Protein AF-0000000080706720 (afdb_homodimer)

Nearest PDB structures (foldseek):
  4c0h-assembly1_B  TM=3.073E-01  e=1.045E+00  Saccharomyces cerevisiae
  5tao-assembly1_A  TM=2.120E-01  e=9.271E-01  Haloferax volcanii DS2
  4c0b-assembly1_B  TM=3.051E-01  e=2.714E+00  Saccharomyces cerevisiae
  5c1a-assembly2_G  TM=1.837E-01  e=8.228E-01  Homo sapiens
  5c1a-assembly2_K  TM=2.222E-01  e=2.014E+00  Homo sapiens

Radius of gyration: 41.2 Å; Cα contacts (8 Å, |Δi|>4): 1000; chains: 2; bounding box: 143×108×112 Å

Solvent-accessible surface area (backbone atoms only — not comparable to full-atom values): 45492 Å² total; per-residue (Å²): 129,88,76,81,76,81,79,80,82,80,81,84,86,81,84,90,87,76,95,78,86,71,89,76,74,86,76,77,84,76,90,84,89,91,91,84,87,90,82,82,89,77,90,74,89,81,78,89,79,88,78,88,85,80,88,84,88,82,78,74,77,75,73,80,79,82,75,80,83,58,73,69,58,55,53,53,49,49,50,47,47,50,50,46,48,47,48,46,50,50,49,52,55,53,54,61,61,62,61,60,59,75,72,64,65,75,67,70,58,88,56,62,40,49,49,50,70,73,64,30,48,68,43,40,30,37,33,36,27,66,48,88,46,32,56,62,46,56,62,63,86,45,42,56,61,35,58,80,30,37,65,65,55,77,91,48,56,88,20,44,48,29,38,41,55,46,47,36,54,51,49,42,50,52,56,41,71,74,33,93,38,35,37,33,30,28,19,14,10,35,44,43,46,67,61,39,95,44,22,14,5,48,32,54,52,50,51,38,54,70,55,44,43,79,81,43,52,73,56,44,27,42,48,51,65,32,61,62,27,49,48,75,61,38,25,54,55,50,41,46,31,48,44,22,48,51,28,74,44,71,58,71,30,42,35,38,28,38,54,40,76,50,43,62,45,47,65,68,41,42,34,56,54,65,63,52,61,68,89,38,50,44,74,47,56,43,79,67,58,84,61,39,58,58,67,62,48,40,52,46,37,45,67,71,40,43,52,52,36,71,67,23,56,56,41,44,34,85,94,37,70,51,31,52,52,34,59,64,22,37,51,74,48,76,71,72,37,47,56,74,64,26,58,70,44,32,67,63,78,68,49,41,49,69,63,74,76,80,70,79,45,92,82,50,75,77,74,81,61,75,73,65,68,67,64,65,64,62,58,60,73,73,100,135,86,85,80,81,90,83,86,92,84,92,87,68,93,77,89,89,92,85,93,82,90,85,91,84,94,87,90,95,90,80,92,93,85,93,83,91,88,90,90,92,86,95,84,89,90,78,88,76,86,83,84,82,74,83,73,84,76,80,77,82,78,78,82,79,81,79,80,84,64,74,74,61,56,58,58,52,54,57,52,49,52,53,48,50,50,53,50,50,52,51,53,58,53,55,62,63,65,61,60,66,73,72,65,65,74,68,70,59,88,55,61,42,49,49,51,70,73,64,30,49,67,43,39,30,38,35,37,27,66,49,86,46,32,55,62,47,57,62,63,87,45,41,56,62,37,58,79,29,37,65,66,56,78,90,46,55,90,21,44,48,29,36,38,54,44,46,35,55,51,49,42,49,53,56,39,71,74,33,94,38,36,37,34,30,29,20,13,9,35,44,42,45,67,62,39,93,46,23,14,6,48,32,54,54,50,51,38,56,71,54,44,44,78,82,43,52,72,55,43,28,41,48,50,65,30,60,63,27,48,48,76,60,39,27,54,56,50,42,46,31,50,43,21,49,49,30,73,44,72,60,71,28,40,35,40,28,39,53,41,75,50,43,63,44,48,66,69,41,43,34,57,52,65,64,50,60,68,89,39,48,46,74,49,59,45,78,66,58,82,62,38,58,58,67,61,50,42,51,47,36,44,67,70,40,44,53,53,37,73,67,24,58,55,41,44,32,83,93,38,70,52,30,54,52,34,60,64,23,37,52,72,49,75,71,74,36,46,56,74,65,26,60,70,42,31,67,62,76,67,49,41,51,69,63,76,74,80,72,77,43,93,79,50,77,76,74,84,59,76,74,68,69,66,67,67,65,64,59,63,72,74,106

InterPro domains:
  IPR055323 Uncharacterized protein C57A10.07/YOR238W [PTHR28110] (77-364)

Foldseek 3Di:
DPPDDPCPDDDDDDDDDDDDDDPDDPDPDDDDYDDDDDDDDDDDDDDDDDDDDDDDDDPPPPPPDPPDPDPVVVVVVVVVVVVVVVVVVVVVVVVVPPPVPPPPPCPVPPQQAAADQVVLQQAFEEEEEEFDWAFQDPDCPCQLFDPNRTPDDPVCPPQRVSNQRLVLLLVSLVVLVVDVRYAYEYEFAQQDVVSPRTTRRNRSLVNCVNCCVVPCSNSNRRYYYHHQDLDDLCRVVSSQLVSCLRNVDGHLAYEYEHAQLCVCCVQPQNCVLVPRDSVRYYYHHDHDDDNHDPVVVSVCCVPVPRVQCLQWSNQCAPPGPSNVSSVSRCPPDDDRPRCVSCVQCVCVVVDGDSDRDDDDDPPDDDPPPDDPPPPPPVVPVVD/DDPDDDDDDDDDDPDYYDDDDDDDDDDDYDDDDDDDDDYDYDDDDDDDDDDPDDPPPPPDPPDPDDPDPDPVVVVVVVVVVVVVVVVVVVVVVVVVPPPPVPPPPCPVPPQQAAADQVVLQQAFEEEEEEFDWAFQDPDCPCQLADPNRTPDDPVCPPQRVSVQRLVLLLVSLVVLVVDVRYAYEYEFAQQDVVSPRTTRRNRSLVNCVNCCVVPCSNSNRRYYYHHQDLDDLCRVVSSQLVSCLRNVDGHQAYEYEHAQLCVCCVLPQNCVLVPRDSVRYYYHHDHDDDRHDPVVVSVCCVPVPRVQCLQWSNQCAPPGPSNVSSVSRCPPDDDRPRCVSCVQCVCVVVDGDSDRDDDDDPPDDDPPPDDPPPPPPVVVVVD

Secondary structure (DSSP, 8-state):
----------------------------------------------------------------------THHHHHHHHHHHHHHHHHHHHHHHHHHHT-----------PPPPP-HHHHTT--EEEEEE----B--S--TTTTT-GGGB---GGGTTTTHHHHHHHHHHHHHHHHHT-TTEEEEEE-----GGG-S--HHHHHHHHHHHTGGGG-GGGGGGEEEE----SHHHHHHHHHHHHHHHHSS--SEEEEEEEGGGHHHIIIIIHHHHT--GGGEEEEEE---TT--HHHHHHHHIIIIIHHHHH-TTS--TT-HHHHHHHHT-TT-PPP-HHHH-GGGHHHHT---SSPP-S--TTS-----TTTHHHHSTTTS--/----------------------------------------------------------------------THHHHHHHHHHHHHHHHHHHHHHHHHHHT-----------PPPPP-HHHHTT--EEEEEE----B--S--TTTTT-GGGB---GGGTTTTHHHHHHHHHHHHHHHHHT-TTEEEEEE-----GGG-S--HHHHHHHHHHHTGGGG-GGGGGGEEEE----SHHHHHHHHHHHHHHHHSS--SEEEEEEEGGGHHHIIIIIHHHHT--GGGEEEEEE---TT--HHHHHHHHIIIIIHHHHH-TTS--TT-HHHHHHHHT-TT-PPP-HHHH-GGGHHHHT---SSPP-S--TTS-----TTTHHHHSTTSS--

Structure (mmCIF, N/CA/C/O backbone):
data_AF-0000000080706720-model_v1
#
loop_
_entity.id
_entity.type
_entity.pdbx_description
1 polymer 'DUF218 domain-containing protein'
#
loop_
_atom_site.group_PDB
_atom_site.id
_atom_site.type_symbol
_atom_site.label_atom_id
_atom_site.label_alt_id
_atom_site.label_comp_id
_atom_site.label_asym_id
_atom_site.label_entity_id
_atom_site.label_seq_id
_atom_site.pdbx_PDB_ins_code
_atom_site.Cartn_x
_atom_site.Cartn_y
_atom_site.Cartn_z
_atom_site.occupancy
_atom_site.B_iso_or_equiv
_atom_site.auth_seq_id
_atom_site.auth_comp_id
_atom_site.auth_asym_id
_atom_site.auth_atom_id
_atom_site.pdbx_PDB_model_num
ATOM 1 N N . MET A 1 1 ? -61.375 17.203 36.812 1 20.41 1 MET A N 1
ATOM 2 C CA . MET A 1 1 ? -61.656 16.188 35.812 1 20.41 1 MET A CA 1
ATOM 3 C C . MET A 1 1 ? -61.312 16.703 34.406 1 20.41 1 MET A C 1
ATOM 5 O O . MET A 1 1 ? -61.625 16.062 33.406 1 20.41 1 MET A O 1
ATOM 9 N N . GLN A 1 2 ? -60.75 17.859 34.344 1 21.03 2 GLN A N 1
ATOM 10 C CA . GLN A 1 2 ? -60.906 18.719 33.188 1 21.03 2 GLN A CA 1
ATOM 11 C C . GLN A 1 2 ? -59.938 18.312 32.094 1 21.03 2 GLN A C 1
ATOM 13 O O . GLN A 1 2 ? -58.719 18.562 32.188 1 21.03 2 GLN A O 1
ATOM 18 N N . ARG A 1 3 ? -60.094 17.062 31.578 1 22.34 3 ARG A N 1
ATOM 19 C CA . ARG A 1 3 ? -59.375 16.156 30.688 1 22.34 3 ARG A CA 1
ATOM 20 C C . ARG A 1 3 ? -59.156 16.781 29.312 1 22.34 3 ARG A C 1
ATOM 22 O O . ARG A 1 3 ? -60.125 17.156 28.641 1 22.34 3 ARG A O 1
ATOM 29 N N . GLN A 1 4 ? -58 17.531 29.172 1 20.55 4 GLN A N 1
ATOM 30 C CA . GLN A 1 4 ? -57.438 18.344 28.094 1 20.55 4 GLN A CA 1
ATOM 31 C C . GLN A 1 4 ? -57.344 17.562 26.797 1 20.55 4 GLN A C 1
ATOM 33 O O . GLN A 1 4 ? -56.906 16.406 26.781 1 20.55 4 GLN A O 1
ATOM 38 N N . HIS A 1 5 ? -57.938 17.969 25.672 1 18.98 5 HIS A N 1
ATOM 39 C CA . HIS A 1 5 ? -58.531 17.609 24.391 1 18.98 5 HIS A CA 1
ATOM 40 C C . HIS A 1 5 ? -57.469 17.453 23.312 1 18.98 5 HIS A C 1
ATOM 42 O O . HIS A 1 5 ? -57.781 17.375 22.125 1 18.98 5 HIS A O 1
ATOM 48 N N . GLN A 1 6 ? -56.094 17.219 23.656 1 21.86 6 GLN A N 1
ATOM 49 C CA . GLN A 1 6 ? -55.219 17.609 22.562 1 21.86 6 GLN A CA 1
ATOM 50 C C . GLN A 1 6 ? -55.5 16.797 21.312 1 21.86 6 GLN A C 1
ATOM 52 O O . GLN A 1 6 ? -55.656 15.57 21.391 1 21.86 6 GLN A O 1
ATOM 57 N N . ARG A 1 7 ? -55.562 17.406 20.031 1 19.11 7 ARG A N 1
ATOM 58 C CA . ARG A 1 7 ? -56.156 17.188 18.719 1 19.11 7 ARG A CA 1
ATOM 59 C C . ARG A 1 7 ? -55.312 16.25 17.875 1 19.11 7 ARG A C 1
ATOM 61 O O . ARG A 1 7 ? -54.188 16.594 17.516 1 19.11 7 ARG A O 1
ATOM 68 N N . VAL A 1 8 ? -55.062 14.977 18.094 1 20.55 8 VAL A N 1
ATOM 69 C CA . VAL A 1 8 ? -54.281 14 17.359 1 20.55 8 VAL A CA 1
ATOM 70 C C . VAL A 1 8 ? -54.812 13.898 15.922 1 20.55 8 VAL A C 1
ATOM 72 O O . VAL A 1 8 ? -55.938 13.523 15.688 1 20.55 8 VAL A O 1
ATOM 75 N N . ALA A 1 9 ? -54.188 14.867 15.008 1 19.81 9 ALA A N 1
ATOM 76 C CA . ALA A 1 9 ? -54.719 15.078 13.656 1 19.81 9 ALA A CA 1
ATOM 77 C C . ALA A 1 9 ? -54.719 13.773 12.867 1 19.81 9 ALA A C 1
ATOM 79 O O . ALA A 1 9 ? -53.938 12.859 13.156 1 19.81 9 ALA A O 1
ATOM 80 N N . ALA A 1 10 ? -55.625 13.703 11.805 1 19.02 10 ALA A N 1
ATOM 81 C CA . ALA A 1 10 ? -56.375 12.68 11.086 1 19.02 10 ALA A CA 1
ATOM 82 C C . ALA A 1 10 ? -55.531 11.992 10.039 1 19.02 10 ALA A C 1
ATOM 84 O O . ALA A 1 10 ? -54.5 12.539 9.594 1 19.02 10 ALA A O 1
ATOM 85 N N . PRO A 1 11 ? -55.906 10.883 9.492 1 17.72 11 PRO A N 1
ATOM 86 C CA . PRO A 1 11 ? -55.562 9.656 8.773 1 17.72 11 PRO A CA 1
ATOM 87 C C . PRO A 1 11 ? -55.344 9.891 7.277 1 17.72 11 PRO A C 1
ATOM 89 O O . PRO A 1 11 ? -55.062 8.945 6.539 1 17.72 11 PRO A O 1
ATOM 92 N N . GLU A 1 12 ? -55.312 11.219 6.734 1 17.88 12 GLU A N 1
ATOM 93 C CA . GLU A 1 12 ? -55.969 11.102 5.426 1 17.88 12 GLU A CA 1
ATOM 94 C C . GLU A 1 12 ? -55.156 10.219 4.488 1 17.88 12 GLU A C 1
ATOM 96 O O . GLU A 1 12 ? -53.938 10.07 4.66 1 17.88 12 GLU A O 1
ATOM 101 N N . GLY A 1 13 ? -55.844 9.648 3.348 1 16.73 13 GLY A N 1
ATOM 102 C CA . GLY A 1 13 ? -56.062 8.594 2.369 1 16.73 13 GLY A CA 1
ATOM 103 C C . GLY A 1 13 ? -55.062 8.617 1.229 1 16.73 13 GLY A C 1
ATOM 104 O O . GLY A 1 13 ? -54.312 9.578 1.08 1 16.73 13 GLY A O 1
ATOM 105 N N . LEU A 1 14 ? -55.344 7.961 0.036 1 16.48 14 LEU A N 1
ATOM 106 C CA . LEU A 1 14 ? -55.094 6.957 -0.989 1 16.48 14 LEU A CA 1
ATOM 107 C C . LEU A 1 14 ? -54.594 7.609 -2.281 1 16.48 14 LEU A C 1
ATOM 109 O O . LEU A 1 14 ? -54.188 6.918 -3.207 1 16.48 14 LEU A O 1
ATOM 113 N N . ARG A 1 15 ? -54.594 9.008 -2.486 1 15.38 15 ARG A N 1
ATOM 114 C CA . ARG A 1 15 ? -55.094 9.172 -3.855 1 15.38 15 ARG A CA 1
ATOM 115 C C . ARG A 1 15 ? -54.094 8.617 -4.859 1 15.38 15 ARG A C 1
ATOM 117 O O . ARG A 1 15 ? -52.906 8.406 -4.523 1 15.38 15 ARG A O 1
ATOM 124 N N . ARG A 1 16 ? -54.094 9.359 -6.18 1 15.98 16 ARG A N 1
ATOM 125 C CA . ARG A 1 16 ? -54.344 9.125 -7.594 1 15.98 16 ARG A CA 1
ATOM 126 C C . ARG A 1 16 ? -53.062 8.812 -8.359 1 15.98 16 ARG A C 1
ATOM 128 O O . ARG A 1 16 ? -52.031 9.375 -8.062 1 15.98 16 ARG A O 1
ATOM 135 N N . LEU A 1 17 ? -53.156 7.824 -9.289 1 16.28 17 LEU A N 1
ATOM 136 C CA . LEU A 1 17 ? -52.562 6.852 -10.195 1 16.28 17 LEU A CA 1
ATOM 137 C C . LEU A 1 17 ? -51.781 7.551 -11.289 1 16.28 17 LEU A C 1
ATOM 139 O O . LEU A 1 17 ? -50.594 7.227 -11.508 1 16.28 17 LEU A O 1
ATOM 143 N N . LEU A 1 18 ? -52.406 7.969 -12.484 1 15.5 18 LEU A N 1
ATOM 144 C CA . LEU A 1 18 ? -52.219 7.309 -13.766 1 15.5 18 LEU A CA 1
ATOM 145 C C . LEU A 1 18 ? -51.281 8.109 -14.656 1 15.5 18 LEU A C 1
ATOM 147 O O . LEU A 1 18 ? -50.625 7.551 -15.539 1 15.5 18 LEU A O 1
ATOM 151 N N . ARG A 1 19 ? -51.219 9.508 -14.719 1 15.99 19 ARG A N 1
ATOM 152 C CA . ARG A 1 19 ? -51.438 9.977 -16.078 1 15.99 19 ARG A CA 1
ATOM 153 C C . ARG A 1 19 ? -50.188 9.742 -16.938 1 15.99 19 ARG A C 1
ATOM 155 O O . ARG A 1 19 ? -49.062 10.047 -16.516 1 15.99 19 ARG A O 1
ATOM 162 N N . ASN A 1 20 ? -50.406 9.18 -18.188 1 15.62 20 ASN A N 1
ATOM 163 C CA . ASN A 1 20 ? -49.812 8.492 -19.328 1 15.62 20 ASN A CA 1
ATOM 164 C C . ASN A 1 20 ? -48.844 9.406 -20.078 1 15.62 20 ASN A C 1
ATOM 166 O O . ASN A 1 20 ? -47.688 9.039 -20.312 1 15.62 20 ASN A O 1
ATOM 170 N N . GLU A 1 21 ? -49.438 10.336 -20.984 1 16.38 21 GLU A N 1
ATOM 171 C CA . GLU A 1 21 ? -49.344 10.148 -22.438 1 16.38 21 GLU A CA 1
ATOM 172 C C . GLU A 1 21 ? -48.062 10.789 -22.984 1 16.38 21 GLU A C 1
ATOM 174 O O . GLU A 1 21 ? -47.375 11.539 -22.281 1 16.38 21 GLU A O 1
ATOM 179 N N . GLY A 1 22 ? -48.188 11.375 -24.328 1 16.17 22 GLY A N 1
ATOM 180 C CA . GLY A 1 22 ? -47.75 11.242 -25.703 1 16.17 22 GLY A CA 1
ATOM 181 C C . GLY A 1 22 ? -46.75 12.312 -26.109 1 16.17 22 GLY A C 1
ATOM 182 O O . GLY A 1 22 ? -46.438 12.445 -27.297 1 16.17 22 GLY A O 1
ATOM 183 N N . LYS A 1 23 ? -46.094 13.031 -25.281 1 16.44 23 LYS A N 1
ATOM 184 C CA . LYS A 1 23 ? -45.75 14.312 -25.891 1 16.44 23 LYS A CA 1
ATOM 185 C C . LYS A 1 23 ? -44.875 14.117 -27.125 1 16.44 23 LYS A C 1
ATOM 187 O O . LYS A 1 23 ? -43.812 13.484 -27.062 1 16.44 23 LYS A O 1
ATOM 192 N N . THR A 1 24 ? -45.594 14.383 -28.281 1 15.66 24 THR A N 1
ATOM 193 C CA . THR A 1 24 ? -45.344 14.344 -29.734 1 15.66 24 THR A CA 1
ATOM 194 C C . THR A 1 24 ? -44.031 15.023 -30.078 1 15.66 24 THR A C 1
ATOM 196 O O . THR A 1 24 ? -43.406 15.648 -29.234 1 15.66 24 THR A O 1
ATOM 199 N N . ASN A 1 25 ? -44.094 16.031 -31.062 1 14.91 25 ASN A N 1
ATOM 200 C CA . ASN A 1 25 ? -43.719 16.141 -32.469 1 14.91 25 ASN A CA 1
ATOM 201 C C . ASN A 1 25 ? -42.5 17.062 -32.656 1 14.91 25 ASN A C 1
ATOM 203 O O . ASN A 1 25 ? -42.125 17.359 -33.781 1 14.91 25 ASN A O 1
ATOM 207 N N . MET A 1 26 ? -41.969 17.75 -31.594 1 15.66 26 MET A N 1
ATOM 208 C CA . MET A 1 26 ? -41.562 19.047 -32.094 1 15.66 26 MET A CA 1
ATOM 209 C C . MET A 1 26 ? -40.5 18.891 -33.219 1 15.66 26 MET A C 1
ATOM 211 O O . MET A 1 26 ? -39.625 18.047 -33.094 1 15.66 26 MET A O 1
ATOM 215 N N . THR A 1 27 ? -40.781 19.703 -34.312 1 15.13 27 THR A N 1
ATOM 216 C CA . THR A 1 27 ? -40.469 20.031 -35.688 1 15.13 27 THR A CA 1
ATOM 217 C C . THR A 1 27 ? -39.031 20.5 -35.812 1 15.13 27 THR A C 1
ATOM 219 O O . THR A 1 27 ? -38.594 21.406 -35.094 1 15.13 27 THR A O 1
ATOM 222 N N . TYR A 1 28 ? -38.094 19.688 -36.25 1 16.75 28 TYR A N 1
ATOM 223 C CA . TYR A 1 28 ? -36.688 19.812 -36.562 1 16.75 28 TYR A CA 1
ATOM 224 C C . TYR A 1 28 ? -36.5 20.812 -37.719 1 16.75 28 TYR A C 1
ATOM 226 O O . TYR A 1 28 ? -36.5 20.438 -38.875 1 16.75 28 TYR A O 1
ATOM 234 N N . SER A 1 29 ? -37.219 22.047 -37.594 1 14.63 29 SER A N 1
ATOM 235 C CA . SER A 1 29 ? -37.125 22.781 -38.844 1 14.63 29 SER A CA 1
ATOM 236 C C . SER A 1 29 ? -35.688 22.828 -39.344 1 14.63 29 SER A C 1
ATOM 238 O O . SER A 1 29 ? -34.75 22.922 -38.562 1 14.63 29 SER A O 1
ATOM 240 N N . ARG A 1 30 ? -35.594 22.734 -40.781 1 15.11 30 ARG A N 1
ATOM 241 C CA . ARG A 1 30 ? -34.719 22.453 -41.906 1 15.11 30 ARG A CA 1
ATOM 242 C C . ARG A 1 30 ? -33.75 23.609 -42.156 1 15.11 30 ARG A C 1
ATOM 244 O O . ARG A 1 30 ? -32.656 23.406 -42.688 1 15.11 30 ARG A O 1
ATOM 251 N N . ARG A 1 31 ? -34.188 25.016 -42.062 1 14.82 31 ARG A N 1
ATOM 252 C CA . ARG A 1 31 ? -34 25.734 -43.312 1 14.82 31 ARG A CA 1
ATOM 253 C C . ARG A 1 31 ? -32.531 25.812 -43.688 1 14.82 31 ARG A C 1
ATOM 255 O O . ARG A 1 31 ? -31.656 25.766 -42.812 1 14.82 31 ARG A O 1
ATOM 262 N N . VAL A 1 32 ? -32.312 26.375 -45.094 1 15.02 32 VAL A N 1
ATOM 263 C CA . VAL A 1 32 ? -31.672 26.312 -46.406 1 15.02 32 VAL A CA 1
ATOM 264 C C . VAL A 1 32 ? -30.406 27.172 -46.406 1 15.02 32 VAL A C 1
ATOM 266 O O . VAL A 1 32 ? -29.312 26.688 -46.75 1 15.02 32 VAL A O 1
ATOM 269 N N . GLU A 1 33 ? -30.438 28.516 -47 1 14.72 33 GLU A N 1
ATOM 270 C CA . GLU A 1 33 ? -29.891 28.797 -48.312 1 14.72 33 GLU A CA 1
ATOM 271 C C . GLU A 1 33 ? -28.453 29.328 -48.188 1 14.72 33 GLU A C 1
ATOM 273 O O . GLU A 1 33 ? -27.906 29.422 -47.094 1 14.72 33 GLU A O 1
ATOM 278 N N . PRO A 1 34 ? -28.219 30.703 -48.844 1 14.91 34 PRO A N 1
ATOM 279 C CA . PRO A 1 34 ? -27.578 30.938 -50.156 1 14.91 34 PRO A CA 1
ATOM 280 C C . PRO A 1 34 ? -26.078 31.25 -50.031 1 14.91 34 PRO A C 1
ATOM 282 O O . PRO A 1 34 ? -25.266 30.578 -50.656 1 14.91 34 PRO A O 1
ATOM 285 N N . MET A 1 35 ? -25.641 32.719 -50.344 1 14.38 35 MET A N 1
ATOM 286 C CA . MET A 1 35 ? -25.062 33.312 -51.531 1 14.38 35 MET A CA 1
ATOM 287 C C . MET A 1 35 ? -23.562 33.5 -51.406 1 14.38 35 MET A C 1
ATOM 289 O O . MET A 1 35 ? -23.047 33.5 -50.281 1 14.38 35 MET A O 1
ATOM 293 N N . TYR A 1 36 ? -22.906 34.5 -52.406 1 14.09 36 TYR A N 1
ATOM 294 C CA . TYR A 1 36 ? -21.891 34.656 -53.438 1 14.09 36 TYR A CA 1
ATOM 295 C C . TYR A 1 36 ? -20.641 35.312 -52.875 1 14.09 36 TYR A C 1
ATOM 297 O O . TYR A 1 36 ? -19.516 34.906 -53.188 1 14.09 36 TYR A O 1
ATOM 305 N N . ALA A 1 37 ? -20.672 36.531 -52.125 1 14.41 37 ALA A N 1
ATOM 306 C CA . ALA A 1 37 ? -20.062 37.625 -52.844 1 14.41 37 ALA A CA 1
ATOM 307 C C . ALA A 1 37 ? -18.547 37.469 -52.875 1 14.41 37 ALA A C 1
ATOM 309 O O . ALA A 1 37 ? -17.953 36.844 -52 1 14.41 37 ALA A O 1
ATOM 310 N N . SER A 1 38 ? -17.922 38.344 -53.844 1 14.56 38 SER A N 1
ATOM 311 C CA . SER A 1 38 ? -16.922 38.625 -54.875 1 14.56 38 SER A CA 1
ATOM 312 C C . SER A 1 38 ? -15.547 38.875 -54.281 1 14.56 38 SER A C 1
ATOM 314 O O . SER A 1 38 ? -15.438 39.188 -53.094 1 14.56 38 SER A O 1
ATOM 316 N N . LYS A 1 39 ? -14.578 38.875 -55.219 1 15.29 39 LYS A N 1
ATOM 317 C CA . LYS A 1 39 ? -13.203 38.625 -55.625 1 15.29 39 LYS A CA 1
ATOM 318 C C . LYS A 1 39 ? -12.25 39.656 -55.062 1 15.29 39 LYS A C 1
ATOM 320 O O . LYS A 1 39 ? -11.172 39.312 -54.562 1 15.29 39 LYS A O 1
ATOM 325 N N . PRO A 1 40 ? -12.352 41 -55.688 1 14.21 40 PRO A N 1
ATOM 326 C CA . PRO A 1 40 ? -11.242 41.312 -56.594 1 14.21 40 PRO A CA 1
ATOM 327 C C . PRO A 1 40 ? -9.984 41.781 -55.875 1 14.21 40 PRO A C 1
ATOM 329 O O . PRO A 1 40 ? -8.891 41.25 -56.125 1 14.21 40 PRO A O 1
ATOM 332 N N . SER A 1 41 ? -9.898 43.156 -55.562 1 14.02 41 SER A N 1
ATOM 333 C CA . SER A 1 41 ? -9.195 44.125 -56.406 1 14.02 41 SER A CA 1
ATOM 334 C C . SER A 1 41 ? -7.742 44.281 -55.969 1 14.02 41 SER A C 1
ATOM 336 O O . SER A 1 41 ? -7.363 43.844 -54.875 1 14.02 41 SER A O 1
ATOM 338 N N . LEU A 1 42 ? -7.203 45.656 -56.094 1 14.17 42 LEU A N 1
ATOM 339 C CA . LEU A 1 42 ? -6.281 46.406 -56.969 1 14.17 42 LEU A CA 1
ATOM 340 C C . LEU A 1 42 ? -4.934 46.594 -56.281 1 14.17 42 LEU A C 1
ATOM 342 O O . LEU A 1 42 ? -3.885 46.469 -56.906 1 14.17 42 LEU A O 1
ATOM 346 N N . VAL A 1 43 ? -4.781 47.125 -54.969 1 14.71 43 VAL A N 1
ATOM 347 C CA . VAL A 1 43 ? -4.141 48.438 -55.125 1 14.71 43 VAL A CA 1
ATOM 348 C C . VAL A 1 43 ? -2.646 48.219 -55.406 1 14.71 43 VAL A C 1
ATOM 350 O O . VAL A 1 43 ? -2.031 47.312 -54.844 1 14.71 43 VAL A O 1
ATOM 353 N N . ASP A 1 44 ? -1.977 49.125 -56.281 1 14.22 44 ASP A N 1
ATOM 354 C CA . ASP A 1 44 ? -0.929 49.5 -57.25 1 14.22 44 ASP A CA 1
ATOM 355 C C . ASP A 1 44 ? 0.389 49.781 -56.5 1 14.22 44 ASP A C 1
ATOM 357 O O . ASP A 1 44 ? 1.462 49.688 -57.125 1 14.22 44 ASP A O 1
ATOM 361 N N . LEU A 1 45 ? 0.395 50.375 -55.25 1 14.46 45 LEU A N 1
ATOM 362 C CA . LEU A 1 45 ? 1.181 51.594 -55.375 1 14.46 45 LEU A CA 1
ATOM 363 C C . LEU A 1 45 ? 2.643 51.281 -55.656 1 14.46 45 LEU A C 1
ATOM 365 O O . LEU A 1 45 ? 3.158 50.25 -55.25 1 14.46 45 LEU A O 1
ATOM 369 N N . GLU A 1 46 ? 3.354 52.25 -56.281 1 14.6 46 GLU A N 1
ATOM 370 C CA . GLU A 1 46 ? 4.367 52.781 -57.188 1 14.6 46 GLU A CA 1
ATOM 371 C C . GLU A 1 46 ? 5.773 52.531 -56.656 1 14.6 46 GLU A C 1
ATOM 373 O O . GLU A 1 46 ? 6.617 51.938 -57.344 1 14.6 46 GLU A O 1
ATOM 378 N N . ALA A 1 47 ? 6.484 53.75 -56.594 1 14.12 47 ALA A N 1
ATOM 379 C CA . ALA A 1 47 ? 7.59 54.219 -57.438 1 14.12 47 ALA A CA 1
ATOM 380 C C . ALA A 1 47 ? 8.938 53.938 -56.75 1 14.12 47 ALA A C 1
ATOM 382 O O . ALA A 1 47 ? 9.859 53.438 -57.406 1 14.12 47 ALA A O 1
ATOM 383 N N . GLY A 1 48 ? 9.25 54.656 -55.594 1 14.24 48 GLY A N 1
ATOM 384 C CA . GLY A 1 48 ? 10.32 55.625 -55.812 1 14.24 48 GLY A CA 1
ATOM 385 C C . GLY A 1 48 ? 11.703 54.969 -55.781 1 14.24 48 GLY A C 1
ATOM 386 O O . GLY A 1 48 ? 11.867 53.844 -55.375 1 14.24 48 GLY A O 1
ATOM 387 N N . GLY A 1 49 ? 12.758 55.875 -55.844 1 14.64 49 GLY A N 1
ATOM 388 C CA . GLY A 1 49 ? 13.953 56.312 -56.531 1 14.64 49 GLY A CA 1
ATOM 389 C C . GLY A 1 49 ? 15.234 55.75 -55.969 1 14.64 49 GLY A C 1
ATOM 390 O O . GLY A 1 49 ? 16.062 55.188 -56.688 1 14.64 49 GLY A O 1
ATOM 391 N N . THR A 1 50 ? 15.641 56.156 -54.656 1 15.59 50 THR A N 1
ATOM 392 C CA . THR A 1 50 ? 16.859 56.969 -54.688 1 15.59 50 THR A CA 1
ATOM 393 C C . THR A 1 50 ? 18.094 56.094 -54.781 1 15.59 50 THR A C 1
ATOM 395 O O . THR A 1 50 ? 18.047 54.906 -54.438 1 15.59 50 THR A O 1
ATOM 398 N N . ASP A 1 51 ? 19.328 56.719 -54.969 1 15.23 51 ASP A N 1
ATOM 399 C CA . ASP A 1 51 ? 20.562 56.875 -55.75 1 15.23 51 ASP A CA 1
ATOM 400 C C . ASP A 1 51 ? 21.734 56.156 -55.062 1 15.23 51 ASP A C 1
ATOM 402 O O . ASP A 1 51 ? 22.75 55.875 -55.688 1 15.23 51 ASP A O 1
ATOM 406 N N . LEU A 1 52 ? 21.812 56 -53.688 1 15.41 52 LEU A N 1
ATOM 407 C CA . LEU A 1 52 ? 23.094 56.469 -53.188 1 15.41 52 LEU A CA 1
ATOM 408 C C . LEU A 1 52 ? 24.25 55.594 -53.656 1 15.41 52 LEU A C 1
ATOM 410 O O . LEU A 1 52 ? 24.078 54.375 -53.812 1 15.41 52 LEU A O 1
ATOM 414 N N . ALA A 1 53 ? 25.531 56.094 -53.625 1 15.2 53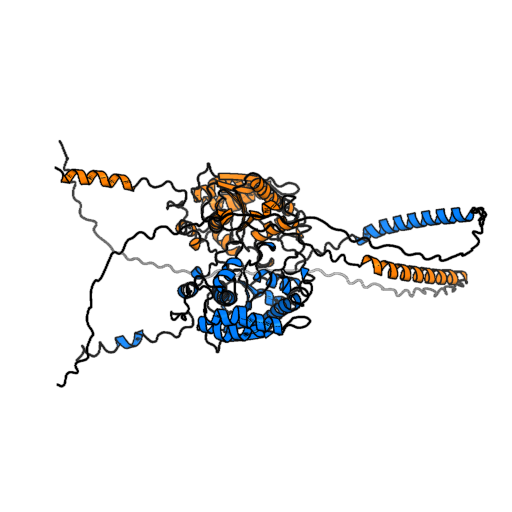 ALA A N 1
ATOM 415 C CA . ALA A 1 53 ? 26.828 56.344 -54.25 1 15.2 53 ALA A CA 1
ATOM 416 C C . ALA A 1 53 ? 27.766 55.156 -54.062 1 15.2 53 ALA A C 1
ATOM 418 O O . ALA A 1 53 ? 27.469 54.25 -53.281 1 15.2 53 ALA A O 1
ATOM 419 N N . ASN A 1 54 ? 29.047 55.469 -53.719 1 15.44 54 ASN A N 1
ATOM 420 C CA . ASN A 1 54 ? 30.344 55.438 -54.406 1 15.44 54 ASN A CA 1
ATOM 421 C C . ASN A 1 54 ? 31.25 54.312 -53.875 1 15.44 54 ASN A C 1
ATOM 423 O O . ASN A 1 54 ? 32.031 53.781 -54.656 1 15.44 54 ASN A O 1
ATOM 427 N N . SER A 1 55 ? 31.312 54 -52.469 1 15.91 55 SER A N 1
ATOM 428 C CA . SER A 1 55 ? 32.719 54.094 -52.062 1 15.91 55 SER A CA 1
ATOM 429 C C . SER A 1 55 ? 33.531 52.906 -52.5 1 15.91 55 SER A C 1
ATOM 431 O O . SER A 1 55 ? 32.969 51.844 -52.781 1 15.91 55 SER A O 1
ATOM 433 N N . LYS A 1 56 ? 34.906 52.969 -52.125 1 16.3 56 LYS A N 1
ATOM 434 C CA . LYS A 1 56 ? 36.281 52.875 -52.625 1 16.3 56 LYS A CA 1
ATOM 435 C C . LYS A 1 56 ? 36.812 51.469 -52.531 1 16.3 56 LYS A C 1
ATOM 437 O O . LYS A 1 56 ? 37.344 50.906 -53.469 1 16.3 56 LYS A O 1
ATOM 442 N N . THR A 1 57 ? 37.094 50.844 -51.25 1 17.31 57 THR A N 1
ATOM 443 C CA . THR A 1 57 ? 38.531 50.688 -50.938 1 17.31 57 THR A CA 1
ATOM 444 C C . THR A 1 57 ? 39.031 49.375 -51.5 1 17.31 57 THR A C 1
ATOM 446 O O . THR A 1 57 ? 38.281 48.438 -51.719 1 17.31 57 THR A O 1
ATOM 449 N N . THR A 1 58 ? 40.438 49.188 -51.312 1 17.81 58 THR A N 1
ATOM 450 C CA . THR A 1 58 ? 41.719 48.781 -51.844 1 17.81 58 THR A CA 1
ATOM 451 C C . THR A 1 58 ? 42 47.312 -51.5 1 17.81 58 THR A C 1
ATOM 453 O O . THR A 1 58 ? 41.969 46.906 -50.312 1 17.81 58 THR A O 1
ATOM 456 N N . ALA A 1 59 ? 41.688 46.344 -52.281 1 18.42 59 ALA A N 1
ATOM 457 C CA . ALA A 1 59 ? 41.781 44.875 -52.125 1 18.42 59 ALA A CA 1
ATOM 458 C C . ALA A 1 59 ? 43.219 44.406 -52.031 1 18.42 59 ALA A C 1
ATOM 460 O O . ALA A 1 59 ? 43.875 44.188 -53.062 1 18.42 59 ALA A O 1
ATOM 461 N N . ALA A 1 60 ? 44 45.156 -51.25 1 18.73 60 ALA A N 1
ATOM 462 C CA . ALA A 1 60 ? 45.375 44.781 -51.438 1 18.73 60 ALA A CA 1
ATOM 463 C C . ALA A 1 60 ? 45.594 43.281 -51.219 1 18.73 60 ALA A C 1
ATOM 465 O O . ALA A 1 60 ? 45.125 42.719 -50.25 1 18.73 60 ALA A O 1
ATOM 466 N N . LEU A 1 61 ? 45.906 42.562 -52.25 1 20.12 61 LEU A N 1
ATOM 467 C CA . LEU A 1 61 ? 46.094 41.156 -52.562 1 20.12 61 LEU A CA 1
ATOM 468 C C . LEU A 1 61 ? 47.281 40.562 -51.812 1 20.12 61 LEU A C 1
ATOM 470 O O . LEU A 1 61 ? 48.438 40.812 -52.156 1 20.12 61 LEU A O 1
ATOM 474 N N . CYS A 1 62 ? 47.344 40.906 -50.375 1 19.16 62 CYS A N 1
ATOM 475 C CA . CYS A 1 62 ? 48.625 40.562 -49.781 1 19.16 62 CYS A CA 1
ATOM 476 C C . CYS A 1 62 ? 48.938 39.094 -49.938 1 19.16 62 CYS A C 1
ATOM 478 O O . CYS A 1 62 ? 48.094 38.25 -49.688 1 19.16 62 CYS A O 1
ATOM 480 N N . ARG A 1 63 ? 49.875 38.812 -50.812 1 22.41 63 ARG A N 1
ATOM 481 C CA . ARG A 1 63 ? 50.5 37.562 -51.281 1 22.41 63 ARG A CA 1
ATOM 482 C C . ARG A 1 63 ? 51.125 36.781 -50.156 1 22.41 63 ARG A C 1
ATOM 484 O O . ARG A 1 63 ? 52.156 37.156 -49.625 1 22.41 63 ARG A O 1
ATOM 491 N N . PRO A 1 64 ? 50.406 36.5 -48.969 1 23.16 64 PRO A N 1
ATOM 492 C CA . PRO A 1 64 ? 51.25 36.094 -47.812 1 23.16 64 PRO A CA 1
ATOM 493 C C . PRO A 1 64 ? 52.125 34.875 -48.156 1 23.16 64 PRO A C 1
ATOM 495 O O . PRO A 1 64 ? 51.781 34.062 -49 1 23.16 64 PRO A O 1
ATOM 498 N N . THR A 1 65 ? 53.5 35.062 -48.156 1 23.3 65 THR A N 1
ATOM 499 C CA . THR A 1 65 ? 54.719 34.281 -48.312 1 23.3 65 THR A CA 1
ATOM 500 C C . THR A 1 65 ? 54.719 33.094 -47.375 1 23.3 65 THR A C 1
ATOM 502 O O . THR A 1 65 ? 54.25 33.188 -46.219 1 23.3 65 THR A O 1
ATOM 505 N N . MET A 1 66 ? 54.719 31.828 -47.875 1 25.42 66 MET A N 1
ATOM 506 C CA . MET A 1 66 ? 54.562 30.453 -47.406 1 25.42 66 MET A CA 1
ATOM 507 C C . MET A 1 66 ? 55.688 30.062 -46.469 1 25.42 66 MET A C 1
ATOM 509 O O . MET A 1 66 ? 56.875 30 -46.875 1 25.42 66 MET A O 1
ATOM 513 N N . PRO A 1 67 ? 55.844 30.812 -45.188 1 27.38 67 PRO A N 1
ATOM 514 C CA . PRO A 1 67 ? 57.094 30.547 -44.469 1 27.38 67 PRO A CA 1
ATOM 515 C C . PRO A 1 67 ? 57.344 29.062 -44.219 1 27.38 67 PRO A C 1
ATOM 517 O O . PRO A 1 67 ? 56.375 28.281 -44.188 1 27.38 67 PRO A O 1
ATOM 520 N N . ARG A 1 68 ? 58.625 28.625 -44.438 1 28.69 68 ARG A N 1
ATOM 521 C CA . ARG A 1 68 ? 59.375 27.375 -44.312 1 28.69 68 ARG A CA 1
ATOM 522 C C . ARG A 1 68 ? 59.25 26.781 -42.906 1 28.69 68 ARG A C 1
ATOM 524 O O . ARG A 1 68 ? 59.656 27.406 -41.938 1 28.69 68 ARG A O 1
ATOM 531 N N . LEU A 1 69 ? 58.156 26.156 -42.531 1 32.19 69 LEU A N 1
ATOM 532 C CA . LEU A 1 69 ? 57.844 25.578 -41.219 1 32.19 69 LEU A CA 1
ATOM 533 C C . LEU A 1 69 ? 58.938 24.625 -40.781 1 32.19 69 LEU A C 1
ATOM 535 O O . LEU A 1 69 ? 59.219 23.641 -41.469 1 32.19 69 LEU A O 1
ATOM 539 N N . THR A 1 70 ? 60.156 25.266 -40.219 1 30.45 70 THR A N 1
ATOM 540 C CA . THR A 1 70 ? 61.375 24.594 -39.812 1 30.45 70 THR A CA 1
ATOM 541 C C . THR A 1 70 ? 61.062 23.422 -38.875 1 30.45 70 THR A C 1
ATOM 543 O O . THR A 1 70 ? 60 23.375 -38.25 1 30.45 70 THR A O 1
ATOM 546 N N . LEU A 1 71 ? 62.062 22.5 -38.75 1 37.72 71 LEU A N 1
ATOM 547 C CA . LEU A 1 71 ? 62.219 21.156 -38.219 1 37.72 71 LEU A CA 1
ATOM 548 C C . LEU A 1 71 ? 61.844 21.125 -36.719 1 37.72 71 LEU A C 1
ATOM 550 O O . LEU A 1 71 ? 61.375 20.109 -36.219 1 37.72 71 LEU A O 1
ATOM 554 N N . ALA A 1 72 ? 61.938 22.375 -36.125 1 37.59 72 ALA A N 1
ATOM 555 C CA . ALA A 1 72 ? 61.719 22.375 -34.656 1 37.59 72 ALA A CA 1
ATOM 556 C C . ALA A 1 72 ? 60.25 22.141 -34.344 1 37.59 72 ALA A C 1
ATOM 558 O O . ALA A 1 72 ? 59.906 21.719 -33.219 1 37.59 72 ALA A O 1
ATOM 559 N N . ALA A 1 73 ? 59.344 22.469 -35.375 1 41.09 73 ALA A N 1
ATOM 560 C CA . ALA A 1 73 ? 57.906 22.328 -35.094 1 41.09 73 ALA A CA 1
ATOM 561 C C . ALA A 1 73 ? 57.5 20.859 -35.031 1 41.09 73 ALA A C 1
ATOM 563 O O . ALA A 1 73 ? 56.531 20.5 -34.375 1 41.09 73 ALA A O 1
ATOM 564 N N . ILE A 1 74 ? 58.344 20.141 -35.812 1 42.09 74 ILE A N 1
ATOM 565 C CA . ILE A 1 74 ? 57.938 18.734 -35.875 1 42.09 74 ILE A CA 1
ATOM 566 C C . ILE A 1 74 ? 58.281 18.062 -34.531 1 42.09 74 ILE A C 1
ATOM 568 O O . ILE A 1 74 ? 57.5 17.25 -34.031 1 42.09 74 ILE A O 1
ATOM 572 N N . VAL A 1 75 ? 59.406 18.578 -33.969 1 43.84 75 VAL A N 1
ATOM 573 C CA . VAL A 1 75 ? 59.844 17.875 -32.75 1 43.84 75 VAL A CA 1
ATOM 574 C C . VAL A 1 75 ? 58.844 18.172 -31.609 1 43.84 75 VAL A C 1
ATOM 576 O O . VAL A 1 75 ? 58.594 17.328 -30.766 1 43.84 75 VAL A O 1
ATOM 579 N N . VAL A 1 76 ? 58.25 19.453 -31.703 1 43.16 76 VAL A N 1
ATOM 580 C CA . VAL A 1 76 ? 57.312 19.797 -30.641 1 43.16 76 VAL A CA 1
ATOM 581 C C . VAL A 1 76 ? 56.031 18.969 -30.797 1 43.16 76 VAL A C 1
ATOM 583 O O . VAL A 1 76 ? 55.375 18.625 -29.812 1 43.16 76 VAL A O 1
ATOM 586 N N . LEU A 1 77 ? 55.812 18.578 -32.094 1 45.56 77 LEU A N 1
ATOM 587 C CA . LEU A 1 77 ? 54.594 17.797 -32.281 1 45.56 77 LEU A CA 1
ATOM 588 C C . LEU A 1 77 ? 54.781 16.359 -31.781 1 45.56 77 LEU A C 1
ATOM 590 O O . LEU A 1 77 ? 53.875 15.758 -31.219 1 45.56 77 LEU A O 1
ATOM 594 N N . LEU A 1 78 ? 56 15.953 -31.969 1 47.84 78 LEU A N 1
ATOM 595 C CA . LEU A 1 78 ? 56.25 14.578 -31.547 1 47.84 78 LEU A CA 1
ATOM 596 C C . LEU A 1 78 ? 56.312 14.484 -30.031 1 47.84 78 LEU A C 1
ATOM 598 O O . LEU A 1 78 ? 55.844 13.5 -29.453 1 47.84 78 LEU A O 1
ATOM 602 N N . GLN A 1 79 ? 56.938 15.555 -29.406 1 43.19 79 GLN A N 1
ATOM 603 C CA . GLN A 1 79 ? 56.938 15.516 -27.953 1 43.19 79 GLN A CA 1
ATOM 604 C C . GLN A 1 79 ? 55.531 15.711 -27.391 1 43.19 79 GLN A C 1
ATOM 606 O O . GLN A 1 79 ? 55.188 15.148 -26.359 1 43.19 79 GLN A O 1
ATOM 611 N N . ALA A 1 80 ? 54.688 16.438 -28.203 1 45.28 80 ALA A N 1
ATOM 612 C CA . ALA A 1 80 ? 53.312 16.578 -27.75 1 45.28 80 ALA A CA 1
ATOM 613 C C . ALA A 1 80 ? 52.562 15.25 -27.891 1 45.28 80 ALA A C 1
ATOM 615 O O . ALA A 1 80 ? 51.75 14.898 -27.031 1 45.28 80 ALA A O 1
ATOM 616 N N . ALA A 1 81 ? 53 14.492 -28.906 1 47.59 81 ALA A N 1
ATOM 617 C CA . ALA A 1 81 ? 52.344 13.195 -29.031 1 47.59 81 ALA A CA 1
ATOM 618 C C . ALA A 1 81 ? 52.812 12.242 -27.938 1 47.59 81 ALA A C 1
ATOM 620 O O . ALA A 1 81 ? 52 11.453 -27.422 1 47.59 81 ALA A O 1
ATOM 621 N N . ALA A 1 82 ? 54.094 12.352 -27.594 1 48.41 82 ALA A N 1
ATOM 622 C CA . ALA A 1 82 ? 54.531 11.477 -26.5 1 48.41 82 ALA A CA 1
ATOM 623 C C . ALA A 1 82 ? 53.906 11.891 -25.172 1 48.41 82 ALA A C 1
ATOM 625 O O . ALA A 1 82 ? 53.562 11.039 -24.344 1 48.41 82 ALA A O 1
ATOM 626 N N . ILE A 1 83 ? 53.75 13.25 -24.969 1 46 83 ILE A N 1
ATOM 627 C CA . ILE A 1 83 ? 53.094 13.672 -23.734 1 46 83 ILE A CA 1
ATOM 628 C C . ILE A 1 83 ? 51.594 13.297 -23.797 1 46 83 ILE A C 1
ATOM 630 O O . ILE A 1 83 ? 51.031 12.859 -22.812 1 46 83 ILE A O 1
ATOM 634 N N . LEU A 1 84 ? 51.062 13.219 -25.062 1 47.03 84 LEU A N 1
ATOM 635 C CA . LEU A 1 84 ? 49.688 12.758 -25.141 1 47.03 84 LEU A CA 1
ATOM 636 C C . LEU A 1 84 ? 49.594 11.266 -24.859 1 47.03 84 LEU A C 1
ATOM 638 O O . LEU A 1 84 ? 48.656 10.812 -24.188 1 47.03 84 LEU A O 1
ATOM 642 N N . GLY A 1 85 ? 50.625 10.578 -25.344 1 43.78 85 GLY A N 1
ATOM 643 C CA . GLY A 1 85 ? 50.625 9.172 -24.984 1 43.78 85 GLY A CA 1
ATOM 644 C C . GLY A 1 85 ? 50.812 8.938 -23.484 1 43.78 85 GLY A C 1
ATOM 645 O O . GLY A 1 85 ? 50.188 8.039 -22.922 1 43.78 85 GLY A O 1
ATOM 646 N N . LEU A 1 86 ? 51.75 9.703 -22.891 1 46.44 86 LEU A N 1
ATOM 647 C CA . LEU A 1 86 ? 51.906 9.555 -21.453 1 46.44 86 LEU A CA 1
ATOM 648 C C . LEU A 1 86 ? 50.688 10.07 -20.703 1 46.44 86 LEU A C 1
ATOM 650 O O . LEU A 1 86 ? 50.25 9.469 -19.719 1 46.44 86 LEU A O 1
ATOM 654 N N . LEU A 1 87 ? 50.031 11.172 -21.219 1 43.5 87 LEU A N 1
ATOM 655 C CA . LEU A 1 87 ? 48.812 11.602 -20.562 1 43.5 87 LEU A CA 1
ATOM 656 C C . LEU A 1 87 ? 47.688 10.602 -20.797 1 43.5 87 LEU A C 1
ATOM 658 O O . LEU A 1 87 ? 46.875 10.344 -19.906 1 43.5 87 LEU A O 1
ATOM 662 N N . VAL A 1 88 ? 47.719 9.891 -22.016 1 44.72 88 VAL A N 1
ATOM 663 C CA . VAL A 1 88 ? 46.719 8.836 -22.188 1 44.72 88 VAL A CA 1
ATOM 664 C C . VAL A 1 88 ? 47.062 7.641 -21.312 1 44.72 88 VAL A C 1
ATOM 666 O O . VAL A 1 88 ? 46.188 7.027 -20.703 1 44.72 88 VAL A O 1
ATOM 669 N N . SER A 1 89 ? 48.375 7.297 -21.203 1 41.59 89 SER A N 1
ATOM 670 C CA . SER A 1 89 ? 48.719 6.195 -20.312 1 41.59 89 SER A CA 1
ATOM 671 C C . SER A 1 89 ? 48.5 6.582 -18.844 1 41.59 89 SER A C 1
ATOM 673 O O . SER A 1 89 ? 48.094 5.758 -18.031 1 41.59 89 SER A O 1
ATOM 675 N N . LEU A 1 90 ? 48.875 7.789 -18.438 1 40.56 90 LEU A N 1
ATOM 676 C CA . LEU A 1 90 ? 48.562 8.203 -17.078 1 40.56 90 LEU A CA 1
ATOM 677 C C . LEU A 1 90 ? 47.062 8.375 -16.906 1 40.56 90 LEU A C 1
ATOM 679 O O . LEU A 1 90 ? 46.5 8.094 -15.836 1 40.56 90 LEU A O 1
ATOM 683 N N . ALA A 1 91 ? 46.281 8.867 -17.953 1 37.62 91 ALA A N 1
ATOM 684 C CA . ALA A 1 91 ? 44.812 8.875 -17.844 1 37.62 91 ALA A CA 1
ATOM 685 C C . ALA A 1 91 ? 44.25 7.453 -17.797 1 37.62 91 ALA A C 1
ATOM 687 O O . ALA A 1 91 ? 43.281 7.18 -17.109 1 37.62 91 ALA A O 1
ATOM 688 N N . LEU A 1 92 ? 44.875 6.477 -18.516 1 37.16 92 LEU A N 1
ATOM 689 C CA . LEU A 1 92 ? 44.406 5.098 -18.422 1 37.16 92 LEU A CA 1
ATOM 690 C C . LEU A 1 92 ? 44.781 4.492 -17.062 1 37.16 92 LEU A C 1
ATOM 692 O O . LEU A 1 92 ? 44.031 3.695 -16.5 1 37.16 92 LEU A O 1
ATOM 696 N N . THR A 1 93 ? 46.031 4.723 -16.578 1 34.94 93 THR A N 1
ATOM 697 C CA . THR A 1 93 ? 46.312 4.152 -15.266 1 34.94 93 THR A CA 1
ATOM 698 C C . THR A 1 93 ? 45.594 4.91 -14.164 1 34.94 93 THR A C 1
ATOM 700 O O . THR A 1 93 ? 45.312 4.355 -13.094 1 34.94 93 THR A O 1
ATOM 703 N N . ARG A 1 94 ? 45.406 6.262 -14.25 1 32.91 94 ARG A N 1
ATOM 704 C CA . ARG A 1 94 ? 44.625 6.895 -13.219 1 32.91 94 ARG A CA 1
ATOM 705 C C . ARG A 1 94 ? 43.156 6.441 -13.305 1 32.91 94 ARG A C 1
ATOM 707 O O . ARG A 1 94 ? 42.406 6.59 -12.344 1 32.91 94 ARG A O 1
ATOM 714 N N . ASP A 1 95 ? 42.625 6.059 -14.484 1 29.86 95 ASP A N 1
ATOM 715 C CA . ASP A 1 95 ? 41.25 5.582 -14.523 1 29.86 95 ASP A CA 1
ATOM 716 C C . ASP A 1 95 ? 41.125 4.207 -13.875 1 29.86 95 ASP A C 1
ATOM 718 O O . ASP A 1 95 ? 40 3.693 -13.703 1 29.86 95 ASP A O 1
ATOM 722 N N . ARG A 1 96 ? 42.25 3.461 -13.781 1 31.19 96 ARG A N 1
ATOM 723 C CA . ARG A 1 96 ? 42.094 2.215 -13.039 1 31.19 96 ARG A CA 1
ATOM 724 C C . ARG A 1 96 ? 41.812 2.488 -11.562 1 31.19 96 ARG A C 1
ATOM 726 O O . ARG A 1 96 ? 41.281 1.637 -10.859 1 31.19 96 ARG A O 1
ATOM 733 N N . CYS A 1 97 ? 42.562 3.469 -11.039 1 27.31 97 CYS A N 1
ATOM 734 C CA . CYS A 1 97 ? 42.344 3.617 -9.602 1 27.31 97 CYS A CA 1
ATOM 735 C C . CYS A 1 97 ? 40.938 4.117 -9.289 1 27.31 97 CYS A C 1
ATOM 737 O O . CYS A 1 97 ? 40.406 3.848 -8.219 1 27.31 97 CYS A O 1
ATOM 739 N N . ARG A 1 98 ? 40.531 5.188 -10.008 1 26.88 98 ARG A N 1
ATOM 740 C CA . ARG A 1 98 ? 39.406 5.891 -9.406 1 26.88 98 ARG A CA 1
ATOM 741 C C . ARG A 1 98 ? 38.125 5.051 -9.492 1 26.88 98 ARG A C 1
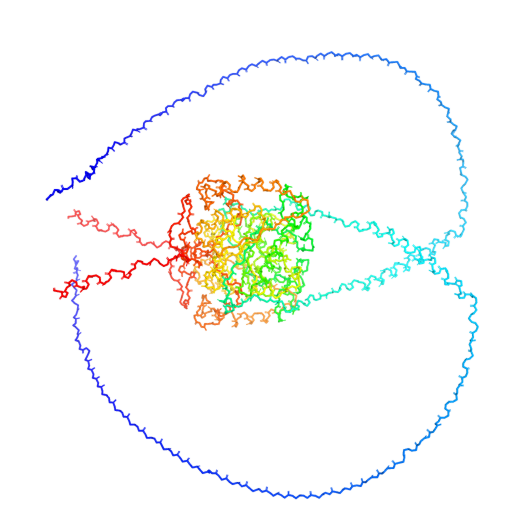ATOM 743 O O . ARG A 1 98 ? 37.094 5.418 -8.922 1 26.88 98 ARG A O 1
ATOM 750 N N . THR A 1 99 ? 38.062 4.262 -10.547 1 27.98 99 THR A N 1
ATOM 751 C CA . THR A 1 99 ? 36.75 3.688 -10.633 1 27.98 99 THR A CA 1
ATOM 752 C C . THR A 1 99 ? 36.531 2.619 -9.555 1 27.98 99 THR A C 1
ATOM 754 O O . THR A 1 99 ? 35.594 1.824 -9.633 1 27.98 99 THR A O 1
ATOM 757 N N . ALA A 1 100 ? 37.594 2.377 -8.836 1 26.84 100 ALA A N 1
ATOM 758 C CA . ALA A 1 100 ? 37 1.531 -7.801 1 26.84 100 ALA A CA 1
ATOM 759 C C . ALA A 1 100 ? 35.844 2.244 -7.098 1 26.84 100 ALA A C 1
ATOM 761 O O . ALA A 1 100 ? 36.062 3.184 -6.332 1 26.84 100 ALA A O 1
ATOM 762 N N . ALA A 1 101 ? 34.844 2.598 -7.824 1 28.41 101 ALA A N 1
ATOM 763 C CA . ALA A 1 101 ? 33.594 2.938 -7.113 1 28.41 101 ALA A CA 1
ATOM 764 C C . ALA A 1 101 ? 33.5 2.188 -5.789 1 28.41 101 ALA A C 1
ATOM 766 O O . ALA A 1 101 ? 33.625 0.961 -5.75 1 28.41 101 ALA A O 1
ATOM 767 N N . ALA A 1 102 ? 33.844 2.852 -4.684 1 29.09 102 ALA A N 1
ATOM 768 C CA . ALA A 1 102 ? 33.438 2.352 -3.373 1 29.09 102 ALA A CA 1
ATOM 769 C C . ALA A 1 102 ? 32.125 1.563 -3.475 1 29.09 102 ALA A C 1
ATOM 771 O O . ALA A 1 102 ? 31.094 2.115 -3.84 1 29.09 102 ALA A O 1
ATOM 772 N N . THR A 1 103 ? 32.156 0.45 -3.99 1 30.58 103 THR A N 1
ATOM 773 C CA . THR A 1 103 ? 31.047 -0.42 -3.605 1 30.58 103 THR A CA 1
ATOM 774 C C . THR A 1 103 ? 30.641 -0.176 -2.154 1 30.58 103 THR A C 1
ATOM 776 O O . THR A 1 103 ? 31.25 -0.73 -1.235 1 30.58 103 THR A O 1
ATOM 779 N N . GLU A 1 104 ? 30.641 1.125 -1.737 1 31.16 104 GLU A N 1
ATOM 780 C CA . GLU A 1 104 ? 30.078 1.228 -0.396 1 31.16 104 GLU A CA 1
ATOM 781 C C . GLU A 1 104 ? 28.953 0.214 -0.193 1 31.16 104 GLU A C 1
ATOM 783 O O . GLU A 1 104 ? 27.953 0.241 -0.907 1 31.16 104 GLU A O 1
ATOM 788 N N . SER A 1 105 ? 29.359 -0.921 -0.021 1 31.28 105 SER A N 1
ATOM 789 C CA . SER A 1 105 ? 28.375 -1.755 0.669 1 31.28 105 SER A CA 1
ATOM 790 C C . SER A 1 105 ? 27.5 -0.921 1.587 1 31.28 105 SER A C 1
ATOM 792 O O . SER A 1 105 ? 27.984 -0.235 2.482 1 31.28 105 SER A O 1
ATOM 794 N N . PHE A 1 106 ? 26.641 -0.169 1.085 1 33.38 106 PHE A N 1
ATOM 795 C CA . PHE A 1 106 ? 25.641 0.293 2.049 1 33.38 106 PHE A CA 1
ATOM 796 C C . PHE A 1 106 ? 25.516 -0.69 3.207 1 33.38 106 PHE A C 1
ATOM 798 O O . PHE A 1 106 ? 24.969 -1.785 3.041 1 33.38 106 PHE A O 1
ATOM 805 N N . HIS A 1 107 ? 26.594 -0.912 3.92 1 34.69 107 HIS A N 1
ATOM 806 C CA . HIS A 1 107 ? 26.344 -1.469 5.242 1 34.69 107 HIS A CA 1
ATOM 807 C C . HIS A 1 107 ? 25.062 -0.883 5.855 1 34.69 107 HIS A C 1
ATOM 809 O O . HIS A 1 107 ? 25.062 0.27 6.289 1 34.69 107 HIS A O 1
ATOM 815 N N . VAL A 1 108 ? 23.969 -1.006 5.258 1 43.09 108 VAL A N 1
ATOM 816 C CA . VAL A 1 108 ? 22.781 -0.61 6.012 1 43.09 108 VAL A CA 1
ATOM 817 C C . VAL A 1 108 ? 22.906 -1.056 7.465 1 43.09 108 VAL A C 1
ATOM 819 O O . VAL A 1 108 ? 22.938 -2.254 7.754 1 43.09 108 VAL A O 1
ATOM 822 N N . GLY A 1 109 ? 23.797 -0.445 8.242 1 47.66 109 GLY A N 1
ATOM 823 C CA . GLY A 1 109 ? 23.609 -0.728 9.656 1 47.66 109 GLY A CA 1
ATOM 824 C C . GLY A 1 109 ? 22.188 -1.139 9.992 1 47.66 109 GLY A C 1
ATOM 825 O O . GLY A 1 109 ? 21.297 -1.033 9.156 1 47.66 109 GLY A O 1
ATOM 826 N N . PRO A 1 110 ? 22.047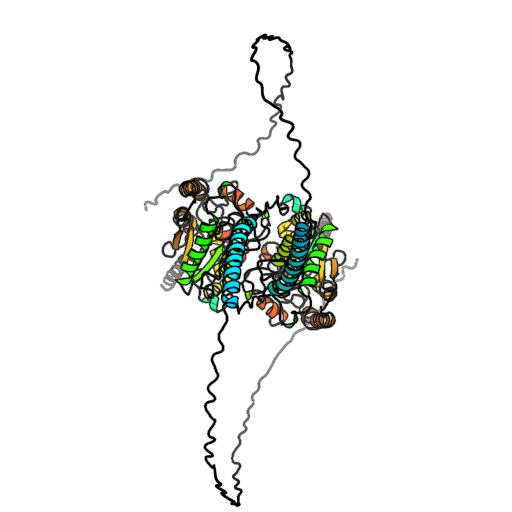 -1.78 11.125 1 64.75 110 PRO A N 1
ATOM 827 C CA . PRO A 1 110 ? 20.703 -2.26 11.477 1 64.75 110 PRO A CA 1
ATOM 828 C C . PRO A 1 110 ? 19.656 -1.153 11.445 1 64.75 110 PRO A C 1
ATOM 830 O O . PRO A 1 110 ? 19.812 -0.12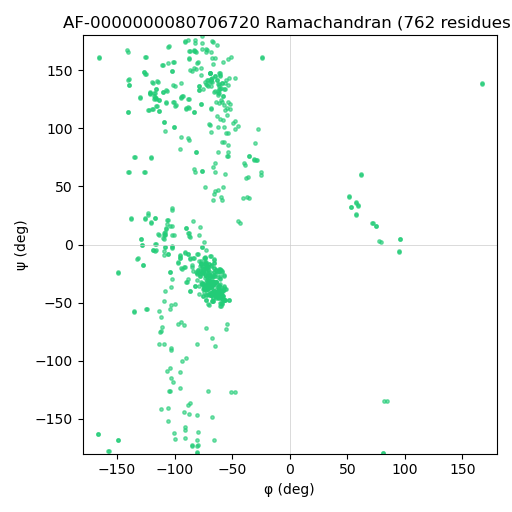4 12.109 1 64.75 110 PRO A O 1
ATOM 833 N N . ARG A 1 111 ? 18.969 -1.021 10.375 1 79.69 111 ARG A N 1
ATOM 834 C CA . ARG A 1 111 ? 17.891 -0.052 10.305 1 79.69 111 ARG A CA 1
ATOM 835 C C . ARG A 1 111 ? 16.859 -0.298 11.406 1 79.69 111 ARG A C 1
ATOM 837 O O . ARG A 1 111 ? 16.578 -1.446 11.758 1 79.69 111 ARG A O 1
ATOM 844 N N . VAL A 1 112 ? 16.516 0.806 12.031 1 84.19 112 VAL A N 1
ATOM 845 C CA . VAL A 1 112 ? 15.453 0.73 13.023 1 84.19 112 VAL A CA 1
ATOM 846 C C . VAL A 1 112 ? 14.188 0.187 12.375 1 84.19 112 VAL A C 1
ATOM 848 O O . VAL A 1 112 ? 13.789 0.635 11.297 1 84.19 112 VAL A O 1
ATOM 851 N N . VAL A 1 113 ? 13.695 -0.833 13.047 1 84.88 113 VAL A N 1
ATOM 852 C CA . VAL A 1 113 ? 12.492 -1.45 12.5 1 84.88 113 VAL A CA 1
ATOM 853 C C . VAL A 1 113 ? 11.266 -0.964 13.266 1 84.88 113 VAL A C 1
ATOM 855 O O . VAL A 1 113 ? 11.375 -0.522 14.414 1 84.88 113 VAL A O 1
ATOM 858 N N . PHE A 1 114 ? 10.188 -1.036 12.664 1 91 114 PHE A N 1
ATOM 859 C CA . PHE A 1 114 ? 8.906 -0.623 13.211 1 91 114 PHE A CA 1
ATOM 860 C C . PHE A 1 114 ? 8.562 -1.428 14.453 1 91 114 PHE A C 1
ATOM 862 O O . PHE A 1 114 ? 8.867 -2.619 14.531 1 91 114 PHE A O 1
ATOM 869 N N . VAL A 1 115 ? 7.926 -0.802 15.367 1 84.38 115 VAL A N 1
ATOM 870 C CA . VAL A 1 115 ? 7.637 -1.397 16.672 1 84.38 115 VAL A CA 1
ATOM 871 C C . VAL A 1 115 ? 6.766 -2.639 16.484 1 84.38 115 VAL A C 1
ATOM 873 O O . VAL A 1 115 ? 5.891 -2.666 15.617 1 84.38 115 VAL A O 1
ATOM 876 N N . ASP A 1 116 ? 7.031 -3.498 17.375 1 83.5 116 ASP A N 1
ATOM 877 C CA . ASP A 1 116 ? 6.262 -4.734 17.297 1 83.5 116 ASP A CA 1
ATOM 878 C C . ASP A 1 116 ? 4.879 -4.566 17.906 1 83.5 116 ASP A C 1
ATOM 880 O O . ASP A 1 116 ? 4.535 -3.482 18.391 1 83.5 116 ASP A O 1
ATOM 884 N N . SER A 1 117 ? 4.191 -5.602 17.891 1 82.5 117 SER A N 1
ATOM 885 C CA . SER A 1 117 ? 2.783 -5.574 18.281 1 82.5 117 SER A CA 1
ATOM 886 C C . SER A 1 117 ? 2.623 -5.258 19.766 1 82.5 117 SER A C 1
ATOM 888 O O . SER A 1 117 ? 1.68 -4.57 20.156 1 82.5 117 SER A O 1
ATOM 890 N N . GLN A 1 118 ? 3.512 -5.656 20.547 1 81.19 118 GLN A N 1
ATOM 891 C CA . GLN A 1 118 ? 3.404 -5.395 21.984 1 81.19 118 GLN A CA 1
ATOM 892 C C . GLN A 1 118 ? 3.727 -3.939 22.297 1 81.19 118 GLN A C 1
ATOM 894 O O . GLN A 1 118 ? 2.982 -3.277 23.031 1 81.19 118 GLN A O 1
ATOM 899 N N . ALA A 1 119 ? 4.723 -3.461 21.734 1 83.88 119 ALA A N 1
ATOM 900 C CA . ALA A 1 119 ? 5.145 -2.084 21.969 1 83.88 119 ALA A CA 1
ATOM 901 C C . ALA A 1 119 ? 4.137 -1.092 21.391 1 83.88 119 ALA A C 1
ATOM 903 O O . ALA A 1 119 ? 3.918 -0.021 21.969 1 83.88 119 ALA A O 1
ATOM 904 N N . SER A 1 120 ? 3.547 -1.45 20.359 1 89.88 120 SER A N 1
ATOM 905 C CA . SER A 1 120 ? 2.611 -0.545 19.703 1 89.88 120 SER A CA 1
ATOM 906 C C . SER A 1 120 ? 1.368 -0.318 20.547 1 89.88 120 SER A C 1
ATOM 908 O O . SER A 1 120 ? 0.701 0.71 20.422 1 89.88 120 SER A O 1
ATOM 910 N N . LYS A 1 121 ? 1.104 -1.145 21.484 1 90.62 121 LYS A N 1
ATOM 911 C CA . LYS A 1 121 ? -0.104 -1.054 22.297 1 90.62 121 LYS A CA 1
ATOM 912 C C . LYS A 1 121 ? -0.01 0.1 23.281 1 90.62 121 LYS A C 1
ATOM 914 O O . LYS A 1 121 ? -1.026 0.554 23.812 1 90.62 121 LYS A O 1
ATOM 919 N N . GLU A 1 122 ? 1.148 0.567 23.484 1 93.5 122 GLU A N 1
ATOM 920 C CA . GLU A 1 122 ? 1.358 1.631 24.469 1 93.5 122 GLU A CA 1
ATOM 921 C C . GLU A 1 122 ? 1.146 3.006 23.844 1 93.5 122 GLU A C 1
ATOM 923 O O . GLU A 1 122 ? 1.047 4.008 24.547 1 93.5 122 GLU A O 1
ATOM 928 N N . LEU A 1 123 ? 1.055 3.051 22.578 1 97.62 123 LEU A N 1
ATOM 929 C CA . LEU A 1 123 ? 0.896 4.324 21.875 1 97.62 123 LEU A CA 1
ATOM 930 C C . LEU A 1 123 ? -0.55 4.805 21.953 1 97.62 123 LEU A C 1
ATOM 932 O O . LEU A 1 123 ? -1.48 4.02 21.75 1 97.62 123 LEU A O 1
ATOM 936 N N . THR A 1 124 ? -0.727 6.133 22.219 1 98.5 124 THR A N 1
ATOM 937 C CA . THR A 1 124 ? -2.07 6.652 22.453 1 98.5 124 THR A CA 1
ATOM 938 C C . THR A 1 124 ? -2.305 7.926 21.641 1 98.5 124 THR A C 1
ATOM 940 O O . THR A 1 124 ? -3.438 8.398 21.531 1 98.5 124 THR A O 1
ATOM 943 N N . HIS A 1 125 ? -1.28 8.484 21.094 1 98.88 125 HIS A N 1
ATOM 944 C CA . HIS A 1 125 ? -1.308 9.781 20.422 1 98.88 125 HIS A CA 1
ATOM 945 C C . HIS A 1 125 ? -1.043 9.625 18.922 1 98.88 125 HIS A C 1
ATOM 947 O O . HIS A 1 125 ? 0.046 9.211 18.516 1 98.88 125 HIS A O 1
ATOM 953 N N . LEU A 1 126 ? -2.037 9.953 18.141 1 98.94 126 LEU A N 1
ATOM 954 C CA . LEU A 1 126 ? -1.893 9.93 16.688 1 98.94 126 LEU A CA 1
ATOM 955 C C . LEU A 1 126 ? -1.368 11.273 16.188 1 98.94 126 LEU A C 1
ATOM 957 O O . LEU A 1 126 ? -2.014 12.305 16.359 1 98.94 126 LEU A O 1
ATOM 961 N N . ILE A 1 127 ? -0.235 11.258 15.586 1 98.94 127 ILE A N 1
ATOM 962 C CA . ILE A 1 127 ? 0.25 12.375 14.773 1 98.94 127 ILE A CA 1
ATOM 963 C C . ILE A 1 127 ? 0.042 12.07 13.297 1 98.94 127 ILE A C 1
ATOM 965 O O . ILE A 1 127 ? 0.531 11.055 12.789 1 98.94 127 ILE A O 1
ATOM 969 N N . MET A 1 128 ? -0.655 12.914 12.648 1 98.94 128 MET A N 1
ATOM 970 C CA . MET A 1 128 ? -0.963 12.68 11.234 1 98.94 128 MET A CA 1
ATOM 971 C C . MET A 1 128 ? -0.441 13.82 10.367 1 98.94 128 MET A C 1
ATOM 973 O O . MET A 1 128 ? -0.674 14.992 10.664 1 98.94 128 MET A O 1
ATOM 977 N N . VAL A 1 129 ? 0.277 13.461 9.32 1 98.94 129 VAL A N 1
ATOM 978 C CA . VAL A 1 129 ? 0.676 14.391 8.273 1 98.94 129 VAL A CA 1
ATOM 979 C C . VAL A 1 129 ? -0.099 14.102 6.992 1 98.94 129 VAL A C 1
ATOM 981 O O . VAL A 1 129 ? 0.127 13.07 6.348 1 98.94 129 VAL A O 1
ATOM 984 N N . PRO A 1 130 ? -1.068 14.961 6.688 1 98.88 130 PRO A N 1
ATOM 985 C CA . PRO A 1 130 ? -1.722 14.805 5.387 1 98.88 130 PRO A CA 1
ATOM 986 C C . PRO A 1 130 ? -0.802 15.148 4.219 1 98.88 130 PRO A C 1
ATOM 988 O O . PRO A 1 130 ? -0.395 16.312 4.074 1 98.88 130 PRO A O 1
ATOM 991 N N . CYS A 1 131 ? -0.537 14.156 3.412 1 98.69 131 CYS A N 1
ATOM 992 C CA . CYS A 1 131 ? 0.448 14.312 2.348 1 98.69 131 CYS A CA 1
ATOM 993 C C . CYS A 1 131 ? -0.153 15.039 1.151 1 98.69 131 CYS A C 1
ATOM 995 O O . CYS A 1 131 ? -1.371 15.031 0.961 1 98.69 131 CYS A O 1
ATOM 997 N N . HIS A 1 132 ? 0.751 15.664 0.347 1 96.88 132 HIS A N 1
ATOM 998 C CA . HIS A 1 132 ? 0.311 16.5 -0.761 1 96.88 132 HIS A CA 1
ATOM 999 C C . HIS A 1 132 ? 1.013 16.125 -2.059 1 96.88 132 HIS A C 1
ATOM 1001 O O . HIS A 1 132 ? 0.841 16.781 -3.084 1 96.88 132 HIS A O 1
ATOM 1007 N N . GLY A 1 133 ? 1.777 15.102 -1.997 1 96.81 133 GLY A N 1
ATOM 1008 C CA . GLY A 1 133 ? 2.518 14.789 -3.211 1 96.81 133 GLY A CA 1
ATOM 1009 C C . GLY A 1 133 ? 3.133 13.406 -3.197 1 96.81 133 GLY A C 1
ATOM 1010 O O . GLY A 1 133 ? 3.312 12.812 -2.133 1 96.81 133 GLY A O 1
ATOM 1011 N N . VAL A 1 134 ? 3.471 12.945 -4.426 1 98 134 VAL A N 1
ATOM 1012 C CA . VAL A 1 134 ? 4.152 11.672 -4.656 1 98 134 VAL A CA 1
ATOM 1013 C C . VAL A 1 134 ? 5.512 11.93 -5.309 1 98 134 VAL A C 1
ATOM 1015 O O . VAL A 1 134 ? 5.617 12.703 -6.258 1 98 134 VAL A O 1
ATOM 1018 N N . THR A 1 135 ? 6.543 11.305 -4.719 1 97.56 135 THR A N 1
ATOM 1019 C CA . THR A 1 135 ? 7.84 11.391 -5.379 1 97.56 135 THR A CA 1
ATOM 1020 C C . THR A 1 135 ? 7.84 10.594 -6.684 1 97.56 135 THR A C 1
ATOM 1022 O O . THR A 1 135 ? 7.234 9.523 -6.762 1 97.56 135 THR A O 1
ATOM 1025 N N . VAL A 1 136 ? 8.648 11.109 -7.688 1 94.88 136 VAL A N 1
ATOM 1026 C CA . VAL A 1 136 ? 8.547 10.477 -9 1 94.88 136 VAL A CA 1
ATOM 1027 C C . VAL A 1 136 ? 9.945 10.102 -9.5 1 94.88 136 VAL A C 1
ATOM 1029 O O . VAL A 1 136 ? 10.086 9.555 -10.594 1 94.88 136 VAL A O 1
ATOM 1032 N N . THR A 1 137 ? 10.945 10.391 -8.734 1 91.38 137 THR A N 1
ATOM 1033 C CA . THR A 1 137 ? 12.305 10.008 -9.102 1 91.38 137 THR A CA 1
ATOM 1034 C C . THR A 1 137 ? 12.82 8.914 -8.18 1 91.38 137 THR A C 1
ATOM 1036 O O . THR A 1 137 ? 12.312 8.734 -7.066 1 91.38 137 THR A O 1
ATOM 1039 N N . GLU A 1 138 ? 13.766 8.156 -8.719 1 90.06 138 GLU A N 1
ATOM 1040 C CA . GLU A 1 138 ? 14.367 7.102 -7.914 1 90.06 138 GLU A CA 1
ATOM 1041 C C . GLU A 1 138 ? 15.258 7.68 -6.816 1 90.06 138 GLU A C 1
ATOM 1043 O O . GLU A 1 138 ? 15.07 7.379 -5.637 1 90.06 138 GLU A O 1
ATOM 1048 N N . SER A 1 139 ? 16.141 8.555 -7.266 1 90.81 139 SER A N 1
ATOM 1049 C CA . SER A 1 139 ? 16.984 9.219 -6.273 1 90.81 139 SER A CA 1
ATOM 1050 C C . SER A 1 139 ? 16.234 10.352 -5.582 1 90.81 139 SER A C 1
ATOM 1052 O O . SER A 1 139 ? 15.648 11.211 -6.242 1 90.81 139 SER A O 1
ATOM 1054 N N . LEU A 1 140 ? 16.344 10.352 -4.219 1 95.44 140 LEU A N 1
ATOM 1055 C CA . LEU A 1 140 ? 15.633 11.359 -3.449 1 95.44 140 LEU A CA 1
ATOM 1056 C C . LEU A 1 140 ? 16.578 12.469 -2.979 1 95.44 140 LEU A C 1
ATOM 1058 O O . LEU A 1 140 ? 16.203 13.273 -2.119 1 95.44 140 LEU A O 1
ATOM 1062 N N . GLU A 1 141 ? 17.719 12.57 -3.529 1 93.12 141 GLU A N 1
ATOM 1063 C CA . GLU A 1 141 ? 18.719 13.57 -3.146 1 93.12 141 GLU A CA 1
ATOM 1064 C C . GLU A 1 141 ? 18.188 14.984 -3.348 1 93.12 141 GLU A C 1
ATOM 1066 O O . GLU A 1 141 ? 18.484 15.883 -2.561 1 93.12 141 GLU A O 1
ATOM 1071 N N . GLY A 1 142 ? 17.359 15.266 -4.207 1 94.19 142 GLY A N 1
ATOM 1072 C CA . GLY A 1 142 ? 16.828 16.594 -4.504 1 94.19 142 GLY A CA 1
ATOM 1073 C C . GLY A 1 142 ? 15.398 16.766 -4.035 1 94.19 142 GLY A C 1
ATOM 1074 O O . GLY A 1 142 ? 14.773 17.812 -4.305 1 94.19 142 GLY A O 1
ATOM 1075 N N . ALA A 1 143 ? 14.93 15.883 -3.217 1 96 143 ALA A N 1
ATOM 1076 C CA . ALA A 1 143 ? 13.516 15.867 -2.857 1 96 143 ALA A CA 1
ATOM 1077 C C . ALA A 1 143 ? 13.164 17.062 -1.979 1 96 143 ALA A C 1
ATOM 1079 O O . ALA A 1 143 ? 11.992 17.438 -1.864 1 96 143 ALA A O 1
ATOM 1080 N N . ASP A 1 144 ? 14.125 17.75 -1.377 1 96.44 144 ASP A N 1
ATOM 1081 C CA . ASP A 1 144 ? 13.867 18.859 -0.477 1 96.44 144 ASP A CA 1
ATOM 1082 C C . ASP A 1 144 ? 13.781 20.188 -1.246 1 96.44 144 ASP A C 1
ATOM 1084 O O . ASP A 1 144 ? 13.391 21.203 -0.689 1 96.44 144 ASP A O 1
ATOM 1088 N N . SER A 1 145 ? 14.117 20.172 -2.572 1 95.62 145 SER A N 1
ATOM 1089 C CA . SER A 1 145 ? 14.188 21.484 -3.211 1 95.62 145 SER A CA 1
ATOM 1090 C C . SER A 1 145 ? 13.812 21.391 -4.688 1 95.62 145 SER A C 1
ATOM 1092 O O . SER A 1 145 ? 13.367 22.391 -5.273 1 95.62 145 SER A O 1
ATOM 1094 N N . ARG A 1 146 ? 13.953 20.266 -5.285 1 96.25 146 ARG A N 1
ATOM 1095 C CA . ARG A 1 146 ? 13.797 20.172 -6.73 1 96.25 146 ARG A CA 1
ATOM 1096 C C . ARG A 1 146 ? 12.367 19.797 -7.102 1 96.25 146 ARG A C 1
ATOM 1098 O O . ARG A 1 146 ? 11.875 18.734 -6.703 1 96.25 146 ARG A O 1
ATOM 1105 N N . ASP A 1 147 ? 11.773 20.562 -7.965 1 95.94 147 ASP A N 1
ATOM 1106 C CA . ASP A 1 147 ? 10.414 20.312 -8.438 1 95.94 147 ASP A CA 1
ATOM 1107 C C . ASP A 1 147 ? 10.32 18.969 -9.156 1 95.94 147 ASP A C 1
ATOM 1109 O O . ASP A 1 147 ? 9.312 18.25 -9.039 1 95.94 147 ASP A O 1
ATOM 1113 N N . GLY A 1 148 ? 11.32 18.641 -9.828 1 94.88 148 GLY A N 1
ATOM 1114 C CA . GLY A 1 148 ? 11.305 17.453 -10.68 1 94.88 148 GLY A CA 1
ATOM 1115 C C . GLY A 1 148 ? 11.258 16.156 -9.898 1 94.88 148 GLY A C 1
ATOM 1116 O O . GLY A 1 148 ? 10.984 15.102 -10.469 1 94.88 148 GLY A O 1
ATOM 1117 N N . ASP A 1 149 ? 11.43 16.203 -8.617 1 96.19 149 ASP A N 1
ATOM 1118 C CA . ASP A 1 149 ? 11.445 14.992 -7.797 1 96.19 149 ASP A CA 1
ATOM 1119 C C . ASP A 1 149 ? 10.047 14.656 -7.285 1 96.19 149 ASP A C 1
ATOM 1121 O O . ASP A 1 149 ? 9.828 13.586 -6.715 1 96.19 149 ASP A O 1
ATOM 1125 N N . TRP A 1 150 ? 9.133 15.547 -7.523 1 97.44 150 TRP A N 1
ATOM 1126 C CA . TRP A 1 150 ? 7.75 15.367 -7.09 1 97.44 150 TRP A CA 1
ATOM 1127 C C . TRP A 1 150 ? 6.789 15.484 -8.273 1 97.44 150 TRP A C 1
ATOM 1129 O O . TRP A 1 150 ? 7.062 16.219 -9.227 1 97.44 150 TRP A O 1
ATOM 1139 N N . PHE A 1 151 ? 5.684 14.711 -8.219 1 95.81 151 PHE A N 1
ATOM 1140 C CA . PHE A 1 151 ? 4.582 14.969 -9.133 1 95.81 151 PHE A CA 1
ATOM 1141 C C . PHE A 1 151 ? 3.891 16.281 -8.797 1 95.81 151 PHE A C 1
ATOM 1143 O O . PHE A 1 151 ? 3.137 16.359 -7.824 1 95.81 151 PHE A O 1
ATOM 1150 N N . LEU A 1 152 ? 4.188 17.312 -9.586 1 94 152 LEU A N 1
ATOM 1151 C CA . LEU A 1 152 ? 3.605 18.625 -9.359 1 94 152 LEU A CA 1
ATOM 1152 C C . LEU A 1 152 ? 2.777 19.078 -10.562 1 94 152 LEU A C 1
ATOM 1154 O O . LEU A 1 152 ? 3.158 18.828 -11.711 1 94 152 LEU A O 1
ATOM 1158 N N . LEU A 1 153 ? 1.675 19.656 -10.203 1 89 153 LEU A N 1
ATOM 1159 C CA . LEU A 1 153 ? 0.906 20.312 -11.258 1 89 153 LEU A CA 1
ATOM 1160 C C . LEU A 1 153 ? 1.601 21.578 -11.734 1 89 153 LEU A C 1
ATOM 1162 O O . LEU A 1 153 ? 2.48 22.109 -11.047 1 89 153 LEU A O 1
ATOM 1166 N N . ASP A 1 154 ? 1.104 22.047 -12.812 1 89.75 154 ASP A N 1
ATOM 1167 C CA . ASP A 1 154 ? 1.769 23.172 -13.445 1 89.75 154 ASP A CA 1
ATOM 1168 C C . ASP A 1 154 ? 1.775 24.391 -12.531 1 89.75 154 ASP A C 1
ATOM 1170 O O . ASP A 1 154 ? 2.795 25.078 -12.406 1 89.75 154 ASP A O 1
ATOM 1174 N N . TYR A 1 155 ? 0.763 24.672 -11.867 1 88.44 155 TYR A N 1
ATOM 1175 C CA . TYR A 1 155 ? 0.66 25.875 -11.055 1 88.44 155 TYR A CA 1
ATOM 1176 C C . TYR A 1 155 ? 1.51 25.766 -9.797 1 88.44 155 TYR A C 1
ATOM 1178 O O . TYR A 1 155 ? 1.75 26.75 -9.102 1 88.44 155 TYR A O 1
ATOM 1186 N N . GLN A 1 156 ? 2.004 24.531 -9.5 1 91.44 156 GLN A N 1
ATOM 1187 C CA . GLN A 1 156 ? 2.822 24.297 -8.32 1 91.44 156 GLN A CA 1
ATOM 1188 C C . GLN A 1 156 ? 4.305 24.469 -8.633 1 91.44 156 GLN A C 1
ATOM 1190 O O . GLN A 1 156 ? 5.121 24.625 -7.723 1 91.44 156 GLN A O 1
ATOM 1195 N N . LYS A 1 157 ? 4.641 24.406 -9.852 1 93.19 157 LYS A N 1
ATOM 1196 C CA . LYS A 1 157 ? 6.043 24.422 -10.25 1 93.19 157 LYS A CA 1
ATOM 1197 C C . LYS A 1 157 ? 6.652 25.812 -10.031 1 93.19 157 LYS A C 1
ATOM 1199 O O . LYS A 1 157 ? 5.996 26.828 -10.266 1 93.19 157 LYS A O 1
ATOM 1204 N N . GLY A 1 158 ? 7.91 25.766 -9.586 1 94.12 158 GLY A N 1
ATOM 1205 C CA . GLY A 1 158 ? 8.633 27 -9.367 1 94.12 158 GLY A CA 1
ATOM 1206 C C . GLY A 1 158 ? 8.188 27.734 -8.117 1 94.12 158 GLY A C 1
ATOM 1207 O O . GLY A 1 158 ? 8.469 28.922 -7.953 1 94.12 158 GLY A O 1
ATOM 1208 N N . LYS A 1 159 ? 7.492 27.125 -7.227 1 95.25 159 LYS A N 1
ATOM 1209 C CA . LYS A 1 159 ? 6.93 27.781 -6.051 1 95.25 159 LYS A CA 1
ATOM 1210 C C . LYS A 1 159 ? 7.457 27.156 -4.766 1 95.25 159 LYS A C 1
ATOM 1212 O O . LYS A 1 159 ? 6.816 27.25 -3.717 1 95.25 159 LYS A O 1
ATOM 1217 N N . ASP A 1 160 ? 8.57 26.438 -4.832 1 96.19 160 ASP A N 1
ATOM 1218 C CA . ASP A 1 160 ? 9.242 25.844 -3.686 1 96.19 160 ASP A CA 1
ATOM 1219 C C . ASP A 1 160 ? 8.32 24.875 -2.945 1 96.19 160 ASP A C 1
ATOM 1221 O O . ASP A 1 160 ? 8.383 24.766 -1.72 1 96.19 160 ASP A O 1
ATOM 1225 N N . VAL A 1 161 ? 7.473 24.219 -3.664 1 96.25 161 VAL A N 1
ATOM 1226 C CA . VAL A 1 161 ? 6.531 23.266 -3.088 1 96.25 161 VAL A CA 1
ATOM 1227 C C . VAL A 1 161 ? 7.289 22.125 -2.43 1 96.25 161 VAL A C 1
ATOM 1229 O O . VAL A 1 161 ? 6.984 21.734 -1.302 1 96.25 161 VAL A O 1
ATOM 1232 N N . PRO A 1 162 ? 8.391 21.594 -3.041 1 97.44 162 PRO A N 1
ATOM 1233 C CA . PRO A 1 162 ? 9.133 20.516 -2.396 1 97.44 162 PRO A CA 1
ATOM 1234 C C . PRO A 1 162 ? 9.641 20.891 -1.005 1 97.44 162 PRO A C 1
ATOM 1236 O O . PRO A 1 162 ? 9.57 20.062 -0.081 1 97.44 162 PRO A O 1
ATOM 1239 N N . ARG A 1 163 ? 10.023 22.094 -0.85 1 97.31 163 ARG A N 1
ATOM 1240 C CA . ARG A 1 163 ? 10.5 22.562 0.45 1 97.31 163 ARG A CA 1
ATOM 1241 C C . ARG A 1 163 ? 9.375 22.531 1.482 1 97.31 163 ARG A C 1
ATOM 1243 O O . ARG A 1 163 ? 9.594 22.156 2.635 1 97.31 163 ARG A O 1
ATOM 1250 N N . ALA A 1 164 ? 8.242 22.938 1.108 1 97.5 164 ALA A N 1
ATOM 1251 C CA . ALA A 1 164 ? 7.086 22.922 1.998 1 97.5 164 ALA A CA 1
ATOM 1252 C C . ALA A 1 164 ? 6.711 21.5 2.385 1 97.5 164 ALA A C 1
ATOM 1254 O O . ALA A 1 164 ? 6.41 21.219 3.547 1 97.5 164 ALA A O 1
ATOM 1255 N N . LEU A 1 165 ? 6.727 20.594 1.405 1 98 165 LEU A N 1
ATOM 1256 C CA . LEU A 1 165 ? 6.383 19.188 1.671 1 98 165 LEU A CA 1
ATOM 1257 C C . LEU A 1 165 ? 7.367 18.562 2.656 1 98 165 LEU A C 1
ATOM 1259 O O . LEU A 1 165 ? 6.957 17.891 3.605 1 98 165 LEU A O 1
ATOM 1263 N N . VAL A 1 166 ? 8.617 18.828 2.42 1 98.38 166 VAL A N 1
ATOM 1264 C CA . VAL A 1 166 ? 9.641 18.312 3.316 1 98.38 166 VAL A CA 1
ATOM 1265 C C . VAL A 1 166 ? 9.5 18.953 4.691 1 98.38 166 VAL A C 1
ATOM 1267 O O . VAL A 1 166 ? 9.727 18.312 5.715 1 98.38 166 VAL A O 1
ATOM 1270 N N . GLY A 1 167 ? 9.086 20.203 4.73 1 98.25 167 GLY A N 1
ATOM 1271 C CA . GLY A 1 167 ? 8.789 20.859 5.996 1 98.25 167 GLY A CA 1
ATOM 1272 C C . GLY A 1 167 ? 7.719 20.156 6.797 1 98.25 167 GLY A C 1
ATOM 1273 O O . GLY A 1 167 ? 7.805 20.078 8.023 1 98.25 167 GLY A O 1
ATOM 1274 N N . HIS A 1 168 ? 6.746 19.672 6.148 1 98.75 168 HIS A N 1
ATOM 1275 C CA . HIS A 1 168 ? 5.688 18.922 6.82 1 98.75 168 HIS A CA 1
ATOM 1276 C C . HIS A 1 168 ? 6.227 17.641 7.422 1 98.75 168 HIS A C 1
ATOM 1278 O O . HIS A 1 168 ? 5.828 17.25 8.523 1 98.75 168 HIS A O 1
ATOM 1284 N N . ILE A 1 169 ? 7.082 16.938 6.637 1 98.81 169 ILE A N 1
ATOM 1285 C CA . ILE A 1 169 ? 7.715 15.734 7.152 1 98.81 169 ILE A CA 1
ATOM 1286 C C . ILE A 1 169 ? 8.469 16.062 8.438 1 98.81 169 ILE A C 1
ATOM 1288 O O . ILE A 1 169 ? 8.258 15.422 9.477 1 98.81 169 ILE A O 1
ATOM 1292 N N . GLN A 1 170 ? 9.25 17.109 8.414 1 98.69 170 GLN A N 1
ATOM 1293 C CA . GLN A 1 170 ? 10.047 17.5 9.57 1 98.69 170 GLN A CA 1
ATOM 1294 C C . GLN A 1 170 ? 9.164 17.922 10.734 1 98.69 170 GLN A C 1
ATOM 1296 O O . GLN A 1 170 ? 9.453 17.609 11.891 1 98.69 170 GLN A O 1
ATOM 1301 N N . GLY A 1 171 ? 8.094 18.672 10.414 1 98.81 171 GLY A N 1
ATOM 1302 C CA . GLY A 1 171 ? 7.156 19.047 11.461 1 98.81 171 GLY A CA 1
ATOM 1303 C C . GLY A 1 171 ? 6.52 17.844 12.141 1 98.81 171 GLY A C 1
ATOM 1304 O O . GLY A 1 171 ? 6.328 17.844 13.359 1 98.81 171 GLY A O 1
ATOM 1305 N N . GLY A 1 172 ? 6.152 16.812 11.328 1 98.88 172 GLY A N 1
ATOM 1306 C CA . GLY A 1 172 ? 5.652 15.57 11.898 1 98.88 172 GLY A CA 1
ATOM 1307 C C . GLY A 1 172 ? 6.656 14.891 12.812 1 98.88 172 GLY A C 1
ATOM 1308 O O . GLY A 1 172 ? 6.293 14.391 13.875 1 98.88 172 GLY A O 1
ATOM 1309 N N . LEU A 1 173 ? 7.938 14.914 12.398 1 98.81 173 LEU A N 1
ATOM 1310 C CA . LEU A 1 173 ? 8.992 14.289 13.195 1 98.81 173 LEU A CA 1
ATOM 1311 C C . LEU A 1 173 ? 9.211 15.055 14.5 1 98.81 173 LEU A C 1
ATOM 1313 O O . LEU A 1 173 ? 9.461 14.445 15.539 1 98.81 173 LEU A O 1
ATOM 1317 N N . ASP A 1 174 ? 9.094 16.375 14.445 1 98.81 174 ASP A N 1
ATOM 1318 C CA . ASP A 1 174 ? 9.211 17.172 15.656 1 98.81 174 ASP A CA 1
ATOM 1319 C C . ASP A 1 174 ? 8.102 16.844 16.641 1 98.81 174 ASP A C 1
ATOM 1321 O O . ASP A 1 174 ? 8.352 16.688 17.844 1 98.81 174 ASP A O 1
ATOM 1325 N N . ALA A 1 175 ? 6.918 16.75 16.141 1 98.81 175 ALA A N 1
ATOM 1326 C CA . ALA A 1 175 ? 5.793 16.375 16.984 1 98.81 175 ALA A CA 1
ATOM 1327 C C . ALA A 1 175 ? 5.98 14.984 17.562 1 98.81 175 ALA A C 1
ATOM 1329 O O . ALA A 1 175 ? 5.688 14.742 18.75 1 98.81 175 ALA A O 1
ATOM 1330 N N . LEU A 1 176 ? 6.457 14.062 16.766 1 98.75 176 LEU A N 1
ATOM 1331 C CA . LEU A 1 176 ? 6.707 12.688 17.188 1 98.75 176 LEU A CA 1
ATOM 1332 C C . LEU A 1 176 ? 7.77 12.648 18.281 1 98.75 176 LEU A C 1
ATOM 1334 O O . LEU A 1 176 ? 7.621 11.93 19.281 1 98.75 176 LEU A O 1
ATOM 1338 N N . ASP A 1 177 ? 8.781 13.383 18.109 1 98.56 177 ASP A N 1
ATOM 1339 C CA . ASP A 1 177 ? 9.906 13.422 19.031 1 98.56 177 ASP A CA 1
ATOM 1340 C C . ASP A 1 177 ? 9.477 13.977 20.391 1 98.56 177 ASP A C 1
ATOM 1342 O O . ASP A 1 177 ? 10.047 13.609 21.422 1 98.56 177 ASP A O 1
ATOM 1346 N N . ALA A 1 178 ? 8.453 14.773 20.438 1 98.5 178 ALA A N 1
ATOM 1347 C CA . ALA A 1 178 ? 8.008 15.477 21.641 1 98.5 178 ALA A CA 1
ATOM 1348 C C . ALA A 1 178 ? 7.125 14.578 22.5 1 98.5 178 ALA A C 1
ATOM 1350 O O . ALA A 1 178 ? 6.84 14.898 23.656 1 98.5 178 ALA A O 1
ATOM 1351 N N . ASP A 1 179 ? 6.691 13.43 21.969 1 98.31 179 ASP A N 1
ATOM 1352 C CA . ASP A 1 179 ? 5.789 12.547 22.703 1 98.31 179 ASP A CA 1
ATOM 1353 C C . ASP A 1 179 ? 6.16 11.086 22.484 1 98.31 179 ASP A C 1
ATOM 1355 O O . ASP A 1 179 ? 5.93 10.531 21.422 1 98.31 179 ASP A O 1
ATOM 1359 N N . GLU A 1 180 ? 6.602 10.375 23.516 1 96.94 180 GLU A N 1
ATOM 1360 C CA . GLU A 1 180 ? 7.102 9.008 23.406 1 96.94 180 GLU A CA 1
ATOM 1361 C C . GLU A 1 180 ? 5.961 8.023 23.188 1 96.94 180 GLU A C 1
ATOM 1363 O O . GLU A 1 180 ? 6.191 6.863 22.828 1 96.94 180 GLU A O 1
ATOM 1368 N N . ASN A 1 181 ? 4.746 8.477 23.359 1 98.06 181 ASN A N 1
ATOM 1369 C CA . ASN A 1 181 ? 3.596 7.598 23.188 1 98.06 181 ASN A CA 1
ATOM 1370 C C . ASN A 1 181 ? 2.85 7.906 21.891 1 98.06 181 ASN A C 1
ATOM 1372 O O . ASN A 1 181 ? 1.676 7.559 21.75 1 98.06 181 ASN A O 1
ATOM 1376 N N . ALA A 1 182 ? 3.564 8.531 21 1 98.75 182 ALA A N 1
ATOM 1377 C CA . ALA A 1 182 ? 2.922 8.938 19.75 1 98.75 182 ALA A CA 1
ATOM 1378 C C . ALA A 1 182 ? 3.297 7.992 18.609 1 98.75 182 ALA A C 1
ATOM 1380 O O . ALA A 1 182 ? 4.352 7.355 18.641 1 98.75 182 ALA A O 1
ATOM 1381 N N . LEU A 1 183 ? 2.393 7.855 17.719 1 98.75 183 LEU A N 1
ATOM 1382 C CA . LEU A 1 183 ? 2.586 7.215 16.422 1 98.75 183 LEU A CA 1
ATOM 1383 C C . LEU A 1 183 ? 2.395 8.211 15.289 1 98.75 183 LEU A C 1
ATOM 1385 O O . LEU A 1 183 ? 1.394 8.93 15.25 1 98.75 183 LEU A O 1
ATOM 1389 N N . LEU A 1 184 ? 3.404 8.297 14.43 1 98.94 184 LEU A N 1
ATOM 1390 C CA . LEU A 1 184 ? 3.312 9.18 13.273 1 98.94 184 LEU A CA 1
ATOM 1391 C C . LEU A 1 184 ? 2.828 8.422 12.047 1 98.94 184 LEU A C 1
ATOM 1393 O O . LEU A 1 184 ? 3.406 7.395 11.68 1 98.94 184 LEU A O 1
ATOM 1397 N N . LEU A 1 185 ? 1.787 8.93 11.445 1 98.94 185 LEU A N 1
ATOM 1398 C CA . LEU A 1 185 ? 1.298 8.383 10.18 1 98.94 185 LEU A CA 1
ATOM 1399 C C . LEU A 1 185 ? 1.356 9.422 9.07 1 98.94 185 LEU A C 1
ATOM 1401 O O . LEU A 1 185 ? 0.708 10.469 9.164 1 98.94 185 LEU A O 1
ATOM 1405 N N . PHE A 1 186 ? 2.182 9.148 8.023 1 98.94 186 PHE A N 1
ATOM 1406 C CA . PHE A 1 186 ? 2.039 9.867 6.766 1 98.94 186 PHE A CA 1
ATOM 1407 C C . PHE A 1 186 ? 0.849 9.336 5.973 1 98.94 186 PHE A C 1
ATOM 1409 O O . PHE A 1 186 ? 0.821 8.164 5.594 1 98.94 186 PHE A O 1
ATOM 1416 N N . SER A 1 187 ? -0.089 10.258 5.691 1 98.94 187 SER A N 1
ATOM 1417 C CA . SER A 1 187 ? -1.362 9.773 5.172 1 98.94 187 SER A CA 1
ATOM 1418 C C . SER A 1 187 ? -1.623 10.305 3.766 1 98.94 187 SER A C 1
ATOM 1420 O O . SER A 1 187 ? -1.572 11.508 3.531 1 98.94 187 SER A O 1
ATOM 1422 N N . GLY A 1 188 ? -1.876 9.398 2.807 1 98.88 188 GLY A N 1
ATOM 1423 C CA . GLY A 1 188 ? -2.227 9.695 1.427 1 98.88 188 GLY A CA 1
ATOM 1424 C C . GLY A 1 188 ? -2.152 8.477 0.521 1 98.88 188 GLY A C 1
ATOM 1425 O O . GLY A 1 188 ? -1.221 7.68 0.622 1 98.88 188 GLY A O 1
ATOM 1426 N N . GLY A 1 189 ? -3.059 8.359 -0.294 1 98.56 189 GLY A N 1
ATOM 1427 C CA . GLY A 1 189 ? -3.182 7.188 -1.146 1 98.56 189 GLY A CA 1
ATOM 1428 C C . GLY A 1 189 ? -2.338 7.273 -2.404 1 98.56 189 GLY A C 1
ATOM 1429 O O . GLY A 1 189 ? -1.391 8.062 -2.469 1 98.56 189 GLY A O 1
ATOM 1430 N N . LYS A 1 190 ? -2.578 6.242 -3.271 1 97.81 190 LYS A N 1
ATOM 1431 C CA . LYS A 1 190 ? -1.955 6.207 -4.594 1 97.81 190 LYS A CA 1
ATOM 1432 C C . LYS A 1 190 ? -2.715 7.082 -5.582 1 97.81 190 LYS A C 1
ATOM 1434 O O . LYS A 1 190 ? -3.428 6.574 -6.449 1 97.81 190 LYS A O 1
ATOM 1439 N N . THR A 1 191 ? -2.498 8.375 -5.539 1 97.19 191 THR A N 1
ATOM 1440 C CA . THR A 1 191 ? -3.439 9.352 -6.074 1 97.19 191 THR A CA 1
ATOM 1441 C C . THR A 1 191 ? -3.053 9.75 -7.496 1 97.19 191 THR A C 1
ATOM 1443 O O . THR A 1 191 ? -3.836 10.383 -8.203 1 97.19 191 THR A O 1
ATOM 1446 N N . ARG A 1 192 ? -1.854 9.375 -7.926 1 95.38 192 ARG A N 1
ATOM 1447 C CA . ARG A 1 192 ? -1.358 9.867 -9.203 1 95.38 192 ARG A CA 1
ATOM 1448 C C . ARG A 1 192 ? -1.011 8.711 -10.141 1 95.38 192 ARG A C 1
ATOM 1450 O O . ARG A 1 192 ? -0.028 8 -9.914 1 95.38 192 ARG A O 1
ATOM 1457 N N . GLY A 1 193 ? -1.722 8.609 -11.234 1 93.56 193 GLY A N 1
ATOM 1458 C CA . GLY A 1 193 ? -1.545 7.527 -12.188 1 93.56 193 GLY A CA 1
ATOM 1459 C C . GLY A 1 193 ? -0.14 7.457 -12.758 1 93.56 193 GLY A C 1
ATOM 1460 O O . GLY A 1 193 ? 0.505 6.41 -12.703 1 93.56 193 GLY A O 1
ATOM 1461 N N . PRO A 1 194 ? 0.325 8.578 -13.234 1 92.88 194 PRO A N 1
ATOM 1462 C CA . PRO A 1 194 ? 1.628 8.562 -13.898 1 92.88 194 PRO A CA 1
ATOM 1463 C C . PRO A 1 194 ? 2.77 8.188 -12.961 1 92.88 194 PRO A C 1
ATOM 1465 O O . PRO A 1 194 ? 3.811 7.703 -13.414 1 92.88 194 PRO A O 1
ATOM 1468 N N . ALA A 1 195 ? 2.598 8.352 -11.695 1 93.94 195 ALA A N 1
ATOM 1469 C CA . ALA A 1 195 ? 3.658 8.062 -10.734 1 93.94 195 ALA A CA 1
ATOM 1470 C C . ALA A 1 195 ? 3.756 6.57 -10.445 1 93.94 195 ALA A C 1
ATOM 1472 O O . ALA A 1 195 ? 4.707 6.113 -9.812 1 93.94 195 ALA A O 1
ATOM 1473 N N . GLY A 1 196 ? 2.807 5.77 -10.945 1 94.44 196 GLY A N 1
ATOM 1474 C CA . GLY A 1 196 ? 2.764 4.363 -10.586 1 94.44 196 GLY A CA 1
ATOM 1475 C C . GLY A 1 196 ? 2.105 4.113 -9.242 1 94.44 196 GLY A C 1
ATOM 1476 O O . GLY A 1 196 ? 1.621 5.047 -8.594 1 94.44 196 GLY A O 1
ATOM 1477 N N . PRO A 1 197 ? 2.066 2.822 -8.875 1 96.44 197 PRO A N 1
ATOM 1478 C CA . PRO A 1 197 ? 1.373 2.449 -7.641 1 96.44 197 PRO A CA 1
ATOM 1479 C C . PRO A 1 197 ? 2.18 2.779 -6.387 1 96.44 197 PRO A C 1
ATOM 1481 O O . PRO A 1 197 ? 2.502 1.883 -5.605 1 96.44 197 PRO A O 1
ATOM 1484 N N . LYS A 1 198 ? 2.412 4.031 -6.207 1 96.69 198 LYS A N 1
ATOM 1485 C CA . LYS A 1 198 ? 3.094 4.609 -5.051 1 96.69 198 LYS A CA 1
ATOM 1486 C C . LYS A 1 198 ? 2.205 5.625 -4.34 1 96.69 198 LYS A C 1
ATOM 1488 O O . LYS A 1 198 ? 1.62 6.504 -4.98 1 96.69 198 LYS A O 1
ATOM 1493 N N . SER A 1 199 ? 2.107 5.473 -3.049 1 98.38 199 SER A N 1
ATOM 1494 C CA . SER A 1 199 ? 1.235 6.375 -2.307 1 98.38 199 SER A CA 1
ATOM 1495 C C . SER A 1 199 ? 1.975 7.645 -1.895 1 98.38 199 SER A C 1
ATOM 1497 O O . SER A 1 199 ? 3.207 7.676 -1.891 1 98.38 199 SER A O 1
ATOM 1499 N N . GLU A 1 200 ? 1.155 8.641 -1.605 1 98.62 200 GLU A N 1
ATOM 1500 C CA . GLU A 1 200 ? 1.714 9.852 -1.006 1 98.62 200 GLU A CA 1
ATOM 1501 C C . GLU A 1 200 ? 2.361 9.547 0.342 1 98.62 200 GLU A C 1
ATOM 1503 O O . GLU A 1 200 ? 3.443 10.055 0.644 1 98.62 200 GLU A O 1
ATOM 1508 N N . GLY A 1 201 ? 1.733 8.727 1.147 1 98.81 201 GLY A N 1
ATOM 1509 C CA . GLY A 1 201 ? 2.285 8.336 2.436 1 98.81 201 GLY A CA 1
ATOM 1510 C C . GLY A 1 201 ? 3.658 7.703 2.33 1 98.81 201 GLY A C 1
ATOM 1511 O O . GLY A 1 201 ? 4.582 8.086 3.055 1 98.81 201 GLY A O 1
ATOM 1512 N N . GLU A 1 202 ? 3.791 6.789 1.448 1 98.25 202 GLU A N 1
ATOM 1513 C CA . GLU A 1 202 ? 5.074 6.129 1.228 1 98.25 202 GLU A CA 1
ATOM 1514 C C . GLU A 1 202 ? 6.133 7.129 0.764 1 98.25 202 GLU A C 1
ATOM 1516 O O . GLU A 1 202 ? 7.293 7.047 1.175 1 98.25 202 GLU A O 1
ATOM 1521 N N . SER A 1 203 ? 5.73 8.047 -0.085 1 98.56 203 SER A N 1
ATOM 1522 C CA . SER A 1 203 ? 6.66 9.055 -0.571 1 98.56 203 SER A CA 1
ATOM 1523 C C . SER A 1 203 ? 7.258 9.859 0.581 1 98.56 203 SER A C 1
ATOM 1525 O O . SER A 1 203 ? 8.477 10.031 0.658 1 98.56 203 SER A O 1
ATOM 1527 N N . TYR A 1 204 ? 6.398 10.289 1.481 1 98.81 204 TYR A N 1
ATOM 1528 C CA . TYR A 1 204 ? 6.867 11.062 2.627 1 98.81 204 TYR A CA 1
ATOM 1529 C C . TYR A 1 204 ? 7.777 10.219 3.516 1 98.81 204 TYR A C 1
ATOM 1531 O O . TYR A 1 204 ? 8.82 10.688 3.969 1 98.81 204 TYR A O 1
ATOM 1539 N N . PHE A 1 205 ? 7.41 8.977 3.762 1 98.69 205 PHE A N 1
ATOM 1540 C CA . PHE A 1 205 ? 8.203 8.078 4.594 1 98.69 205 PHE A CA 1
ATOM 1541 C C . PHE A 1 205 ? 9.609 7.918 4.027 1 98.69 205 PHE A C 1
ATOM 1543 O O . PHE A 1 205 ? 10.594 8.055 4.75 1 98.69 205 PHE A O 1
ATOM 1550 N N . PHE A 1 206 ? 9.719 7.684 2.764 1 98 206 PHE A N 1
ATOM 1551 C CA . PHE A 1 206 ? 11.016 7.355 2.182 1 98 206 PHE A CA 1
ATOM 1552 C C . PHE A 1 206 ? 11.867 8.609 2.014 1 98 206 PHE A C 1
ATOM 1554 O O . PHE A 1 206 ? 13.094 8.531 1.998 1 98 206 PHE A O 1
ATOM 1561 N N . VAL A 1 207 ? 11.219 9.773 1.855 1 98.5 207 VAL A N 1
ATOM 1562 C CA . VAL A 1 207 ? 12 11.008 1.913 1 98.5 207 VAL A CA 1
ATOM 1563 C C . VAL A 1 207 ? 12.641 11.148 3.289 1 98.5 207 VAL A C 1
ATOM 1565 O O . VAL A 1 207 ? 13.828 11.484 3.396 1 98.5 207 VAL A O 1
ATOM 1568 N N . ALA A 1 208 ? 11.891 10.914 4.355 1 98.5 208 ALA A N 1
ATOM 1569 C CA . ALA A 1 208 ? 12.461 10.93 5.699 1 98.5 208 ALA A CA 1
ATOM 1570 C C . ALA A 1 208 ? 13.602 9.922 5.82 1 98.5 208 ALA A C 1
ATOM 1572 O O . ALA A 1 208 ? 14.656 10.234 6.383 1 98.5 208 ALA A O 1
ATOM 1573 N N . ASP A 1 209 ? 13.352 8.75 5.281 1 96.69 209 ASP A N 1
ATOM 1574 C CA . ASP A 1 209 ? 14.359 7.691 5.32 1 96.69 209 ASP A CA 1
ATOM 1575 C C . ASP A 1 209 ? 15.633 8.125 4.605 1 96.69 209 ASP A C 1
ATOM 1577 O O . ASP A 1 209 ? 16.734 7.883 5.098 1 96.69 209 ASP A O 1
ATOM 1581 N N . HIS A 1 210 ? 15.461 8.773 3.465 1 96.69 210 HIS A N 1
ATOM 1582 C CA . HIS A 1 210 ? 16.594 9.242 2.674 1 96.69 210 HIS A CA 1
ATOM 1583 C C . HIS A 1 210 ? 17.453 10.219 3.471 1 96.69 210 HIS A C 1
ATOM 1585 O O . HIS A 1 210 ? 18.672 10.148 3.432 1 96.69 210 HIS A O 1
ATOM 1591 N N . TYR A 1 211 ? 16.844 11.078 4.156 1 97.44 211 TYR A N 1
ATOM 1592 C CA . TYR A 1 211 ? 17.562 12.117 4.887 1 97.44 211 TYR A CA 1
ATOM 1593 C C . TYR A 1 211 ? 17.891 11.648 6.297 1 97.44 211 TYR A C 1
ATOM 1595 O O . TYR A 1 211 ? 18.172 12.461 7.18 1 97.44 211 TYR A O 1
ATOM 1603 N N . ASP A 1 212 ? 17.766 10.383 6.535 1 96.38 212 ASP A N 1
ATOM 1604 C CA . ASP A 1 212 ? 18.141 9.727 7.785 1 96.38 212 ASP A CA 1
ATOM 1605 C C . ASP A 1 212 ? 17.406 10.352 8.977 1 96.38 212 ASP A C 1
ATOM 1607 O O . ASP A 1 212 ? 18.016 10.625 10.008 1 96.38 212 ASP A O 1
ATOM 1611 N N . TRP A 1 213 ? 16.172 10.711 8.664 1 97.75 213 TRP A N 1
ATOM 1612 C CA . TRP A 1 213 ? 15.266 11.227 9.688 1 97.75 213 TRP A CA 1
ATOM 1613 C C . TRP A 1 213 ? 15.859 12.445 10.375 1 97.75 213 TRP A C 1
ATOM 1615 O O . TRP A 1 213 ? 15.656 12.641 11.578 1 97.75 213 TRP A O 1
ATOM 1625 N N . TRP A 1 214 ? 16.734 13.141 9.625 1 97.44 214 TRP A N 1
ATOM 1626 C CA . TRP A 1 214 ? 17.359 14.391 10.055 1 97.44 214 TRP A CA 1
ATOM 1627 C C . TRP A 1 214 ? 17.984 14.242 11.43 1 97.44 214 TRP A C 1
ATOM 1629 O O . TRP A 1 214 ? 17.797 15.086 12.305 1 97.44 214 TRP A O 1
ATOM 1639 N N . GLY A 1 215 ? 18.625 13.117 11.648 1 96.56 215 GLY A N 1
ATOM 1640 C CA . GLY A 1 215 ? 19.453 12.898 12.828 1 96.56 215 GLY A CA 1
ATOM 1641 C C . GLY A 1 215 ? 18.703 12.172 13.938 1 96.56 215 GLY A C 1
ATOM 1642 O O . GLY A 1 215 ? 19.25 11.984 15.031 1 96.56 215 GLY A O 1
ATOM 1643 N N . LYS A 1 216 ? 17.5 11.758 13.711 1 97.19 216 LYS A N 1
ATOM 1644 C CA . LYS A 1 216 ? 16.719 11.055 14.711 1 97.19 216 LYS A CA 1
ATOM 1645 C C . LYS A 1 216 ? 16.188 9.727 14.164 1 97.19 216 LYS A C 1
ATOM 1647 O O . LYS A 1 216 ? 14.977 9.5 14.133 1 97.19 216 LYS A O 1
ATOM 1652 N N . PRO A 1 217 ? 17.094 8.805 13.797 1 96.25 217 PRO A N 1
ATOM 1653 C CA . PRO A 1 217 ? 16.688 7.551 13.148 1 96.25 217 PRO A CA 1
ATOM 1654 C C . PRO A 1 217 ? 15.773 6.699 14.031 1 96.25 217 PRO A C 1
ATOM 1656 O O . PRO A 1 217 ? 14.992 5.895 13.523 1 96.25 217 PRO A O 1
ATOM 1659 N N . ASP A 1 218 ? 15.805 6.887 15.391 1 95.88 218 ASP A N 1
ATOM 1660 C CA . ASP A 1 218 ? 14.992 6.094 16.312 1 95.88 218 ASP A CA 1
ATOM 1661 C C . ASP A 1 218 ? 13.5 6.363 16.109 1 95.88 218 ASP A C 1
ATOM 1663 O O . ASP A 1 218 ? 12.656 5.531 16.453 1 95.88 218 ASP A O 1
ATOM 1667 N N . LEU A 1 219 ? 13.18 7.516 15.562 1 97.69 219 LEU A N 1
ATOM 1668 C CA . LEU A 1 219 ? 11.781 7.871 15.328 1 97.69 219 LEU A CA 1
ATOM 1669 C C . LEU A 1 219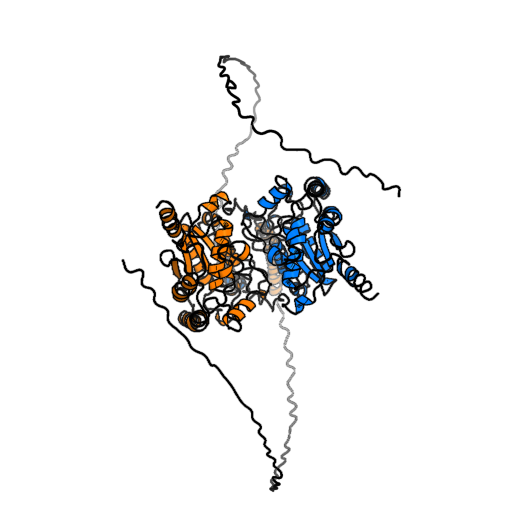 ? 11.156 6.953 14.289 1 97.69 219 LEU A C 1
ATOM 1671 O O . LEU A 1 219 ? 9.93 6.82 14.227 1 97.69 219 LEU A O 1
ATOM 1675 N N . ARG A 1 220 ? 12.016 6.316 13.484 1 97.44 220 ARG A N 1
ATOM 1676 C CA . ARG A 1 220 ? 11.57 5.391 12.445 1 97.44 220 ARG A CA 1
ATOM 1677 C C . ARG A 1 220 ? 10.727 4.27 13.039 1 97.44 220 ARG A C 1
ATOM 1679 O O . ARG A 1 220 ? 9.805 3.766 12.391 1 97.44 220 ARG A O 1
ATOM 1686 N N . ALA A 1 221 ? 10.922 3.93 14.289 1 96.81 221 ALA A N 1
ATOM 1687 C CA . ALA A 1 221 ? 10.258 2.811 14.961 1 96.81 221 ALA A CA 1
ATOM 1688 C C . ALA A 1 221 ? 8.781 3.109 15.195 1 96.81 221 ALA A C 1
ATOM 1690 O O . ALA A 1 221 ? 7.984 2.193 15.406 1 96.81 221 ALA A O 1
ATOM 1691 N N . ARG A 1 222 ? 8.43 4.371 15.156 1 97.88 222 ARG A N 1
ATOM 1692 C CA . ARG A 1 222 ? 7.047 4.746 15.445 1 97.88 222 ARG A CA 1
ATOM 1693 C C . ARG A 1 222 ? 6.453 5.57 14.312 1 97.88 222 ARG A C 1
ATOM 1695 O O . ARG A 1 222 ? 5.547 6.375 14.531 1 97.88 222 ARG A O 1
ATOM 1702 N N . ALA A 1 223 ? 7.035 5.449 13.117 1 98.31 223 ALA A N 1
ATOM 1703 C CA . ALA A 1 223 ? 6.512 6.117 11.93 1 98.31 223 ALA A CA 1
ATOM 1704 C C . ALA A 1 223 ? 6.047 5.098 10.891 1 98.31 223 ALA A C 1
ATOM 1706 O O . ALA A 1 223 ? 6.715 4.086 10.664 1 98.31 223 ALA A O 1
ATOM 1707 N N . SER A 1 224 ? 4.887 5.348 10.367 1 98.12 224 SER A N 1
ATOM 1708 C CA . SER A 1 224 ? 4.336 4.484 9.328 1 98.12 224 SER A CA 1
ATOM 1709 C C . SER A 1 224 ? 3.455 5.273 8.367 1 98.12 224 SER A C 1
ATOM 1711 O O . SER A 1 224 ? 3.553 6.5 8.289 1 98.12 224 SER A O 1
ATOM 1713 N N . THR A 1 225 ? 2.689 4.477 7.504 1 98.69 225 THR A N 1
ATOM 1714 C CA . THR A 1 225 ? 1.924 5.141 6.453 1 98.69 225 THR A CA 1
ATOM 1715 C C . THR A 1 225 ? 0.457 4.723 6.508 1 98.69 225 THR A C 1
ATOM 1717 O O . THR A 1 225 ? 0.122 3.684 7.078 1 98.69 225 THR A O 1
ATOM 1720 N N . GLU A 1 226 ? -0.385 5.551 6.156 1 98.81 226 GLU A N 1
ATOM 1721 C CA . GLU A 1 226 ? -1.739 5.297 5.672 1 98.81 226 GLU A CA 1
ATOM 1722 C C . GLU A 1 226 ? -1.851 5.562 4.172 1 98.81 226 GLU A C 1
ATOM 1724 O O . GLU A 1 226 ? -1.601 6.68 3.715 1 98.81 226 GLU A O 1
ATOM 1729 N N . ASP A 1 227 ? -2.273 4.531 3.344 1 98.5 227 ASP A N 1
ATOM 1730 C CA . ASP A 1 227 ? -1.975 4.562 1.916 1 98.5 227 ASP A CA 1
ATOM 1731 C C . ASP A 1 227 ? -3.258 4.633 1.089 1 98.5 227 ASP A C 1
ATOM 1733 O O . ASP A 1 227 ? -3.258 4.293 -0.095 1 98.5 227 ASP A O 1
ATOM 1737 N N . PHE A 1 228 ? -4.395 5.121 1.668 1 98.69 228 PHE A N 1
ATOM 1738 C CA . PHE A 1 228 ? -5.641 4.992 0.921 1 98.69 228 PHE A CA 1
ATOM 1739 C C . PHE A 1 228 ? -6.348 6.336 0.814 1 98.69 228 PHE A C 1
ATOM 1741 O O . PHE A 1 228 ? -7.23 6.516 -0.03 1 98.69 228 PHE A O 1
ATOM 1748 N N . ALA A 1 229 ? -6.02 7.316 1.626 1 98.81 229 ALA A N 1
ATOM 1749 C CA . ALA A 1 229 ? -6.77 8.57 1.706 1 98.81 229 ALA A CA 1
ATOM 1750 C C . ALA A 1 229 ? -6.73 9.32 0.375 1 98.81 229 ALA A C 1
ATOM 1752 O O . ALA A 1 229 ? -5.68 9.406 -0.262 1 98.81 229 ALA A O 1
ATOM 1753 N N . ARG A 1 230 ? -7.887 9.867 -0.013 1 98.38 230 ARG A N 1
ATOM 1754 C CA . ARG A 1 230 ? -8.016 10.539 -1.303 1 98.38 230 ARG A CA 1
ATOM 1755 C C . ARG A 1 230 ? -8.383 12.008 -1.122 1 98.38 230 ARG A C 1
ATOM 1757 O O . ARG A 1 230 ? -8.477 12.758 -2.098 1 98.38 230 ARG A O 1
ATOM 1764 N N . ASP A 1 231 ? -8.617 12.414 0.098 1 98.06 231 ASP A N 1
ATOM 1765 C CA . ASP A 1 231 ? -8.852 13.805 0.477 1 98.06 231 ASP A CA 1
ATOM 1766 C C . ASP A 1 231 ? -8.531 14.031 1.954 1 98.06 231 ASP A C 1
ATOM 1768 O O . ASP A 1 231 ? -8.117 13.109 2.654 1 98.06 231 ASP A O 1
ATOM 1772 N N . SER A 1 232 ? -8.773 15.297 2.387 1 98.31 232 SER A N 1
ATOM 1773 C CA . SER A 1 232 ? -8.359 15.688 3.729 1 98.31 232 SER A CA 1
ATOM 1774 C C . SER A 1 232 ? -9.219 15.016 4.793 1 98.31 232 SER A C 1
ATOM 1776 O O . SER A 1 232 ? -8.734 14.688 5.875 1 98.31 232 SER A O 1
ATOM 1778 N N . PHE A 1 233 ? -10.453 14.812 4.555 1 98.56 233 PHE A N 1
ATOM 1779 C CA . PHE A 1 233 ? -11.305 14.148 5.535 1 98.56 233 PHE A CA 1
ATOM 1780 C C . PHE A 1 233 ? -10.922 12.688 5.691 1 98.56 233 PHE A C 1
ATOM 1782 O O . PHE A 1 233 ? -10.797 12.188 6.809 1 98.56 233 PHE A O 1
ATOM 1789 N N . GLU A 1 234 ? -10.672 12.016 4.551 1 98.56 234 GLU A N 1
ATOM 1790 C CA . GLU A 1 234 ? -10.227 10.625 4.59 1 98.56 234 GLU A CA 1
ATOM 1791 C C . GLU A 1 234 ? -8.859 10.508 5.258 1 98.56 234 GLU A C 1
ATOM 1793 O O . GLU A 1 234 ? -8.57 9.508 5.922 1 98.56 234 GLU A O 1
ATOM 1798 N N . ASN A 1 235 ? -8.016 11.508 5.109 1 98.81 235 ASN A N 1
ATOM 1799 C CA . ASN A 1 235 ? -6.746 11.477 5.824 1 98.81 235 ASN A CA 1
ATOM 1800 C C . ASN A 1 235 ? -6.949 11.242 7.32 1 98.81 235 ASN A C 1
ATOM 1802 O O . ASN A 1 235 ? -6.293 10.391 7.914 1 98.81 235 ASN A O 1
ATOM 1806 N N . VAL A 1 236 ? -7.852 11.984 7.891 1 98.69 236 VAL A N 1
ATOM 1807 C CA . VAL A 1 236 ? -8.078 11.883 9.328 1 98.69 236 VAL A CA 1
ATOM 1808 C C . VAL A 1 236 ? -8.797 10.578 9.648 1 98.69 236 VAL A C 1
ATOM 1810 O O . VAL A 1 236 ? -8.359 9.812 10.516 1 98.69 236 VAL A O 1
ATOM 1813 N N . LEU A 1 237 ? -9.828 10.336 8.898 1 98.56 237 LEU A N 1
ATOM 1814 C CA . LEU A 1 237 ? -10.68 9.172 9.141 1 98.56 237 LEU A CA 1
ATOM 1815 C C . LEU A 1 237 ? -9.883 7.883 9.023 1 98.56 237 LEU A C 1
ATOM 1817 O O . LEU A 1 237 ? -9.914 7.047 9.93 1 98.56 237 LEU A O 1
ATOM 1821 N N . PHE A 1 238 ? -9.156 7.73 7.953 1 98.81 238 PHE A N 1
ATOM 1822 C CA . PHE A 1 238 ? -8.398 6.508 7.699 1 98.81 238 PHE A CA 1
ATOM 1823 C C . PHE A 1 238 ? -7.211 6.398 8.648 1 98.81 238 PHE A C 1
ATOM 1825 O O . PHE A 1 238 ? -6.832 5.297 9.047 1 98.81 238 PHE A O 1
ATOM 1832 N N . SER A 1 239 ? -6.629 7.508 9.039 1 98.94 239 SER A N 1
ATOM 1833 C CA . SER A 1 239 ? -5.508 7.461 9.977 1 98.94 239 SER A CA 1
ATOM 1834 C C . SER A 1 239 ? -5.961 6.996 11.359 1 98.94 239 SER A C 1
ATOM 1836 O O . SER A 1 239 ? -5.215 6.312 12.062 1 98.94 239 SER A O 1
ATOM 1838 N N . ILE A 1 240 ? -7.148 7.379 11.758 1 98.88 240 ILE A N 1
ATOM 1839 C CA . ILE A 1 240 ? -7.691 6.895 13.023 1 98.88 240 ILE A CA 1
ATOM 1840 C C . ILE A 1 240 ? -7.816 5.375 12.984 1 98.88 240 ILE A C 1
ATOM 1842 O O . ILE A 1 240 ? -7.398 4.688 13.922 1 98.88 240 ILE A O 1
ATOM 1846 N N . CYS A 1 241 ? -8.305 4.891 11.898 1 98.81 241 CYS A N 1
ATOM 1847 C CA . CYS A 1 241 ? -8.477 3.445 11.773 1 98.81 241 CYS A CA 1
ATOM 1848 C C . CYS A 1 241 ? -7.125 2.748 11.625 1 98.81 241 CYS A C 1
ATOM 1850 O O . CYS A 1 241 ? -6.926 1.655 12.156 1 98.81 241 CYS A O 1
ATOM 1852 N N . ARG A 1 242 ? -6.207 3.373 10.891 1 98.69 242 ARG A N 1
ATOM 1853 C CA . ARG A 1 242 ? -4.859 2.834 10.758 1 98.69 242 ARG A CA 1
ATOM 1854 C C . ARG A 1 242 ? -4.164 2.766 12.109 1 98.69 242 ARG A C 1
ATOM 1856 O O . ARG A 1 242 ? -3.443 1.806 12.398 1 98.69 242 ARG A O 1
ATOM 1863 N N . PHE A 1 243 ? -4.395 3.771 12.953 1 98.81 243 PHE A N 1
ATOM 1864 C CA . PHE A 1 243 ? -3.873 3.775 14.32 1 98.81 243 PHE A CA 1
ATOM 1865 C C . PHE A 1 243 ? -4.387 2.568 15.094 1 98.81 243 PHE A C 1
ATOM 1867 O O . PHE A 1 243 ? -3.607 1.862 15.742 1 98.81 243 PHE A O 1
ATOM 1874 N N . LYS A 1 244 ? -5.664 2.299 14.977 1 98.25 244 LYS A N 1
ATOM 1875 C CA . LYS A 1 244 ? -6.27 1.143 15.633 1 98.25 244 LYS A CA 1
ATOM 1876 C C . LYS A 1 244 ? -5.707 -0.161 15.078 1 98.25 244 LYS A C 1
ATOM 1878 O O . LYS A 1 244 ? -5.469 -1.111 15.82 1 98.25 244 LYS A O 1
ATOM 1883 N N . GLU A 1 245 ? -5.547 -0.166 13.836 1 97.56 245 GLU A N 1
ATOM 1884 C CA . GLU A 1 245 ? -4.977 -1.339 13.18 1 97.56 245 GLU A CA 1
ATOM 1885 C C . GLU A 1 245 ? -3.623 -1.703 13.781 1 97.56 245 GLU A C 1
ATOM 1887 O O . GLU A 1 245 ? -3.309 -2.883 13.945 1 97.56 245 GLU A O 1
ATOM 1892 N N . ILE A 1 246 ? -2.846 -0.708 14.109 1 97.69 246 ILE A N 1
ATOM 1893 C CA . ILE A 1 246 ? -1.472 -0.89 14.562 1 97.69 246 ILE A CA 1
ATOM 1894 C C . ILE A 1 246 ? -1.453 -1.131 16.062 1 97.69 246 ILE A C 1
ATOM 1896 O O . ILE A 1 246 ? -0.757 -2.025 16.547 1 97.69 246 ILE A O 1
ATOM 1900 N N . THR A 1 247 ? -2.283 -0.426 16.828 1 97.56 247 THR A N 1
ATOM 1901 C CA . THR A 1 247 ? -2.121 -0.389 18.281 1 97.56 247 THR A CA 1
ATOM 1902 C C . THR A 1 247 ? -3.164 -1.267 18.969 1 97.56 247 THR A C 1
ATOM 1904 O O . THR A 1 247 ? -3.008 -1.631 20.125 1 97.56 247 THR A O 1
ATOM 1907 N N . GLY A 1 248 ? -4.273 -1.475 18.234 1 96.62 248 GLY A N 1
ATOM 1908 C CA . GLY A 1 248 ? -5.363 -2.234 18.828 1 96.62 248 GLY A CA 1
ATOM 1909 C C . GLY A 1 248 ? -6.422 -1.358 19.469 1 96.62 248 GLY A C 1
ATOM 1910 O O . GLY A 1 248 ? -7.477 -1.848 19.875 1 96.62 248 GLY A O 1
ATOM 1911 N N . ASP A 1 249 ? -6.105 -0.049 19.5 1 97.06 249 ASP A N 1
ATOM 1912 C CA . ASP A 1 249 ? -7.051 0.875 20.125 1 97.06 249 ASP A CA 1
ATOM 1913 C C . ASP A 1 249 ? -7.133 2.184 19.344 1 97.06 249 ASP A C 1
ATOM 1915 O O . ASP A 1 249 ? -6.293 2.455 18.484 1 97.06 249 ASP A O 1
ATOM 1919 N N . TYR A 1 250 ? -8.195 2.979 19.703 1 98.25 250 TYR A N 1
ATOM 1920 C CA . TYR A 1 250 ? -8.344 4.285 19.062 1 98.25 250 TYR A CA 1
ATOM 1921 C C . TYR A 1 250 ? -7.477 5.328 19.766 1 98.25 250 TYR A C 1
ATOM 1923 O O . TYR A 1 250 ? -7.176 5.203 20.953 1 98.25 250 TYR A O 1
ATOM 1931 N N . PRO A 1 251 ? -7.035 6.344 19.047 1 98.69 251 PRO A N 1
ATOM 1932 C CA . PRO A 1 251 ? -6.215 7.371 19.688 1 98.69 251 PRO A CA 1
ATOM 1933 C C . PRO A 1 251 ? -7.008 8.219 20.672 1 98.69 251 PRO A C 1
ATOM 1935 O O . PRO A 1 251 ? -8.18 8.531 20.438 1 98.69 251 PRO A O 1
ATOM 1938 N N . THR A 1 252 ? -6.332 8.664 21.719 1 98.19 252 THR A N 1
ATOM 1939 C CA . THR A 1 252 ? -6.938 9.555 22.703 1 98.19 252 THR A CA 1
ATOM 1940 C C . THR A 1 252 ? -6.586 11.008 22.406 1 98.19 252 THR A C 1
ATOM 1942 O O . THR A 1 252 ? -7.211 11.922 22.953 1 98.19 252 THR A O 1
ATOM 1945 N N . LYS A 1 253 ? -5.598 11.172 21.594 1 98.75 253 LYS A N 1
ATOM 1946 C CA . LYS A 1 253 ? -5.141 12.477 21.125 1 98.75 253 LYS A CA 1
ATOM 1947 C C . LYS A 1 253 ? -4.781 12.445 19.641 1 98.75 253 LYS A C 1
ATOM 1949 O O . LYS A 1 253 ? -4.223 11.461 19.156 1 98.75 253 LYS A O 1
ATOM 1954 N N . ILE A 1 254 ? -5.121 13.555 18.953 1 98.88 254 ILE A N 1
ATOM 1955 C CA . ILE A 1 254 ? -4.777 13.664 17.547 1 98.88 254 ILE A CA 1
ATOM 1956 C C . ILE A 1 254 ? -4.086 15 17.281 1 98.88 254 ILE A C 1
ATOM 1958 O O . ILE A 1 254 ? -4.57 16.047 17.703 1 98.88 254 ILE A O 1
ATOM 1962 N N . THR A 1 255 ? -2.949 14.906 16.688 1 98.94 255 THR A N 1
ATOM 1963 C CA . THR A 1 255 ? -2.25 16.078 16.188 1 98.94 255 THR A CA 1
ATOM 1964 C C . THR A 1 255 ? -2.105 16.016 14.664 1 98.94 255 THR A C 1
ATOM 1966 O O . THR A 1 255 ? -1.644 15.008 14.125 1 98.94 255 THR A O 1
ATOM 1969 N N . VAL A 1 256 ? -2.543 17.062 14.008 1 98.94 256 VAL A N 1
ATOM 1970 C CA . VAL A 1 256 ? -2.367 17.188 12.562 1 98.94 256 VAL A CA 1
ATOM 1971 C C . VAL A 1 256 ? -1.293 18.219 12.258 1 98.94 256 VAL A C 1
ATOM 1973 O O . VAL A 1 256 ? -1.289 19.312 12.836 1 98.94 256 VAL A O 1
ATOM 1976 N N . VAL A 1 257 ? -0.374 17.859 11.383 1 98.94 257 VAL A N 1
ATOM 1977 C CA . VAL A 1 257 ? 0.685 18.766 10.953 1 98.94 257 VAL A CA 1
ATOM 1978 C C . VAL A 1 257 ? 0.542 19.047 9.461 1 98.94 257 VAL A C 1
ATOM 1980 O O . VAL A 1 257 ? 0.604 18.141 8.641 1 98.94 257 VAL A O 1
ATOM 1983 N N . GLY A 1 258 ? 0.346 20.297 9.102 1 98.56 258 GLY A N 1
ATOM 1984 C CA . GLY A 1 258 ? 0.151 20.656 7.703 1 98.56 258 GLY A CA 1
ATOM 1985 C C . GLY A 1 258 ? 0.261 22.141 7.445 1 98.56 258 GLY A C 1
ATOM 1986 O O . GLY A 1 258 ? 0.835 22.875 8.25 1 98.56 258 GLY A O 1
ATOM 1987 N N . PHE A 1 259 ? -0.241 22.562 6.309 1 98.25 259 PHE A N 1
ATOM 1988 C CA . PHE A 1 259 ? -0.232 23.984 5.961 1 98.25 259 PHE A CA 1
ATOM 1989 C C . PHE A 1 259 ? -1.071 24.781 6.945 1 98.25 259 PHE A C 1
ATOM 1991 O O . PHE A 1 259 ? -2.172 24.375 7.312 1 98.25 259 PHE A O 1
ATOM 1998 N N . ASP A 1 260 ? -0.602 25.953 7.277 1 98.19 260 ASP A N 1
ATOM 1999 C CA . ASP A 1 260 ? -1.301 26.766 8.266 1 98.19 260 ASP A CA 1
ATOM 2000 C C . ASP A 1 260 ? -2.658 27.219 7.738 1 98.19 260 ASP A C 1
ATOM 2002 O O . ASP A 1 260 ? -3.629 27.297 8.492 1 98.19 260 ASP A O 1
ATOM 2006 N N . PHE A 1 261 ? -2.791 27.438 6.418 1 97.44 261 PHE A N 1
ATOM 2007 C CA . PHE A 1 261 ? -4.031 27.969 5.863 1 97.44 261 PHE A CA 1
ATOM 2008 C C . PHE A 1 261 ? -5.102 26.891 5.793 1 97.44 261 PHE A C 1
ATOM 2010 O O . PHE A 1 261 ? -6.234 27.156 5.383 1 97.44 261 PHE A O 1
ATOM 2017 N N . LYS A 1 262 ? -4.777 25.656 6.188 1 98 262 LYS A N 1
ATOM 2018 C CA . LYS A 1 262 ? -5.77 24.578 6.188 1 98 262 LYS A CA 1
ATOM 2019 C C . LYS A 1 262 ? -6.289 24.312 7.594 1 98 262 LYS A C 1
ATOM 2021 O O . LYS A 1 262 ? -7.199 23.5 7.781 1 98 262 LYS A O 1
ATOM 2026 N N . GLU A 1 263 ? -5.812 24.969 8.594 1 98.19 263 GLU A N 1
ATOM 2027 C CA . GLU A 1 263 ? -6.121 24.719 10 1 98.19 263 GLU A CA 1
ATOM 2028 C C . GLU A 1 263 ? -7.617 24.844 10.266 1 98.19 263 GLU A C 1
ATOM 2030 O O . GLU A 1 263 ? -8.203 24 10.938 1 98.19 263 GLU A O 1
ATOM 2035 N N . ASP A 1 264 ? -8.227 25.859 9.711 1 97.69 264 ASP A N 1
ATOM 2036 C CA . ASP A 1 264 ? -9.633 26.125 9.969 1 97.69 264 ASP A CA 1
ATOM 2037 C C . ASP A 1 264 ? -10.508 24.953 9.516 1 97.69 264 ASP A C 1
ATOM 2039 O O . ASP A 1 264 ? -11.453 24.562 10.203 1 97.69 264 ASP A O 1
ATOM 2043 N N . ARG A 1 265 ? -10.211 24.438 8.398 1 98.12 265 ARG A N 1
ATOM 2044 C CA . ARG A 1 265 ? -10.984 23.328 7.852 1 98.12 265 ARG A CA 1
ATOM 2045 C C . ARG A 1 265 ? -10.891 22.094 8.75 1 98.12 265 ARG A C 1
ATOM 2047 O O . ARG A 1 265 ? -11.906 21.453 9.039 1 98.12 265 ARG A O 1
ATOM 2054 N N . PHE A 1 266 ? -9.719 21.75 9.242 1 98.62 266 PHE A N 1
ATOM 2055 C CA . PHE A 1 266 ? -9.531 20.594 10.094 1 98.62 266 PHE A CA 1
ATOM 2056 C C . PHE A 1 266 ? -10.188 20.812 11.453 1 98.62 266 PHE A C 1
ATOM 2058 O O . PHE A 1 266 ? -10.906 19.938 11.945 1 98.62 266 PHE A O 1
ATOM 2065 N N . GLU A 1 267 ? -10 21.984 12 1 98 267 GLU A N 1
ATOM 2066 C CA . GLU A 1 267 ? -10.438 22.266 13.359 1 98 267 GLU A CA 1
ATOM 2067 C C . GLU A 1 267 ? -11.945 22.469 13.422 1 98 267 GLU A C 1
ATOM 2069 O O . GLU A 1 267 ? -12.602 22.062 14.383 1 98 267 GLU A O 1
ATOM 2074 N N . HIS A 1 268 ? -12.508 23.047 12.359 1 97.56 268 HIS A N 1
ATOM 2075 C CA . HIS A 1 268 ? -13.883 23.5 12.508 1 97.56 268 HIS A CA 1
ATOM 2076 C C . HIS A 1 268 ? -14.828 22.75 11.578 1 97.56 268 HIS A C 1
ATOM 2078 O O . HIS A 1 268 ? -16.047 22.906 11.664 1 97.56 268 HIS A O 1
ATOM 2084 N N . LEU A 1 269 ? -14.297 21.906 10.742 1 98 269 LEU A N 1
ATOM 2085 C CA . LEU A 1 269 ? -15.18 21.125 9.883 1 98 269 LEU A CA 1
ATOM 2086 C C . LEU A 1 269 ? -14.906 19.641 10.055 1 98 269 LEU A C 1
ATOM 2088 O O . LEU A 1 269 ? -15.797 18.875 10.461 1 98 269 LEU A O 1
ATOM 2092 N N . HIS A 1 270 ? -13.664 19.125 9.867 1 98.56 270 HIS A N 1
ATOM 2093 C CA . HIS A 1 270 ? -13.359 17.703 9.906 1 98.56 270 HIS A CA 1
ATOM 2094 C C . HIS A 1 270 ? -13.547 17.141 11.312 1 98.56 270 HIS A C 1
ATOM 2096 O O . HIS A 1 270 ? -14.219 16.125 11.492 1 98.56 270 HIS A O 1
ATOM 2102 N N . MET A 1 271 ? -12.992 17.797 12.32 1 98.19 271 MET A N 1
ATOM 2103 C CA . MET A 1 271 ? -13.047 17.25 13.672 1 98.19 271 MET A CA 1
ATOM 2104 C C . MET A 1 271 ? -14.477 17.25 14.203 1 98.19 271 MET A C 1
ATOM 2106 O O . MET A 1 271 ? -14.922 16.25 14.773 1 98.19 271 MET A O 1
ATOM 2110 N N . PRO A 1 272 ? -15.219 18.297 13.953 1 97.31 272 PRO A N 1
ATOM 2111 C CA . PRO A 1 272 ? -16.625 18.25 14.344 1 97.31 272 PRO A CA 1
ATOM 2112 C C . PRO A 1 272 ? -17.406 17.156 13.609 1 97.31 272 PRO A C 1
ATOM 2114 O O . PRO A 1 272 ? -18.281 16.516 14.188 1 97.31 272 PRO A O 1
ATOM 2117 N N . SER A 1 273 ? -17.094 16.922 12.344 1 97.56 273 SER A N 1
ATOM 2118 C CA . SER A 1 273 ? -17.766 15.867 11.586 1 97.56 273 SER A CA 1
ATOM 2119 C C . SER A 1 273 ? -17.484 14.492 12.188 1 97.56 273 SER A C 1
ATOM 2121 O O . SER A 1 273 ? -18.297 13.57 12.039 1 97.56 273 SER A O 1
ATOM 2123 N N . LEU A 1 274 ? -16.406 14.398 12.914 1 97.75 274 LEU A N 1
ATOM 2124 C CA . LEU A 1 274 ? -16.031 13.172 13.602 1 97.75 274 LEU A CA 1
ATOM 2125 C C . LEU A 1 274 ? -16.516 13.188 15.047 1 97.75 274 LEU A C 1
ATOM 2127 O O . LEU A 1 274 ? -16.422 12.18 15.75 1 97.75 274 LEU A O 1
ATOM 2131 N N . ARG A 1 275 ? -16.969 14.336 15.445 1 97.62 275 ARG A N 1
ATOM 2132 C CA . ARG A 1 275 ? -17.344 14.578 16.844 1 97.62 275 ARG A CA 1
ATOM 2133 C C . ARG A 1 275 ? -16.203 14.211 17.781 1 97.62 275 ARG A C 1
ATOM 2135 O O . ARG A 1 275 ? -16.422 13.68 18.859 1 97.62 275 ARG A O 1
ATOM 2142 N N . PHE A 1 276 ? -14.977 14.383 17.344 1 97.81 276 PHE A N 1
ATOM 2143 C CA . PHE A 1 276 ? -13.812 14.156 18.188 1 97.81 276 PHE A CA 1
ATOM 2144 C C . PHE A 1 276 ? -13.656 15.281 19.203 1 97.81 276 PHE A C 1
ATOM 2146 O O . PHE A 1 276 ? -13.844 16.453 18.875 1 97.81 276 PHE A O 1
ATOM 2153 N N . PRO A 1 277 ? -13.297 14.984 20.438 1 96.81 277 PRO A N 1
ATOM 2154 C CA . PRO A 1 277 ? -13.203 16.031 21.453 1 96.81 277 PRO A CA 1
ATOM 2155 C C . PRO A 1 277 ? -12.195 17.109 21.094 1 96.81 277 PRO A C 1
ATOM 2157 O O . PRO A 1 277 ? -11.023 16.828 20.875 1 96.81 277 PRO A O 1
ATOM 2160 N N . PRO A 1 278 ? -12.68 18.328 21.078 1 96.81 278 PRO A N 1
ATOM 2161 C CA . PRO A 1 278 ? -11.797 19.422 20.656 1 96.81 278 PRO A CA 1
ATOM 2162 C C . PRO A 1 278 ? -10.586 19.594 21.578 1 96.81 278 PRO A C 1
ATOM 2164 O O . PRO A 1 278 ? -9.516 20 21.109 1 96.81 278 PRO A O 1
ATOM 2167 N N . GLU A 1 279 ? -10.695 19.234 22.828 1 97.06 279 GLU A N 1
ATOM 2168 C CA . GLU A 1 279 ? -9.602 19.391 23.781 1 97.06 279 GLU A CA 1
ATOM 2169 C C . GLU A 1 279 ? -8.484 18.391 23.516 1 97.06 279 GLU A C 1
ATOM 2171 O O . GLU A 1 279 ? -7.355 18.578 23.969 1 97.06 279 GLU A O 1
ATOM 2176 N N . ALA A 1 280 ? -8.789 17.375 22.797 1 98.12 280 ALA A N 1
ATOM 2177 C CA . ALA A 1 280 ? -7.816 16.312 22.516 1 98.12 280 ALA A CA 1
ATOM 2178 C C . ALA A 1 280 ? -7.246 16.453 21.109 1 98.12 280 ALA A C 1
ATOM 2180 O O . ALA A 1 280 ? -6.551 15.555 20.625 1 98.12 280 ALA A O 1
ATOM 2181 N N . PHE A 1 281 ? -7.629 17.609 20.531 1 98.62 281 PHE A N 1
ATOM 2182 C CA . PHE A 1 281 ? -7.168 17.859 19.172 1 98.62 281 PHE A CA 1
ATOM 2183 C C . PHE A 1 281 ? -6.227 19.047 19.109 1 98.62 281 PHE A C 1
ATOM 2185 O O . PHE A 1 281 ? -6.441 20.047 19.797 1 98.62 281 PHE A O 1
ATOM 2192 N N . ARG A 1 282 ? -5.152 18.844 18.234 1 98.69 282 ARG A N 1
ATOM 2193 C CA . ARG A 1 282 ? -4.215 19.938 18 1 98.69 282 ARG A CA 1
ATOM 2194 C C . ARG A 1 282 ? -3.822 20 16.516 1 98.69 282 ARG A C 1
ATOM 2196 O O . ARG A 1 282 ? -3.592 18.969 15.891 1 98.69 282 ARG A O 1
ATOM 2203 N N . TYR A 1 283 ? -3.779 21.25 15.992 1 98.81 283 TYR A N 1
ATOM 2204 C CA . TYR A 1 283 ? -3.264 21.469 14.641 1 98.81 283 TYR A CA 1
ATOM 2205 C C . TYR A 1 283 ? -1.964 22.266 14.688 1 98.81 283 TYR A C 1
ATOM 2207 O O . TYR A 1 283 ? -1.882 23.297 15.352 1 98.81 283 TYR A O 1
ATOM 2215 N N . VAL A 1 284 ? -0.952 21.703 14.094 1 98.81 284 VAL A N 1
ATOM 2216 C CA . VAL A 1 284 ? 0.313 22.406 13.906 1 98.81 284 VAL A CA 1
ATOM 2217 C C . VAL A 1 284 ? 0.403 22.938 12.477 1 98.81 284 VAL A C 1
ATOM 2219 O O . VAL A 1 284 ? 0.754 22.203 11.555 1 98.81 284 VAL A O 1
ATOM 2222 N N . GLY A 1 285 ? 0.147 24.219 12.336 1 98.5 285 GLY A N 1
ATOM 2223 C CA . GLY A 1 285 ? 0.194 24.875 11.039 1 98.5 285 GLY A CA 1
ATOM 2224 C C . GLY A 1 285 ? 1.571 25.406 10.695 1 98.5 285 GLY A C 1
ATOM 2225 O O . GLY A 1 285 ? 2.154 26.188 11.453 1 98.5 285 GLY A O 1
ATOM 2226 N N . LEU A 1 286 ? 2.074 24.969 9.516 1 97.88 286 LEU A N 1
ATOM 2227 C CA . LEU A 1 286 ? 3.387 25.406 9.062 1 97.88 286 LEU A CA 1
ATOM 2228 C C . LEU A 1 286 ? 3.262 26.344 7.867 1 97.88 286 LEU A C 1
ATOM 2230 O O . LEU A 1 286 ? 2.559 26.047 6.902 1 97.88 286 LEU A O 1
ATOM 2234 N N . HIS A 1 287 ? 3.979 27.453 7.984 1 94.31 287 HIS A N 1
ATOM 2235 C CA . HIS A 1 287 ? 3.98 28.469 6.934 1 94.31 287 HIS A CA 1
ATOM 2236 C C . HIS A 1 287 ? 5.086 28.203 5.914 1 94.31 287 HIS A C 1
ATOM 2238 O O . HIS A 1 287 ? 6.27 28.234 6.25 1 94.31 287 HIS A O 1
ATOM 2244 N N . PRO A 1 288 ? 4.652 27.953 4.684 1 91.5 288 PRO A N 1
ATOM 2245 C CA . PRO A 1 288 ? 5.703 27.703 3.693 1 91.5 288 PRO A CA 1
ATOM 2246 C C . PRO A 1 288 ? 6.582 28.938 3.449 1 91.5 288 PRO A C 1
ATOM 2248 O O . PRO A 1 288 ? 6.094 30.062 3.48 1 91.5 288 PRO A O 1
ATOM 2251 N N . GLU A 1 289 ? 7.812 28.688 3.219 1 90.5 289 GLU A N 1
ATOM 2252 C CA . GLU A 1 289 ? 8.773 29.766 2.996 1 90.5 289 GLU A CA 1
ATOM 2253 C C . GLU A 1 289 ? 9.148 29.875 1.521 1 90.5 289 GLU A C 1
ATOM 2255 O O . GLU A 1 289 ? 8.688 29.078 0.698 1 90.5 289 GLU A O 1
ATOM 2260 N N . GLY A 1 290 ? 9.82 30.875 1.22 1 93.06 290 GLY A N 1
ATOM 2261 C CA . GLY A 1 290 ? 10.367 31.031 -0.121 1 93.06 290 GLY A CA 1
ATOM 2262 C C . GLY A 1 290 ? 9.359 31.578 -1.11 1 93.06 290 GLY A C 1
ATOM 2263 O O . GLY A 1 290 ? 8.672 32.562 -0.816 1 93.06 290 GLY A O 1
ATOM 2264 N N . ARG A 1 291 ? 9.305 30.938 -2.326 1 94.38 291 ARG A N 1
ATOM 2265 C CA . ARG A 1 291 ? 8.516 31.453 -3.443 1 94.38 291 ARG A CA 1
ATOM 2266 C C . ARG A 1 291 ? 7.078 30.953 -3.373 1 94.38 291 ARG A C 1
ATOM 2268 O O . ARG A 1 291 ? 6.277 31.219 -4.27 1 94.38 291 ARG A O 1
ATOM 2275 N N . PHE A 1 292 ? 6.75 30.281 -2.314 1 93.94 292 PHE A N 1
ATOM 2276 C CA . PHE A 1 292 ? 5.406 29.75 -2.164 1 93.94 292 PHE A CA 1
ATOM 2277 C C . PHE A 1 292 ? 4.371 30.859 -2.152 1 93.94 292 PHE A C 1
ATOM 2279 O O . PHE A 1 292 ? 4.531 31.859 -1.439 1 93.94 292 PHE A O 1
ATOM 2286 N N . ASP A 1 293 ? 3.338 30.734 -2.938 1 91.44 293 ASP A N 1
ATOM 2287 C CA . ASP A 1 293 ? 2.277 31.734 -3.01 1 91.44 293 ASP A CA 1
ATOM 2288 C C . ASP A 1 293 ? 1.199 31.469 -1.961 1 91.44 293 ASP A C 1
ATOM 2290 O O . ASP A 1 293 ? 0.153 30.906 -2.271 1 91.44 293 ASP A O 1
ATOM 2294 N N . HIS A 1 294 ? 1.413 32.031 -0.878 1 93.69 294 HIS A N 1
ATOM 2295 C CA . HIS A 1 294 ? 0.541 31.781 0.26 1 93.69 294 HIS A CA 1
ATOM 2296 C C . HIS A 1 294 ? -0.857 32.344 0.026 1 93.69 294 HIS A C 1
ATOM 2298 O O . HIS A 1 294 ? -1.854 31.703 0.358 1 93.69 294 HIS A O 1
ATOM 2304 N N . ALA A 1 295 ? -0.915 33.5 -0.498 1 93.75 295 ALA A N 1
ATOM 2305 C CA . ALA A 1 295 ? -2.201 34.156 -0.711 1 93.75 295 ALA A CA 1
ATOM 2306 C C . ALA A 1 295 ? -3.057 33.375 -1.706 1 93.75 295 ALA A C 1
ATOM 2308 O O . ALA A 1 295 ? -4.246 33.156 -1.471 1 93.75 295 ALA A O 1
ATOM 2309 N N . ALA A 1 296 ? -2.422 32.969 -2.73 1 93.44 296 ALA A N 1
ATOM 2310 C CA . ALA A 1 296 ? -3.148 32.188 -3.729 1 93.44 296 ALA A CA 1
ATOM 2311 C C . ALA A 1 296 ? -3.604 30.844 -3.148 1 93.44 296 ALA A C 1
ATOM 2313 O O . ALA A 1 296 ? -4.715 30.391 -3.426 1 93.44 296 ALA A O 1
ATOM 2314 N N . ALA A 1 297 ? -2.752 30.266 -2.363 1 94.31 297 ALA A N 1
ATOM 2315 C CA . ALA A 1 297 ? -3.082 28.984 -1.745 1 94.31 297 ALA A CA 1
ATOM 2316 C C . ALA A 1 297 ? -4.23 29.141 -0.754 1 94.31 297 ALA A C 1
ATOM 2318 O O . ALA A 1 297 ? -5.133 28.297 -0.707 1 94.31 297 ALA A O 1
ATOM 2319 N N . ALA A 1 298 ? -4.215 30.203 -0.004 1 95.31 298 ALA A N 1
ATOM 2320 C CA . ALA A 1 298 ? -5.277 30.469 0.967 1 95.31 298 ALA A CA 1
ATOM 2321 C C . ALA A 1 298 ? -6.613 30.688 0.271 1 95.31 298 ALA A C 1
ATOM 2323 O O . ALA A 1 298 ? -7.652 30.219 0.734 1 95.31 298 ALA A O 1
ATOM 2324 N N . GLU A 1 299 ? -6.562 31.422 -0.806 1 95.31 299 GLU A N 1
ATOM 2325 C CA . GLU A 1 299 ? -7.781 31.641 -1.575 1 95.31 299 GLU A CA 1
ATOM 2326 C C . GLU A 1 299 ? -8.297 30.344 -2.189 1 95.31 299 GLU A C 1
ATOM 2328 O O . GLU A 1 299 ? -9.5 30.094 -2.203 1 95.31 299 GLU A O 1
ATOM 2333 N N . GLY A 1 300 ? -7.367 29.547 -2.707 1 94.5 300 GLY A N 1
ATOM 2334 C CA . GLY A 1 300 ? -7.738 28.234 -3.215 1 94.5 300 GLY A CA 1
ATOM 2335 C C . GLY A 1 300 ? -8.336 27.328 -2.152 1 94.5 300 GLY A C 1
ATOM 2336 O O . GLY A 1 300 ? -9.312 26.625 -2.406 1 94.5 300 GLY A O 1
ATOM 2337 N N . GLU A 1 301 ? -7.777 27.359 -1.002 1 95.69 301 GLU A N 1
ATOM 2338 C CA . GLU A 1 301 ? -8.289 26.609 0.144 1 95.69 301 GLU A CA 1
ATOM 2339 C C . GLU A 1 301 ? -9.727 27.016 0.474 1 95.69 301 GLU A C 1
ATOM 2341 O O . GLU A 1 301 ? -10.586 26.172 0.682 1 95.69 301 GLU A O 1
ATOM 2346 N N . ARG A 1 302 ? -9.977 28.25 0.499 1 95.19 302 ARG A N 1
ATOM 2347 C CA . ARG A 1 302 ? -11.305 28.766 0.841 1 95.19 302 ARG A CA 1
ATOM 2348 C C . ARG A 1 302 ? -12.336 28.344 -0.197 1 95.19 302 ARG A C 1
ATOM 2350 O O . ARG A 1 302 ? -13.383 27.781 0.15 1 95.19 302 ARG A O 1
ATOM 2357 N N . THR A 1 303 ? -12.031 28.406 -1.456 1 95.06 303 THR A N 1
ATOM 2358 C CA . THR A 1 303 ? -13.016 28.266 -2.521 1 95.06 303 THR A CA 1
ATOM 2359 C C . THR A 1 303 ? -13.156 26.797 -2.928 1 95.06 303 THR A C 1
ATOM 2361 O O . THR A 1 303 ? -14.25 26.359 -3.281 1 95.06 303 THR A O 1
ATOM 2364 N N . SER A 1 304 ? -12.055 26.094 -2.814 1 93.12 304 SER A N 1
ATOM 2365 C CA . SER A 1 304 ? -12.07 24.75 -3.398 1 93.12 304 SER A CA 1
ATOM 2366 C C . SER A 1 304 ? -12.156 23.688 -2.318 1 93.12 304 SER A C 1
ATOM 2368 O O . SER A 1 304 ? -12.383 22.5 -2.619 1 93.12 304 SER A O 1
ATOM 2370 N N . ALA A 1 305 ? -12.039 24.078 -1.087 1 95.12 305 ALA A N 1
ATOM 2371 C CA . ALA A 1 305 ? -12.055 23.062 -0.045 1 95.12 305 ALA A CA 1
ATOM 2372 C C . ALA A 1 305 ? -12.938 23.484 1.125 1 95.12 305 ALA A C 1
ATOM 2374 O O . ALA A 1 305 ? -13.992 22.891 1.357 1 95.12 305 ALA A O 1
ATOM 2375 N N . LEU A 1 306 ? -12.633 24.625 1.724 1 96.25 306 LEU A N 1
ATOM 2376 C CA . LEU A 1 306 ? -13.344 25.031 2.93 1 96.25 306 LEU A CA 1
ATOM 2377 C C . LEU A 1 306 ? -14.836 25.172 2.654 1 96.25 306 LEU A C 1
ATOM 2379 O O . LEU A 1 306 ? -15.664 24.547 3.328 1 96.25 306 LEU A O 1
ATOM 2383 N N . GLU A 1 307 ? -15.195 25.891 1.695 1 95.75 307 GLU A N 1
ATOM 2384 C CA . GLU A 1 307 ? -16.594 26.141 1.396 1 95.75 307 GLU A CA 1
ATOM 2385 C C . GLU A 1 307 ? -17.297 24.859 0.929 1 95.75 307 GLU A C 1
ATOM 2387 O O . GLU A 1 307 ? -18.375 24.531 1.419 1 95.75 307 GLU A O 1
ATOM 2392 N N . PRO A 1 308 ? -16.688 24.141 0.052 1 96.31 308 PRO A N 1
ATOM 2393 C CA . PRO A 1 308 ? -17.312 22.891 -0.35 1 96.31 308 PRO A CA 1
ATOM 2394 C C . PRO A 1 308 ? -17.547 21.938 0.824 1 96.31 308 PRO A C 1
ATOM 2396 O O . PRO A 1 308 ? -18.594 21.312 0.922 1 96.31 308 PRO A O 1
ATOM 2399 N N . TYR A 1 309 ? -16.641 21.828 1.795 1 97.5 309 TYR A N 1
ATOM 2400 C CA . TYR A 1 309 ? -16.781 20.922 2.93 1 97.5 309 TYR A CA 1
ATOM 2401 C C . TYR A 1 309 ? -17.828 21.453 3.918 1 97.5 309 TYR A C 1
ATOM 2403 O O . TYR A 1 309 ? -18.391 20.672 4.699 1 97.5 309 TYR A O 1
ATOM 2411 N N . ARG A 1 310 ? -18.031 22.734 3.918 1 96.31 310 ARG A N 1
ATOM 2412 C CA . ARG A 1 310 ? -19.094 23.281 4.762 1 96.31 310 ARG A CA 1
ATOM 2413 C C . ARG A 1 310 ? -20.453 22.719 4.367 1 96.31 310 ARG A C 1
ATOM 2415 O O . ARG A 1 310 ? -21.281 22.422 5.227 1 96.31 310 ARG A O 1
ATOM 2422 N N . SER A 1 311 ? -20.656 22.469 3.094 1 95 311 SER A N 1
ATOM 2423 C CA . SER A 1 311 ? -21.938 21.969 2.594 1 95 311 SER A CA 1
ATOM 2424 C C . SER A 1 311 ? -21.938 20.453 2.484 1 95 311 SER A C 1
ATOM 2426 O O . SER A 1 311 ? -23 19.828 2.406 1 95 311 SER A O 1
ATOM 2428 N N . ASP A 1 312 ? -20.828 19.844 2.439 1 97.06 312 ASP A N 1
ATOM 2429 C CA . ASP A 1 312 ? -20.641 18.406 2.305 1 97.06 312 ASP A CA 1
ATOM 2430 C C . ASP A 1 312 ? -19.578 17.891 3.266 1 97.06 312 ASP A C 1
ATOM 2432 O O . ASP A 1 312 ? -18.484 17.484 2.838 1 97.06 312 ASP A O 1
ATOM 2436 N N . PRO A 1 313 ? -19.969 17.812 4.52 1 97.38 313 PRO A N 1
ATOM 2437 C CA . PRO A 1 313 ? -18.953 17.594 5.562 1 97.38 313 PRO A CA 1
ATOM 2438 C C . PRO A 1 313 ? -18.203 16.281 5.387 1 97.38 313 PRO A C 1
ATOM 2440 O O . PRO A 1 313 ? -17.078 16.156 5.867 1 97.38 313 PRO A O 1
ATOM 2443 N N . TYR A 1 314 ? -18.766 15.367 4.691 1 98.06 314 TYR A N 1
ATOM 2444 C CA . TYR A 1 314 ? -18.125 14.062 4.582 1 98.06 314 TYR A CA 1
ATOM 2445 C C . TYR A 1 314 ? -17.547 13.852 3.189 1 98.06 314 TYR A C 1
ATOM 2447 O O . TYR A 1 314 ? -17 12.789 2.887 1 98.06 314 TYR A O 1
ATOM 2455 N N . GLY A 1 315 ? -17.719 14.812 2.285 1 97 315 GLY A N 1
ATOM 2456 C CA . GLY A 1 315 ? -17.047 14.883 1 1 97 315 GLY A CA 1
ATOM 2457 C C . GLY A 1 315 ? -17.531 13.844 0.012 1 97 315 GLY A C 1
ATOM 2458 O O . GLY A 1 315 ? -16.844 13.531 -0.962 1 97 315 GLY A O 1
ATOM 2459 N N . CYS A 1 316 ? -18.703 13.266 0.247 1 95.25 316 CYS A N 1
ATOM 2460 C CA . CYS A 1 316 ? -19.109 12.172 -0.632 1 95.25 316 CYS A CA 1
ATOM 2461 C C . CYS A 1 316 ? -20.594 12.289 -0.991 1 95.25 316 CYS A C 1
ATOM 2463 O O . CYS A 1 316 ? -21.234 11.289 -1.3 1 95.25 316 CYS A O 1
ATOM 2465 N N . ALA A 1 317 ? -21.047 13.523 -0.845 1 92.31 317 ALA A N 1
ATOM 2466 C CA . ALA A 1 317 ? -22.422 13.734 -1.298 1 92.31 317 ALA A CA 1
ATOM 2467 C C . ALA A 1 317 ? -22.562 13.375 -2.773 1 92.31 317 ALA A C 1
ATOM 2469 O O . ALA A 1 317 ? -21.719 13.727 -3.594 1 92.31 317 ALA A O 1
ATOM 2470 N N . VAL A 1 318 ? -23.625 12.742 -3.057 1 87.56 318 VAL A N 1
ATOM 2471 C CA . VAL A 1 318 ? -23.844 12.258 -4.414 1 87.56 318 VAL A CA 1
ATOM 2472 C C . VAL A 1 318 ? -23.906 13.438 -5.383 1 87.56 318 VAL A C 1
ATOM 2474 O O . VAL A 1 318 ? -24.609 14.422 -5.125 1 87.56 318 VAL A O 1
ATOM 2477 N N . GLY A 1 319 ? -23.141 13.312 -6.445 1 85.88 319 GLY A N 1
ATOM 2478 C CA . GLY A 1 319 ? -23.156 14.328 -7.484 1 85.88 319 GLY A CA 1
ATOM 2479 C C . GLY A 1 319 ? -22.375 15.57 -7.117 1 85.88 319 GLY A C 1
ATOM 2480 O O . GLY A 1 319 ? -22.312 16.531 -7.895 1 85.88 319 GLY A O 1
ATOM 2481 N N . GLY A 1 320 ? -21.766 15.539 -5.973 1 89.69 320 GLY A N 1
ATOM 2482 C CA . GLY A 1 320 ? -21.016 16.703 -5.535 1 89.69 320 GLY A CA 1
ATOM 2483 C C . GLY A 1 320 ? -19.625 16.766 -6.125 1 89.69 320 GLY A C 1
ATOM 2484 O O . GLY A 1 320 ? -19.125 15.797 -6.699 1 89.69 320 GLY A O 1
ATOM 2485 N N . THR A 1 321 ? -19.016 17.922 -5.988 1 93.19 321 THR A N 1
ATOM 2486 C CA . THR A 1 321 ? -17.672 18.172 -6.52 1 93.19 321 THR A CA 1
ATOM 2487 C C . THR A 1 321 ? -16.625 17.391 -5.73 1 93.19 321 THR A C 1
ATOM 2489 O O . THR A 1 321 ? -15.664 16.875 -6.305 1 93.19 321 THR A O 1
ATOM 2492 N N . LEU A 1 322 ? -16.797 17.297 -4.5 1 96.62 322 LEU A N 1
ATOM 2493 C CA . LEU A 1 322 ? -15.82 16.641 -3.639 1 96.62 322 LEU A CA 1
ATOM 2494 C C . LEU A 1 322 ? -15.727 15.156 -3.939 1 96.62 322 LEU A C 1
ATOM 2496 O O . LEU A 1 322 ? -14.633 14.594 -3.99 1 96.62 322 LEU A O 1
ATOM 2500 N N . VAL A 1 323 ? -16.844 14.531 -4.164 1 95.94 323 VAL A N 1
ATOM 2501 C CA . VAL A 1 323 ? -16.844 13.102 -4.422 1 95.94 323 VAL A CA 1
ATOM 2502 C C . VAL A 1 323 ? -16.188 12.82 -5.773 1 95.94 323 VAL A C 1
ATOM 2504 O O . VAL A 1 323 ? -15.508 11.805 -5.945 1 95.94 323 VAL A O 1
ATOM 2507 N N . GLN A 1 324 ? -16.375 13.672 -6.715 1 95 324 GLN A N 1
ATOM 2508 C CA . GLN A 1 324 ? -15.742 13.523 -8.016 1 95 324 GLN A CA 1
ATOM 2509 C C . GLN A 1 324 ? -14.227 13.625 -7.906 1 95 324 GLN A C 1
ATOM 2511 O O . GLN A 1 324 ? -13.5 12.836 -8.508 1 95 324 GLN A O 1
ATOM 2516 N N . LYS A 1 325 ? -13.797 14.562 -7.129 1 95.19 325 LYS A N 1
ATOM 2517 C CA . LYS A 1 325 ? -12.367 14.703 -6.879 1 95.19 325 LYS A CA 1
ATOM 2518 C C . LYS A 1 325 ? -11.805 13.453 -6.199 1 95.19 325 LYS A C 1
ATOM 2520 O O . LYS A 1 325 ? -10.719 12.984 -6.551 1 95.19 325 LYS A O 1
ATOM 2525 N N . ARG A 1 326 ? -12.547 12.984 -5.285 1 95.94 326 ARG A N 1
ATOM 2526 C CA . ARG A 1 326 ? -12.156 11.781 -4.562 1 95.94 326 ARG A CA 1
ATOM 2527 C C . ARG A 1 326 ? -11.992 10.602 -5.516 1 95.94 326 ARG A C 1
ATOM 2529 O O . ARG A 1 326 ? -10.984 9.891 -5.465 1 95.94 326 ARG A O 1
ATOM 2536 N N . HIS A 1 327 ? -12.867 10.422 -6.402 1 93.44 327 HIS A N 1
ATOM 2537 C CA . HIS A 1 327 ? -12.844 9.305 -7.344 1 93.44 327 HIS A CA 1
ATOM 2538 C C . HIS A 1 327 ? -11.672 9.438 -8.312 1 93.44 327 HIS A C 1
ATOM 2540 O O . HIS A 1 327 ? -11.07 8.43 -8.703 1 93.44 327 HIS A O 1
ATOM 2546 N N . ALA A 1 328 ? -11.359 10.609 -8.625 1 94 328 ALA A N 1
ATOM 2547 C CA . ALA A 1 328 ? -10.281 10.859 -9.586 1 94 328 ALA A CA 1
ATOM 2548 C C . ALA A 1 328 ? -8.922 10.562 -8.969 1 94 328 ALA A C 1
ATOM 2550 O O . ALA A 1 328 ? -7.922 10.438 -9.68 1 94 328 ALA A O 1
ATOM 2551 N N . ARG A 1 329 ? -8.891 10.445 -7.637 1 95.94 329 ARG A N 1
ATOM 2552 C CA . ARG A 1 329 ? -7.629 10.273 -6.922 1 95.94 329 ARG A CA 1
ATOM 2553 C C . ARG A 1 329 ? -7.43 8.812 -6.516 1 95.94 329 ARG A C 1
ATOM 2555 O O . ARG A 1 329 ? -6.816 8.531 -5.484 1 95.94 329 ARG A O 1
ATOM 2562 N N . ASP A 1 330 ? -7.945 7.902 -7.258 1 95.62 330 ASP A N 1
ATOM 2563 C CA . ASP A 1 330 ? -7.738 6.469 -7.074 1 95.62 330 ASP A CA 1
ATOM 2564 C C . ASP A 1 330 ? -7.555 5.762 -8.414 1 95.62 330 ASP A C 1
ATOM 2566 O O . ASP A 1 330 ? -8.297 4.836 -8.742 1 95.62 330 ASP A O 1
ATOM 2570 N N . PRO A 1 331 ? -6.523 6.117 -9.133 1 95.12 331 PRO A N 1
ATOM 2571 C CA . PRO A 1 331 ? -6.332 5.539 -10.461 1 95.12 331 PRO A CA 1
ATOM 2572 C C . PRO A 1 331 ? -6.055 4.039 -10.422 1 95.12 331 PRO A C 1
ATOM 2574 O O . PRO A 1 331 ? -6.152 3.363 -11.453 1 95.12 331 PRO A O 1
ATOM 2577 N N . PHE A 1 332 ? -5.77 3.455 -9.312 1 95.56 332 PHE A N 1
ATOM 2578 C CA . PHE A 1 332 ? -5.387 2.051 -9.25 1 95.56 332 PHE A CA 1
ATOM 2579 C C . PHE A 1 332 ? -6.48 1.217 -8.602 1 95.56 332 PHE A C 1
ATOM 2581 O O . PHE A 1 332 ? -6.262 0.056 -8.242 1 95.56 332 PHE A O 1
ATOM 2588 N N . HIS A 1 333 ? -7.598 1.745 -8.289 1 94.31 333 HIS A N 1
ATOM 2589 C CA . HIS A 1 333 ? -8.797 1.049 -7.844 1 94.31 333 HIS A CA 1
ATOM 2590 C C . HIS A 1 333 ? -8.547 0.295 -6.543 1 94.31 333 HIS A C 1
ATOM 2592 O O . HIS A 1 333 ? -8.828 -0.903 -6.449 1 94.31 333 HIS A O 1
ATOM 2598 N N . ARG A 1 334 ? -8.195 1.037 -5.531 1 96.31 334 ARG A N 1
ATOM 2599 C CA . ARG A 1 334 ? -7.875 0.411 -4.254 1 96.31 334 ARG A CA 1
ATOM 2600 C C . ARG A 1 334 ? -9.047 0.533 -3.279 1 96.31 334 ARG A C 1
ATOM 2602 O O . ARG A 1 334 ? -9.664 1.594 -3.174 1 96.31 334 ARG A O 1
ATOM 2609 N N . THR A 1 335 ? -9.32 -0.532 -2.596 1 96.62 335 THR A N 1
ATOM 2610 C CA . THR A 1 335 ? -10.344 -0.536 -1.557 1 96.62 335 THR A CA 1
ATOM 2611 C C . THR A 1 335 ? -9.711 -0.411 -0.173 1 96.62 335 THR A C 1
ATOM 2613 O O . THR A 1 335 ? -8.906 -1.258 0.228 1 96.62 335 THR A O 1
ATOM 2616 N N . PRO A 1 336 ? -10.062 0.65 0.558 1 97.44 336 PRO A N 1
ATOM 2617 C CA . PRO A 1 336 ? -9.57 0.724 1.934 1 97.44 336 PRO A CA 1
ATOM 2618 C C . PRO A 1 336 ? -10.18 -0.342 2.84 1 97.44 336 PRO A C 1
ATOM 2620 O O . PRO A 1 336 ? -11.375 -0.626 2.744 1 97.44 336 PRO A O 1
ATOM 2623 N N . PRO A 1 337 ? -9.43 -0.874 3.736 1 97.62 337 PRO A N 1
ATOM 2624 C CA . PRO A 1 337 ? -9.914 -1.959 4.59 1 97.62 337 PRO A CA 1
ATOM 2625 C C . PRO A 1 337 ? -10.609 -1.451 5.855 1 97.62 337 PRO A C 1
ATOM 2627 O O . PRO A 1 337 ? -10.992 -2.248 6.715 1 97.62 337 PRO A O 1
ATOM 2630 N N . TYR A 1 338 ? -10.883 -0.289 6.016 1 97.94 338 TYR A N 1
ATOM 2631 C CA . TYR A 1 338 ? -11.047 0.329 7.324 1 97.94 338 TYR A CA 1
ATOM 2632 C C . TYR A 1 338 ? -12.422 0.016 7.91 1 97.94 338 TYR A C 1
ATOM 2634 O O . TYR A 1 338 ? -12.609 0.051 9.125 1 97.94 338 TYR A O 1
ATOM 2642 N N . SER A 1 339 ? -13.398 -0.327 7.105 1 96.19 339 SER A N 1
ATOM 2643 C CA . SER A 1 339 ? -14.672 -0.762 7.684 1 96.19 339 SER A CA 1
ATOM 2644 C C . SER A 1 339 ? -14.508 -2.078 8.438 1 96.19 339 SER A C 1
ATOM 2646 O O . SER A 1 339 ? -15.25 -2.348 9.383 1 96.19 339 SER A O 1
ATOM 2648 N N . MET A 1 340 ? -13.547 -2.838 8.016 1 95 340 MET A N 1
ATOM 2649 C CA . MET A 1 340 ? -13.25 -4.086 8.711 1 95 340 MET A CA 1
ATOM 2650 C C . MET A 1 340 ? -12.375 -3.836 9.93 1 95 340 MET A C 1
ATOM 2652 O O . MET A 1 340 ? -12.547 -4.477 10.969 1 95 340 MET A O 1
ATOM 2656 N N . VAL A 1 341 ? -11.484 -2.91 9.852 1 96.88 341 VAL A N 1
ATOM 2657 C CA . VAL A 1 341 ? -10.5 -2.604 10.891 1 96.88 341 VAL A CA 1
ATOM 2658 C C . VAL A 1 341 ? -11.188 -1.882 12.055 1 96.88 341 VAL A C 1
ATOM 2660 O O . VAL A 1 341 ? -10.844 -2.096 13.219 1 96.88 341 VAL A O 1
ATOM 2663 N N . CYS A 1 342 ? -12.133 -1.029 11.656 1 97.75 342 CYS A N 1
ATOM 2664 C CA . CYS A 1 342 ? -12.844 -0.202 12.625 1 97.75 342 CYS A CA 1
ATOM 2665 C C . CYS A 1 342 ? -14.344 -0.477 12.57 1 97.75 342 CYS A C 1
ATOM 2667 O O . CYS A 1 342 ? -15.125 0.397 12.195 1 97.75 342 CYS A O 1
ATOM 2669 N N . PRO A 1 343 ? -14.727 -1.552 13.086 1 96.69 343 PRO A N 1
ATOM 2670 C CA . PRO A 1 343 ? -16.156 -1.859 13.031 1 96.69 343 PRO A CA 1
ATOM 2671 C C . PRO A 1 343 ? -17.016 -0.86 13.812 1 96.69 343 PRO A C 1
ATOM 2673 O O . PRO A 1 343 ? -18.141 -0.566 13.422 1 96.69 343 PRO A O 1
ATOM 2676 N N . GLU A 1 344 ? -16.5 -0.277 14.922 1 97.31 344 GLU A N 1
ATOM 2677 C CA . GLU A 1 344 ? -17.219 0.688 15.742 1 97.31 344 GLU A CA 1
ATOM 2678 C C . GLU A 1 344 ? -17.484 1.98 14.977 1 97.31 344 GLU A C 1
ATOM 2680 O O . GLU A 1 344 ? -18.344 2.779 15.359 1 97.31 344 GLU A O 1
ATOM 2685 N N . MET A 1 345 ? -16.766 2.137 13.875 1 97.56 345 MET A N 1
ATOM 2686 C CA . MET A 1 345 ? -16.891 3.352 13.078 1 97.56 345 MET A CA 1
ATOM 2687 C C . MET A 1 345 ? -17.484 3.041 11.711 1 97.56 345 MET A C 1
ATOM 2689 O O . MET A 1 345 ? -17.5 3.904 10.828 1 97.56 345 MET A O 1
ATOM 2693 N N . SER A 1 346 ? -17.938 1.868 11.516 1 96.38 346 SER A N 1
ATOM 2694 C CA . SER A 1 346 ? -18.344 1.407 10.188 1 96.38 346 SER A CA 1
ATOM 2695 C C . SER A 1 346 ? -19.453 2.283 9.617 1 96.38 346 SER A C 1
ATOM 2697 O O . SER A 1 346 ? -19.453 2.604 8.422 1 96.38 346 SER A O 1
ATOM 2699 N N . GLU A 1 347 ? -20.406 2.691 10.445 1 96.94 347 GLU A N 1
ATOM 2700 C CA . GLU A 1 347 ? -21.5 3.535 9.969 1 96.94 347 GLU A CA 1
ATOM 2701 C C . GLU A 1 347 ? -20.984 4.914 9.547 1 96.94 347 GLU A C 1
ATOM 2703 O O . GLU A 1 347 ? -21.438 5.465 8.547 1 96.94 347 GLU A O 1
ATOM 2708 N N . LEU A 1 348 ? -20.109 5.41 10.289 1 97.94 348 LEU A N 1
ATOM 2709 C CA . LEU A 1 348 ? -19.531 6.707 9.953 1 97.94 348 LEU A CA 1
ATOM 2710 C C . LEU A 1 348 ? -18.734 6.625 8.656 1 97.94 348 LEU A C 1
ATOM 2712 O O . LEU A 1 348 ? -18.781 7.535 7.824 1 97.94 348 LEU A O 1
ATOM 2716 N N . LEU A 1 349 ? -18 5.555 8.484 1 97.56 349 LEU A N 1
ATOM 2717 C CA . LEU A 1 349 ? -17.156 5.348 7.301 1 97.56 349 LEU A CA 1
ATOM 2718 C C . LEU A 1 349 ? -18.016 5.328 6.035 1 97.56 349 LEU A C 1
ATOM 2720 O O . LEU A 1 349 ? -17.516 5.637 4.945 1 97.56 349 LEU A O 1
ATOM 2724 N N . GLY A 1 350 ? -19.281 5.066 6.188 1 95.12 350 GLY A N 1
ATOM 2725 C CA . GLY A 1 350 ? -20.188 5.035 5.047 1 95.12 350 GLY A CA 1
ATOM 2726 C C . GLY A 1 350 ? -21.156 6.203 5.027 1 95.12 350 GLY A C 1
ATOM 2727 O O . GLY A 1 350 ? -22.078 6.238 4.199 1 95.12 350 GLY A O 1
ATOM 2728 N N . TRP A 1 351 ? -20.969 7.203 5.922 1 97.06 351 TRP A N 1
ATOM 2729 C CA . TRP A 1 351 ? -21.906 8.312 6.062 1 97.06 351 TRP A CA 1
ATOM 2730 C C . TRP A 1 351 ? -21.641 9.391 5.02 1 97.06 351 TRP A C 1
ATOM 2732 O O . TRP A 1 351 ? -20.578 10.031 5.039 1 97.06 351 TRP A O 1
ATOM 2742 N N . CYS A 1 352 ? -22.562 9.602 4.102 1 96.5 352 CYS A N 1
ATOM 2743 C CA . CYS A 1 352 ? -22.375 10.562 3.023 1 96.5 352 CYS A CA 1
ATOM 2744 C C . CYS A 1 352 ? -23.484 11.609 3.016 1 96.5 352 CYS A C 1
ATOM 2746 O O . CYS A 1 352 ? -23.781 12.195 1.976 1 96.5 352 CYS A O 1
ATOM 2748 N N . GLU A 1 353 ? -24.047 11.805 4.152 1 93.94 353 GLU A N 1
ATOM 2749 C CA . GLU A 1 353 ? -25.109 12.797 4.305 1 93.94 353 GLU A CA 1
ATOM 2750 C C . GLU A 1 353 ? -24.531 14.18 4.586 1 93.94 353 GLU A C 1
ATOM 2752 O O . GLU A 1 353 ? -23.328 14.312 4.879 1 93.94 353 GLU A O 1
ATOM 2757 N N . THR A 1 354 ? -25.438 15.172 4.441 1 92.38 354 THR A N 1
ATOM 2758 C CA . THR A 1 354 ? -25.031 16.547 4.742 1 92.38 354 THR A CA 1
ATOM 2759 C C . THR A 1 354 ? -25.172 16.844 6.23 1 92.38 354 THR A C 1
ATOM 2761 O O . THR A 1 354 ? -24.547 17.766 6.746 1 92.38 354 THR A O 1
ATOM 2764 N N . GLU A 1 355 ? -25.969 15.969 6.875 1 94.69 355 GLU A N 1
ATOM 2765 C CA . GLU A 1 355 ? -26.109 16.109 8.32 1 94.69 355 GLU A CA 1
ATOM 2766 C C . GLU A 1 355 ? -25 15.367 9.055 1 94.69 355 GLU A C 1
ATOM 2768 O O . GLU A 1 355 ? -24.547 14.305 8.609 1 94.69 355 GLU A O 1
ATOM 2773 N N . LEU A 1 356 ? -24.703 15.906 10.164 1 96.5 356 LEU A N 1
ATOM 2774 C CA . LEU A 1 356 ? -23.641 15.289 10.961 1 96.5 356 LEU A CA 1
ATOM 2775 C C . LEU A 1 356 ? -24.094 13.938 11.508 1 96.5 356 LEU A C 1
ATOM 2777 O O . LEU A 1 356 ? -25.234 13.773 11.914 1 96.5 356 LEU A O 1
ATOM 2781 N N . PHE A 1 357 ? -23.172 13.047 11.461 1 97.44 357 PHE A N 1
ATOM 2782 C CA . PHE A 1 357 ? -23.391 11.703 11.992 1 97.44 357 PHE A CA 1
ATOM 2783 C C . PHE A 1 357 ? -23.609 11.742 13.5 1 97.44 357 PHE A C 1
ATOM 2785 O O . PHE A 1 357 ? -22.797 12.328 14.227 1 97.44 357 PHE A O 1
ATOM 2792 N N . THR A 1 358 ? -24.656 11.047 13.969 1 96.19 358 THR A N 1
ATOM 2793 C CA . THR A 1 358 ? -24.984 11.117 15.391 1 96.19 358 THR A CA 1
ATOM 2794 C C . THR A 1 358 ? -24.844 9.75 16.047 1 96.19 358 THR A C 1
ATOM 2796 O O . THR A 1 358 ? -25.141 9.594 17.234 1 96.19 358 THR A O 1
ATOM 2799 N N . GLY A 1 359 ? -24.453 8.781 15.227 1 96.12 359 GLY A N 1
ATOM 2800 C CA . GLY A 1 359 ? -24.297 7.445 15.789 1 96.12 359 GLY A CA 1
ATOM 2801 C C . GLY A 1 359 ? -23.156 7.34 16.781 1 96.12 359 GLY A C 1
ATOM 2802 O O . GLY A 1 359 ? -22.406 8.289 16.969 1 96.12 359 GLY A O 1
ATOM 2803 N N . ASP A 1 360 ? -23.047 6.176 17.391 1 95.88 360 ASP A N 1
ATOM 2804 C CA . ASP A 1 360 ? -22.031 5.953 18.422 1 95.88 360 ASP A CA 1
ATOM 2805 C C . ASP A 1 360 ? -20.641 5.879 17.797 1 95.88 360 ASP A C 1
ATOM 2807 O O . ASP A 1 360 ? -20.453 5.277 16.734 1 95.88 360 ASP A O 1
ATOM 2811 N N . LEU A 1 361 ? -19.766 6.551 18.5 1 97.56 361 LEU A N 1
ATOM 2812 C CA . LEU A 1 361 ? -18.359 6.531 18.125 1 97.56 361 LEU A CA 1
ATOM 2813 C C . LEU A 1 361 ? -17.5 6.102 19.312 1 97.56 361 LEU A C 1
ATOM 2815 O O . LEU A 1 361 ? -17.938 6.168 20.469 1 97.56 361 LEU A O 1
ATOM 2819 N N . PRO A 1 362 ? -16.312 5.691 19.031 1 96.81 362 PRO A N 1
ATOM 2820 C CA . PRO A 1 362 ? -15.461 5.168 20.094 1 96.81 362 PRO A CA 1
ATOM 2821 C C . PRO A 1 362 ? -15.211 6.191 21.203 1 96.81 362 PRO A C 1
ATOM 2823 O O . PRO A 1 362 ? -14.961 5.816 22.359 1 96.81 362 PRO A O 1
ATOM 2826 N N . TRP A 1 363 ? -15.32 7.438 20.969 1 96.5 363 TRP A N 1
ATOM 2827 C CA . TRP A 1 363 ? -15.055 8.484 21.953 1 96.5 363 TRP A CA 1
ATOM 2828 C C . TRP A 1 363 ? -16.344 9.148 22.406 1 96.5 363 TRP A C 1
ATOM 2830 O O . TRP A 1 363 ? -16.312 10.195 23.062 1 96.5 363 TRP A O 1
ATOM 2840 N N . SER A 1 364 ? -17.438 8.555 22 1 90.12 364 SER A N 1
ATOM 2841 C CA . SER A 1 364 ? -18.719 9.055 22.5 1 90.12 364 SER A CA 1
ATOM 2842 C C . SER A 1 364 ? -18.875 8.766 23.984 1 90.12 364 SER A C 1
ATOM 2844 O O . SER A 1 364 ? -18.438 7.727 24.484 1 90.12 364 SER A O 1
ATOM 2846 N N . PRO A 1 365 ? -19.453 9.75 24.688 1 80.19 365 PRO A N 1
ATOM 2847 C CA . PRO A 1 365 ? -19.734 9.469 26.109 1 80.19 365 PRO A CA 1
ATOM 2848 C C . PRO A 1 365 ? -20.688 8.289 26.297 1 80.19 365 PRO A C 1
ATOM 2850 O O . PRO A 1 365 ? -21.547 8.039 25.438 1 80.19 365 PRO A O 1
ATOM 2853 N N . ALA A 1 366 ? -20.359 7.383 27.203 1 65.88 366 ALA A N 1
ATOM 2854 C CA . ALA A 1 366 ? -21.188 6.223 27.531 1 65.88 366 ALA A CA 1
ATOM 2855 C C . ALA A 1 366 ? -22.641 6.633 27.75 1 65.88 366 ALA A C 1
ATOM 2857 O O . ALA A 1 366 ? -22.906 7.656 28.391 1 65.88 366 ALA A O 1
ATOM 2858 N N . SER A 1 367 ? -23.469 6.359 26.875 1 55.78 367 SER A N 1
ATOM 2859 C CA . SER A 1 367 ? -24.891 6.648 27.125 1 55.78 367 SER A CA 1
ATOM 2860 C C . SER A 1 367 ? -25.312 6.148 28.5 1 55.78 367 SER A C 1
ATOM 2862 O O . SER A 1 367 ? -25.016 5.016 28.891 1 55.78 367 SER A O 1
ATOM 2864 N N . GLU A 1 368 ? -25.375 6.992 29.5 1 47.22 368 GLU A N 1
ATOM 2865 C CA . GLU A 1 368 ? -25.984 6.672 30.781 1 47.22 368 GLU A CA 1
ATOM 2866 C C . GLU A 1 368 ? -27.312 5.926 30.594 1 47.22 368 GLU A C 1
ATOM 2868 O O . GLU A 1 368 ? -28.375 6.496 30.781 1 47.22 368 GLU A O 1
ATOM 2873 N N . GLU A 1 369 ? -27.609 5.371 29.578 1 44.12 369 GLU A N 1
ATOM 2874 C CA . GLU A 1 369 ? -28.969 4.84 29.547 1 44.12 369 GLU A CA 1
ATOM 2875 C C . GLU A 1 369 ? -29.234 3.93 30.734 1 44.12 369 GLU A C 1
ATOM 2877 O O . GLU A 1 369 ? -30.312 3.982 31.328 1 44.12 369 GLU A O 1
ATOM 2882 N N . GLY A 1 370 ? -28.609 2.703 30.859 1 41.81 370 GLY A N 1
ATOM 2883 C CA . GLY A 1 370 ? -29.359 1.537 31.281 1 41.81 370 GLY A CA 1
ATOM 2884 C C . GLY A 1 370 ? -29.625 1.499 32.781 1 41.81 370 GLY A C 1
ATOM 2885 O O . GLY A 1 370 ? -30.125 0.503 33.312 1 41.81 370 GLY A O 1
ATOM 2886 N N . THR A 1 371 ? -28.859 2.289 33.625 1 41.38 371 THR A N 1
ATOM 2887 C CA . THR A 1 371 ? -29.016 1.744 34.969 1 41.38 371 THR A CA 1
ATOM 2888 C C . THR A 1 371 ? -30.359 2.154 35.562 1 41.38 371 THR A C 1
ATOM 2890 O O . THR A 1 371 ? -30.688 1.777 36.688 1 41.38 371 THR A O 1
ATOM 2893 N N . GLU A 1 372 ? -31.031 3.156 34.938 1 39.78 372 GLU A N 1
ATOM 2894 C CA . GLU A 1 372 ? -32.125 3.643 35.781 1 39.78 372 GLU A CA 1
ATOM 2895 C C . GLU A 1 372 ? -33.312 2.67 35.781 1 39.78 372 GLU A C 1
ATOM 2897 O O . GLU A 1 372 ? -34.25 2.82 36.562 1 39.78 372 GLU A O 1
ATOM 2902 N N . GLU A 1 373 ? -33.375 1.833 34.781 1 41.47 373 GLU A N 1
ATOM 2903 C CA . GLU A 1 373 ? -34.719 1.227 34.75 1 41.47 373 GLU A CA 1
ATOM 2904 C C . GLU A 1 373 ? -34.875 0.16 35.812 1 41.47 373 GLU A C 1
ATOM 2906 O O . GLU A 1 373 ? -35.969 -0.364 36.031 1 41.47 373 GLU A O 1
ATOM 2911 N N . GLY A 1 374 ? -33.719 -0.297 36.344 1 37.78 374 GLY A N 1
ATOM 2912 C CA . GLY A 1 374 ? -33.938 -1.503 37.125 1 37.78 374 GLY A CA 1
ATOM 2913 C C . GLY A 1 374 ? -34.531 -1.226 38.5 1 37.78 374 GLY A C 1
ATOM 2914 O O . GLY A 1 374 ? -34.812 -2.154 39.25 1 37.78 374 GLY A O 1
ATOM 2915 N N . SER A 1 375 ? -34.25 0.039 38.969 1 38.16 375 SER A N 1
ATOM 2916 C CA . SER A 1 375 ? -34.5 0.133 40.406 1 38.16 375 SER A CA 1
ATOM 2917 C C . SER A 1 375 ? -35.969 0.338 40.719 1 38.16 375 SER A C 1
ATOM 2919 O O . SER A 1 375 ? -36.406 0.142 41.844 1 38.16 375 SER A O 1
ATOM 2921 N N . GLY A 1 376 ? -36.656 0.937 39.688 1 34.56 376 GLY A N 1
ATOM 2922 C CA . GLY A 1 376 ? -38 1.409 40.062 1 34.56 376 GLY A CA 1
ATOM 2923 C C . GLY A 1 376 ? -39 0.29 40.188 1 34.56 376 GLY A C 1
ATOM 2924 O O . GLY A 1 376 ? -40.062 0.482 40.781 1 34.56 376 GLY A O 1
ATOM 2925 N N . VAL A 1 377 ? -38.875 -0.755 39.375 1 33.19 377 VAL A N 1
ATOM 2926 C CA . VAL A 1 377 ? -39.969 -1.713 39.25 1 33.19 377 VAL A CA 1
ATOM 2927 C C . VAL A 1 377 ? -39.938 -2.666 40.438 1 33.19 377 VAL A C 1
ATOM 2929 O O . VAL A 1 377 ? -40.938 -3.338 40.719 1 33.19 377 VAL A O 1
ATOM 2932 N N . ARG A 1 378 ? -38.719 -2.771 41.031 1 34 378 ARG A N 1
ATOM 2933 C CA . ARG A 1 378 ? -38.688 -3.783 42.094 1 34 378 ARG A CA 1
ATOM 2934 C C . ARG A 1 378 ? -39.469 -3.318 43.312 1 34 378 ARG A C 1
ATOM 2936 O O . ARG A 1 378 ? -39.75 -4.105 44.219 1 34 378 ARG A O 1
ATOM 2943 N N . GLU A 1 379 ? -39.531 -2.02 43.375 1 33.22 379 GLU A N 1
ATOM 2944 C CA . GLU A 1 379 ? -40.094 -1.53 44.656 1 33.22 379 GLU A CA 1
ATOM 2945 C C . GLU A 1 379 ? -41.594 -1.72 44.688 1 33.22 379 GLU A C 1
ATOM 2947 O O . GLU A 1 379 ? -42.219 -1.642 45.781 1 33.22 379 GLU A O 1
ATOM 2952 N N . ARG A 1 380 ? -42.25 -1.812 43.531 1 34.25 380 ARG A N 1
ATOM 2953 C CA . ARG A 1 380 ? -43.688 -1.815 43.594 1 34.25 380 ARG A CA 1
ATOM 2954 C C . ARG A 1 380 ? -44.219 -3.16 44.125 1 34.25 380 ARG A C 1
ATOM 2956 O O . ARG A 1 380 ? -45.375 -3.27 44.531 1 34.25 380 ARG A O 1
ATOM 2963 N N . LEU A 1 381 ? -43.5 -4.227 43.688 1 30.78 381 LEU A N 1
ATOM 2964 C CA . LEU A 1 381 ? -44.094 -5.52 43.969 1 30.78 381 LEU A CA 1
ATOM 2965 C C . LEU A 1 381 ? -44.062 -5.836 45.469 1 30.78 381 LEU A C 1
ATOM 2967 O O . LEU A 1 381 ? -44.625 -6.836 45.906 1 30.78 381 LEU A O 1
ATOM 2971 N N . ARG A 1 382 ? -43.031 -5.172 46.094 1 31.72 382 ARG A N 1
ATOM 2972 C CA . ARG A 1 382 ? -42.906 -5.594 47.5 1 31.72 382 ARG A CA 1
ATOM 2973 C C . ARG A 1 382 ? -44 -4.957 48.344 1 31.72 382 ARG A C 1
ATOM 2975 O O . ARG A 1 382 ? -44.188 -5.332 49.5 1 31.72 382 ARG A O 1
ATOM 2982 N N . ARG A 1 383 ? -44.594 -3.908 47.844 1 29 383 ARG A N 1
ATOM 2983 C CA . ARG A 1 383 ? -45.625 -3.447 48.75 1 29 383 ARG A CA 1
ATOM 2984 C C . ARG A 1 383 ? -46.906 -4.262 48.562 1 29 383 ARG A C 1
ATOM 2986 O O . ARG A 1 383 ? -47.281 -4.57 47.438 1 29 383 ARG A O 1
ATOM 2993 N N . MET B 1 1 ? -49.625 -50 -8.695 1 17.31 1 MET B N 1
ATOM 2994 C CA . MET B 1 1 ? -49.812 -50.75 -7.457 1 17.31 1 MET B CA 1
ATOM 2995 C C . MET B 1 1 ? -48.875 -50.281 -6.367 1 17.31 1 MET B C 1
ATOM 2997 O O . MET B 1 1 ? -48 -49.469 -6.629 1 17.31 1 MET B O 1
ATOM 3001 N N . GLN B 1 2 ? -48.062 -51.031 -5.734 1 18.03 2 GLN B N 1
ATOM 3002 C CA . GLN B 1 2 ? -47.844 -51.406 -4.34 1 18.03 2 GLN B CA 1
ATOM 3003 C C . GLN B 1 2 ? -46.781 -50.531 -3.682 1 18.03 2 GLN B C 1
ATOM 3005 O O . GLN B 1 2 ? -45.625 -50.562 -4.09 1 18.03 2 GLN B O 1
ATOM 3010 N N . ARG B 1 3 ? -47.188 -49.188 -3.162 1 22.77 3 ARG B N 1
ATOM 3011 C CA . ARG B 1 3 ? -46.906 -48.094 -2.24 1 22.77 3 ARG B CA 1
ATOM 3012 C C . ARG B 1 3 ? -46.469 -48.625 -0.881 1 22.77 3 ARG B C 1
ATOM 3014 O O . ARG B 1 3 ? -47.281 -48.812 0.015 1 22.77 3 ARG B O 1
ATOM 3021 N N . GLN B 1 4 ? -45.594 -49.75 -0.932 1 17.44 4 GLN B N 1
ATOM 3022 C CA . GLN B 1 4 ? -45.375 -50.531 0.27 1 17.44 4 GLN B CA 1
ATOM 3023 C C . GLN B 1 4 ? -44.938 -49.656 1.447 1 17.44 4 GLN B C 1
ATOM 3025 O O . GLN B 1 4 ? -44.25 -48.656 1.266 1 17.44 4 GLN B O 1
ATOM 3030 N N . HIS B 1 5 ? -45.375 -49.906 2.818 1 18.91 5 HIS B N 1
ATOM 3031 C CA . HIS B 1 5 ? -45.781 -49.688 4.203 1 18.91 5 HIS B CA 1
ATOM 3032 C C . HIS B 1 5 ? -44.562 -49.438 5.082 1 18.91 5 HIS B C 1
ATOM 3034 O O . HIS B 1 5 ? -44.594 -48.562 5.961 1 18.91 5 HIS B O 1
ATOM 3040 N N . GLN B 1 6 ? -43.281 -50.188 5 1 17.88 6 GLN B N 1
ATOM 3041 C CA . GLN B 1 6 ? -43 -51 6.203 1 17.88 6 GLN B CA 1
ATOM 3042 C C . GLN B 1 6 ? -42.5 -50.094 7.34 1 17.88 6 GLN B C 1
ATOM 3044 O O . GLN B 1 6 ? -41.781 -49.125 7.102 1 17.88 6 GLN B O 1
ATOM 3049 N N . ARG B 1 7 ? -42.656 -50.344 8.844 1 17.55 7 ARG B N 1
ATOM 3050 C CA . ARG B 1 7 ? -42.875 -50.094 10.258 1 17.55 7 ARG B CA 1
ATOM 3051 C C . ARG B 1 7 ? -41.594 -49.75 10.984 1 17.55 7 ARG B C 1
ATOM 3053 O O . ARG B 1 7 ? -41.594 -48.969 11.93 1 17.55 7 ARG B O 1
ATOM 3060 N N . VAL B 1 8 ? -40.219 -50.188 10.68 1 18.03 8 VAL B N 1
ATOM 3061 C CA . VAL B 1 8 ? -39.656 -51.062 11.703 1 18.03 8 VAL B CA 1
ATOM 3062 C C . VAL B 1 8 ? -39.438 -50.25 12.992 1 18.03 8 VAL B C 1
ATOM 3064 O O . VAL B 1 8 ? -39.25 -49.062 12.953 1 18.03 8 VAL B O 1
ATOM 3067 N N . ALA B 1 9 ? -39.188 -50.875 14.242 1 17.66 9 ALA B N 1
ATOM 3068 C CA . ALA B 1 9 ? -39.406 -51.094 15.672 1 17.66 9 ALA B CA 1
ATOM 3069 C C . ALA B 1 9 ? -38.531 -50.156 16.516 1 17.66 9 ALA B C 1
ATOM 3071 O O . ALA B 1 9 ? -37.594 -49.531 15.984 1 17.66 9 ALA B O 1
ATOM 3072 N N . ALA B 1 10 ? -37.844 -50.719 17.75 1 17.08 10 ALA B N 1
ATOM 3073 C CA . ALA B 1 10 ? -38.188 -50.719 19.172 1 17.08 10 ALA B CA 1
ATOM 3074 C C . ALA B 1 10 ? -37.25 -49.844 19.953 1 17.08 10 ALA B C 1
ATOM 3076 O O . ALA B 1 10 ? -37.688 -48.969 20.719 1 17.08 10 ALA B O 1
ATOM 3077 N N . PRO B 1 11 ? -35.719 -50.25 20.219 1 16.64 11 PRO B N 1
ATOM 3078 C CA . PRO B 1 11 ? -35.469 -50.719 21.578 1 16.64 11 PRO B CA 1
ATOM 3079 C C . PRO B 1 11 ? -35.062 -49.594 22.531 1 16.64 11 PRO B C 1
ATOM 3081 O O . PRO B 1 11 ? -34.625 -48.531 22.078 1 16.64 11 PRO B O 1
ATOM 3084 N N . GLU B 1 12 ? -34.875 -49.812 23.906 1 17.23 12 GLU B N 1
ATOM 3085 C CA . GLU B 1 12 ? -35 -49.5 25.328 1 17.23 12 GLU B CA 1
ATOM 3086 C C . GLU B 1 12 ? -33.812 -48.656 25.797 1 17.23 12 GLU B C 1
ATOM 3088 O O . GLU B 1 12 ? -33.969 -47.562 26.312 1 17.23 12 GLU B O 1
ATOM 3093 N N . GLY B 1 13 ? -32.625 -49.312 26.5 1 15.2 13 GLY B N 1
ATOM 3094 C CA . GLY B 1 13 ? -32.312 -49.375 27.922 1 15.2 13 GLY B CA 1
ATOM 3095 C C . GLY B 1 13 ? -31.141 -48.5 28.312 1 15.2 13 GLY B C 1
ATOM 3096 O O . GLY B 1 13 ? -30.609 -48.625 29.422 1 15.2 13 GLY B O 1
ATOM 3097 N N . LEU B 1 14 ? -30.469 -47.562 27.656 1 16.81 14 LEU B N 1
ATOM 3098 C CA . LEU B 1 14 ? -29.078 -47.531 28.062 1 16.81 14 LEU B CA 1
ATOM 3099 C C . LEU B 1 14 ? -28.953 -47.031 29.5 1 16.81 14 LEU B C 1
ATOM 3101 O O . LEU B 1 14 ? -29.234 -45.875 29.797 1 16.81 14 LEU B O 1
ATOM 3105 N N . ARG B 1 15 ? -28.859 -48 30.469 1 15.41 15 ARG B N 1
ATOM 3106 C CA . ARG B 1 15 ? -28.828 -48.031 31.922 1 15.41 15 ARG B CA 1
ATOM 3107 C C . ARG B 1 15 ? -27.781 -47.062 32.469 1 15.41 15 ARG B C 1
ATOM 3109 O O . ARG B 1 15 ? -27.016 -46.469 31.703 1 15.41 15 ARG B O 1
ATOM 3116 N N . ARG B 1 16 ? -26.75 -47.719 33.469 1 14.87 16 ARG B N 1
ATOM 3117 C CA . ARG B 1 16 ? -26.547 -47.719 34.906 1 14.87 16 ARG B CA 1
ATOM 3118 C C . ARG B 1 16 ? -25.391 -46.812 35.312 1 14.87 16 ARG B C 1
ATOM 3120 O O . ARG B 1 16 ? -24.797 -46.156 34.438 1 14.87 16 ARG B O 1
ATOM 3127 N N . LEU B 1 17 ? -24.109 -47.5 35.969 1 14.69 17 LEU B N 1
ATOM 3128 C CA . LEU B 1 17 ? -23.734 -47.656 37.375 1 14.69 17 LEU B CA 1
ATOM 3129 C C . LEU B 1 17 ? -22.641 -46.688 37.75 1 14.69 17 LEU B C 1
ATOM 3131 O O . LEU B 1 17 ? -22.016 -46.062 36.875 1 14.69 17 LEU B O 1
ATOM 3135 N N . LEU B 1 18 ? -21.391 -47.25 38.375 1 15.28 18 LEU B N 1
ATOM 3136 C CA . LEU B 1 18 ? -20.953 -47.344 39.781 1 15.28 18 LEU B CA 1
ATOM 3137 C C . LEU B 1 18 ? -19.859 -46.312 40.031 1 15.28 18 LEU B C 1
ATOM 3139 O O . LEU B 1 18 ? -19.266 -45.75 39.125 1 15.28 18 LEU B O 1
ATOM 3143 N N . ARG B 1 19 ? -18.844 -46.625 41.094 1 14.73 19 ARG B N 1
ATOM 3144 C CA . ARG B 1 19 ? -18.422 -46.344 42.469 1 14.73 19 ARG B CA 1
ATOM 3145 C C . ARG B 1 19 ? -17.078 -45.625 42.5 1 14.73 19 ARG B C 1
ATOM 3147 O O . ARG B 1 19 ? -16.922 -44.594 43.156 1 14.73 19 ARG B O 1
ATOM 3154 N N . ASN B 1 20 ? -15.852 -46.438 42.469 1 14.59 20 ASN B N 1
ATOM 3155 C CA . ASN B 1 20 ? -15.055 -46.719 43.656 1 14.59 20 ASN B CA 1
ATOM 3156 C C . ASN B 1 20 ? -13.969 -45.656 43.844 1 14.59 20 ASN B C 1
ATOM 3158 O O . ASN B 1 20 ? -13.625 -44.938 42.906 1 14.59 20 ASN B O 1
ATOM 3162 N N . GLU B 1 21 ? -12.898 -45.969 44.812 1 15 21 GLU B N 1
ATOM 3163 C CA . GLU B 1 21 ? -12.242 -45.719 46.094 1 15 21 GLU B CA 1
ATOM 3164 C C . GLU B 1 21 ? -10.852 -45.125 45.875 1 15 21 GLU B C 1
ATOM 3166 O O . GLU B 1 21 ? -10.508 -44.094 46.5 1 15 21 GLU B O 1
ATOM 3171 N N . GLY B 1 22 ? -9.82 -46 45.438 1 14.77 22 GLY B N 1
ATOM 3172 C CA . GLY B 1 22 ? -8.797 -46.344 46.406 1 14.77 22 GLY B CA 1
ATOM 3173 C C . GLY B 1 22 ? -7.73 -45.281 46.562 1 14.77 22 GLY B C 1
ATOM 3174 O O . GLY B 1 22 ? -7.609 -44.375 45.719 1 14.77 22 GLY B O 1
ATOM 3175 N N . LYS B 1 23 ? -6.52 -45.719 47.344 1 15.5 23 LYS B N 1
ATOM 3176 C CA . LYS B 1 23 ? -5.707 -45.562 48.531 1 15.5 23 LYS B CA 1
ATOM 3177 C C . LYS B 1 23 ? -4.434 -44.781 48.25 1 15.5 23 LYS B C 1
ATOM 3179 O O . LYS B 1 23 ? -4.121 -43.812 48.938 1 15.5 23 LYS B O 1
ATOM 3184 N N . THR B 1 24 ? -3.266 -45.562 47.875 1 15.02 24 THR B N 1
ATOM 3185 C CA . THR B 1 24 ? -2.232 -45.844 48.844 1 15.02 24 THR B CA 1
ATOM 3186 C C . THR B 1 24 ? -1.143 -44.781 48.844 1 15.02 24 THR B C 1
ATOM 3188 O O . THR B 1 24 ? -1.02 -44.031 47.875 1 15.02 24 THR B O 1
ATOM 3191 N N . ASN B 1 25 ? 0.157 -45.156 49.406 1 14.32 25 ASN B N 1
ATOM 3192 C CA . ASN B 1 25 ? 1.062 -44.969 50.531 1 14.32 25 ASN B CA 1
ATOM 3193 C C . ASN B 1 25 ? 2.324 -44.219 50.125 1 14.32 25 ASN B C 1
ATOM 3195 O O . ASN B 1 25 ? 2.715 -43.25 50.781 1 14.32 25 ASN B O 1
ATOM 3199 N N . MET B 1 26 ? 3.377 -44.906 49.344 1 14.83 26 MET B N 1
ATOM 3200 C CA . MET B 1 26 ? 4.586 -45.281 50.062 1 14.83 26 MET B CA 1
ATOM 3201 C C . MET B 1 26 ? 5.555 -44.125 50.156 1 14.83 26 MET B C 1
ATOM 3203 O O . MET B 1 26 ? 5.551 -43.219 49.312 1 14.83 26 MET B O 1
ATOM 3207 N N . THR B 1 27 ? 6.691 -44.219 51.094 1 14.98 27 THR B N 1
ATOM 3208 C CA . THR B 1 27 ? 7.539 -43.781 52.219 1 14.98 27 THR B CA 1
ATOM 3209 C C . THR B 1 27 ? 8.828 -43.156 51.656 1 14.98 27 THR B C 1
ATOM 3211 O O . THR B 1 27 ? 9.18 -42.031 52.031 1 14.98 27 THR B O 1
ATOM 3214 N N . TYR B 1 28 ? 10.055 -44 51.375 1 14.42 28 TYR B N 1
ATOM 3215 C CA . TYR B 1 28 ? 11.164 -44.125 52.312 1 14.42 28 TYR B CA 1
ATOM 3216 C C . TYR B 1 28 ? 12.234 -43.062 52.062 1 14.42 28 TYR B C 1
ATOM 3218 O O . TYR B 1 28 ? 12.273 -42.5 50.969 1 14.42 28 TYR B O 1
ATOM 3226 N N . SER B 1 29 ? 13.703 -43.344 52.562 1 14.61 29 SER B N 1
ATOM 3227 C CA . SER B 1 29 ? 14.703 -43 53.562 1 14.61 29 SER B CA 1
ATOM 3228 C C . SER B 1 29 ? 15.867 -42.25 52.938 1 14.61 29 SER B C 1
ATOM 3230 O O . SER B 1 29 ? 16 -42.188 51.719 1 14.61 29 SER B O 1
ATOM 3232 N N . ARG B 1 30 ? 17.281 -42.594 53.5 1 14.91 30 ARG B N 1
ATOM 3233 C CA . ARG B 1 30 ? 18.328 -42.094 54.406 1 14.91 30 ARG B CA 1
ATOM 3234 C C . ARG B 1 30 ? 19.516 -41.562 53.625 1 14.91 30 ARG B C 1
ATOM 3236 O O . ARG B 1 30 ? 19.938 -40.406 53.844 1 14.91 30 ARG B O 1
ATOM 3243 N N . ARG B 1 31 ? 20.859 -42.344 53.625 1 14.22 31 ARG B N 1
ATOM 3244 C CA . ARG B 1 31 ? 22.109 -42.188 54.375 1 14.22 31 ARG B CA 1
ATOM 3245 C C . ARG B 1 31 ? 23.234 -41.688 53.469 1 14.22 31 ARG B C 1
ATOM 3247 O O . ARG B 1 31 ? 24.109 -40.938 53.906 1 14.22 31 ARG B O 1
ATOM 3254 N N . VAL B 1 32 ? 23.609 -42.156 52.25 1 14.34 32 VAL B N 1
ATOM 3255 C CA . VAL B 1 32 ? 24.922 -42.812 52.219 1 14.34 32 VAL B CA 1
ATOM 3256 C C . VAL B 1 32 ? 26.031 -41.75 52.25 1 14.34 32 VAL B C 1
ATOM 3258 O O . VAL B 1 32 ? 25.828 -40.625 51.781 1 14.34 32 VAL B O 1
ATOM 3261 N N . GLU B 1 33 ? 27.438 -42.219 52.375 1 14.85 33 GLU B N 1
ATOM 3262 C CA . GLU B 1 33 ? 28.688 -42.219 53.094 1 14.85 33 GLU B CA 1
ATOM 3263 C C . GLU B 1 33 ? 29.719 -41.281 52.469 1 14.85 33 GLU B C 1
ATOM 3265 O O . GLU B 1 33 ? 29.594 -40.938 51.312 1 14.85 33 GLU B O 1
ATOM 3270 N N . PRO B 1 34 ? 31.172 -41.438 52.969 1 15.41 34 PRO B N 1
ATOM 3271 C CA . PRO B 1 34 ? 32.281 -40.781 53.656 1 15.41 34 PRO B CA 1
ATOM 3272 C C . PRO B 1 34 ? 33.406 -40.312 52.719 1 15.41 34 PRO B C 1
ATOM 3274 O O . PRO B 1 34 ? 33.938 -39.25 52.875 1 15.41 34 PRO B O 1
ATOM 3277 N N . MET B 1 35 ? 34.094 -41.188 51.812 1 14.12 35 MET B N 1
ATOM 3278 C CA . MET B 1 35 ? 35.469 -41.562 52.125 1 14.12 35 MET B CA 1
ATOM 3279 C C . MET B 1 35 ? 36.438 -40.5 51.688 1 14.12 35 MET B C 1
ATOM 3281 O O . MET B 1 35 ? 36.188 -39.719 50.781 1 14.12 35 MET B O 1
ATOM 3285 N N . TYR B 1 36 ? 38.031 -40.656 52.031 1 14.35 36 TYR B N 1
ATOM 3286 C CA . TYR B 1 36 ? 39.25 -40.219 52.688 1 14.35 36 TYR B CA 1
ATOM 3287 C C . TYR B 1 36 ? 40.281 -39.75 51.656 1 14.35 36 TYR B C 1
ATOM 3289 O O . TYR B 1 36 ? 40.906 -38.688 51.812 1 14.35 36 TYR B O 1
ATOM 3297 N N . ALA B 1 37 ? 40.812 -40.469 50.594 1 14.31 37 ALA B N 1
ATOM 3298 C CA . ALA B 1 37 ? 42.219 -40.812 50.75 1 14.31 37 ALA B CA 1
ATOM 3299 C C . ALA B 1 37 ? 43.125 -39.625 50.406 1 14.31 37 ALA B C 1
ATOM 3301 O O . ALA B 1 37 ? 42.719 -38.719 49.688 1 14.31 37 ALA B O 1
ATOM 3302 N N . SER B 1 38 ? 44.594 -39.844 50.344 1 14.2 38 SER B N 1
ATOM 3303 C CA . SER B 1 38 ? 45.906 -39.562 50.938 1 14.2 38 SER B CA 1
ATOM 3304 C C . SER B 1 38 ? 46.688 -38.562 50.094 1 14.2 38 SER B C 1
ATOM 3306 O O . SER B 1 38 ? 46.719 -37.375 50.375 1 14.2 38 SER B O 1
ATOM 3308 N N . LYS B 1 39 ? 48.094 -38.969 49.656 1 14.44 39 LYS B N 1
ATOM 3309 C CA . LYS B 1 39 ? 49.375 -38.562 50.219 1 14.44 39 LYS B CA 1
ATOM 3310 C C . LYS B 1 39 ? 50.031 -37.469 49.344 1 14.44 39 LYS B C 1
ATOM 3312 O O . LYS B 1 39 ? 49.562 -37.219 48.25 1 14.44 39 LYS B O 1
ATOM 3317 N N . PRO B 1 40 ? 51.438 -37.75 48.656 1 14.69 40 PRO B N 1
ATOM 3318 C CA . PRO B 1 40 ? 52.688 -37.25 49.25 1 14.69 40 PRO B CA 1
ATOM 3319 C C . PRO B 1 40 ? 53.25 -36.031 48.5 1 14.69 40 PRO B C 1
ATOM 3321 O O . PRO B 1 40 ? 53.281 -34.938 49.062 1 14.69 40 PRO B O 1
ATOM 3324 N N . SER B 1 41 ? 54.469 -36.219 47.625 1 14.12 41 SER B N 1
ATOM 3325 C CA . SER B 1 41 ? 55.875 -35.969 47.938 1 14.12 41 SER B CA 1
ATOM 3326 C C . SER B 1 41 ? 56.406 -34.688 47.25 1 14.12 41 SER B C 1
ATOM 3328 O O . SER B 1 41 ? 55.75 -34.188 46.344 1 14.12 41 SER B O 1
ATOM 3330 N N . LEU B 1 42 ? 57.906 -34.656 46.625 1 14.55 42 LEU B N 1
ATOM 3331 C CA . LEU B 1 42 ? 59.156 -34.031 47.062 1 14.55 42 LEU B CA 1
ATOM 3332 C C . LEU B 1 42 ? 59.531 -32.875 46.156 1 14.55 42 LEU B C 1
ATOM 3334 O O . LEU B 1 42 ? 59.812 -31.781 46.656 1 14.55 42 LEU B O 1
ATOM 3338 N N . VAL B 1 43 ? 60.312 -33.031 44.844 1 15.3 43 VAL B N 1
ATOM 3339 C CA . VAL B 1 43 ? 61.719 -32.688 44.812 1 15.3 43 VAL B CA 1
ATOM 3340 C C . VAL B 1 43 ? 61.906 -31.219 44.406 1 15.3 43 VAL B C 1
ATOM 3342 O O . VAL B 1 43 ? 61 -30.609 43.812 1 15.3 43 VAL B O 1
ATOM 3345 N N . ASP B 1 44 ? 63.25 -30.531 44.406 1 15.02 44 ASP B N 1
ATOM 3346 C CA . ASP B 1 44 ? 64.062 -29.453 44.938 1 15.02 44 ASP B CA 1
ATOM 3347 C C . ASP B 1 44 ? 64.375 -28.406 43.875 1 15.02 44 ASP B C 1
ATOM 3349 O O . ASP B 1 44 ? 64.25 -27.203 44.125 1 15.02 44 ASP B O 1
ATOM 3353 N N . LEU B 1 45 ? 65.125 -28.734 42.719 1 14.96 45 LEU B N 1
ATOM 3354 C CA . LEU B 1 45 ? 66.5 -28.188 42.688 1 14.96 45 LEU B CA 1
ATOM 3355 C C . LEU B 1 45 ? 66.5 -26.719 42.25 1 14.96 45 LEU B C 1
ATOM 3357 O O . LEU B 1 45 ? 65.5 -26.266 41.656 1 14.96 45 LEU B O 1
ATOM 3361 N N . GLU B 1 46 ? 67.688 -26.25 41.438 1 15.83 46 GLU B N 1
ATOM 3362 C CA . GLU B 1 46 ? 68.812 -25.359 41.625 1 15.83 46 GLU B CA 1
ATOM 3363 C C . GLU B 1 46 ? 68.625 -24.047 40.844 1 15.83 46 GLU B C 1
ATOM 3365 O O . GLU B 1 46 ? 67.875 -24.016 39.844 1 15.83 46 GLU B O 1
ATOM 3370 N N . ALA B 1 47 ? 69.312 -22.859 41.25 1 16.72 47 ALA B N 1
ATOM 3371 C CA . ALA B 1 47 ? 69.25 -21.406 41.469 1 16.72 47 ALA B CA 1
ATOM 3372 C C . ALA B 1 47 ? 69.938 -20.672 40.312 1 16.72 47 ALA B C 1
ATOM 3374 O O . ALA B 1 47 ? 69.812 -19.438 40.219 1 16.72 47 ALA B O 1
ATOM 3375 N N . GLY B 1 48 ? 70.562 -21.344 39.281 1 16.3 48 GLY B N 1
ATOM 3376 C CA . GLY B 1 48 ? 71.812 -20.609 39 1 16.3 48 GLY B CA 1
ATOM 3377 C C . GLY B 1 48 ? 71.562 -19.25 38.406 1 16.3 48 GLY B C 1
ATOM 3378 O O . GLY B 1 48 ? 70.5 -19.031 37.75 1 16.3 48 GLY B O 1
ATOM 3379 N N . GLY B 1 49 ? 72.25 -18.078 38.812 1 16.48 49 GLY B N 1
ATOM 3380 C CA . GLY B 1 49 ? 72.312 -16.641 38.969 1 16.48 49 GLY B CA 1
ATOM 3381 C C . GLY B 1 49 ? 72.75 -15.906 37.719 1 16.48 49 GLY B C 1
ATOM 3382 O O . GLY B 1 49 ? 72.562 -14.695 37.594 1 16.48 49 GLY B O 1
ATOM 3383 N N . THR B 1 50 ? 73.5 -16.578 36.719 1 16.95 50 THR B N 1
ATOM 3384 C CA . THR B 1 50 ? 74.688 -15.828 36.375 1 16.95 50 THR B CA 1
ATOM 3385 C C . THR B 1 50 ? 74.312 -14.5 35.719 1 16.95 50 THR B C 1
ATOM 3387 O O . THR B 1 50 ? 73.125 -14.32 35.281 1 16.95 50 THR B O 1
ATOM 3390 N N . ASP B 1 51 ? 75.438 -13.695 35.031 1 16.8 51 ASP B N 1
ATOM 3391 C CA . ASP B 1 51 ? 76.188 -12.469 35.031 1 16.8 51 ASP B CA 1
ATOM 3392 C C . ASP B 1 51 ? 75.812 -11.578 33.844 1 16.8 51 ASP B C 1
ATOM 3394 O O . ASP B 1 51 ? 75.875 -12.016 32.688 1 16.8 51 ASP B O 1
ATOM 3398 N N . LEU B 1 52 ? 75 -10.625 33.906 1 17.58 52 LEU B N 1
ATOM 3399 C CA . LEU B 1 52 ? 74.438 -9.664 32.969 1 17.58 52 LEU B CA 1
ATOM 3400 C C . LEU B 1 52 ? 75.438 -8.609 32.562 1 17.58 52 LEU B C 1
ATOM 3402 O O . LEU B 1 52 ? 75.688 -7.672 33.312 1 17.58 52 LEU B O 1
ATOM 3406 N N . ALA B 1 53 ? 76.75 -9.07 32.125 1 17.23 53 ALA B N 1
ATOM 3407 C CA . ALA B 1 53 ? 77.75 -8.031 31.938 1 17.23 53 ALA B CA 1
ATOM 3408 C C . ALA B 1 53 ? 77.25 -6.969 30.953 1 17.23 53 ALA B C 1
ATOM 3410 O O . ALA B 1 53 ? 76.5 -7.266 30.031 1 17.23 53 ALA B O 1
ATOM 3411 N N . ASN B 1 54 ? 77.5 -5.66 31.219 1 17.45 54 ASN B N 1
ATOM 3412 C CA . ASN B 1 54 ? 77.25 -4.242 31.031 1 17.45 54 ASN B CA 1
ATOM 3413 C C . ASN B 1 54 ? 77.875 -3.721 29.734 1 17.45 54 ASN B C 1
ATOM 3415 O O . ASN B 1 54 ? 77.875 -2.512 29.5 1 17.45 54 ASN B O 1
ATOM 3419 N N . SER B 1 55 ? 78.312 -4.652 28.719 1 17.25 55 SER B N 1
ATOM 3420 C CA . SER B 1 55 ? 79.375 -4.02 27.938 1 17.25 55 SER B CA 1
ATOM 3421 C C . SER B 1 55 ? 78.812 -2.803 27.188 1 17.25 55 SER B C 1
ATOM 3423 O O . SER B 1 55 ? 77.75 -2.836 26.625 1 17.25 55 SER B O 1
ATOM 3425 N N . LYS B 1 56 ? 79.438 -1.561 27.438 1 19.55 56 LYS B N 1
ATOM 3426 C CA . LYS B 1 56 ? 79.375 -0.123 27.188 1 19.55 56 LYS B CA 1
ATOM 3427 C C . LYS B 1 56 ? 79.625 0.188 25.719 1 19.55 56 LYS B C 1
ATOM 3429 O O . LYS B 1 56 ? 80.375 1.143 25.422 1 19.55 56 LYS B O 1
ATOM 3434 N N . THR B 1 57 ? 79.125 -0.615 24.688 1 17.69 57 THR B N 1
ATOM 3435 C CA . THR B 1 57 ? 79.812 -0.387 23.406 1 17.69 57 THR B CA 1
ATOM 3436 C C . THR B 1 57 ? 79.625 1.062 22.953 1 17.69 57 THR B C 1
ATOM 3438 O O . THR B 1 57 ? 78.5 1.622 23.078 1 17.69 57 THR B O 1
ATOM 3441 N N . THR B 1 58 ? 80.688 1.833 22.75 1 18.53 58 THR B N 1
ATOM 3442 C CA . THR B 1 58 ? 81.25 3.152 22.422 1 18.53 58 THR B CA 1
ATOM 3443 C C . THR B 1 58 ? 80.75 3.607 21.047 1 18.53 58 THR B C 1
ATOM 3445 O O . THR B 1 58 ? 81.375 3.285 20.031 1 18.53 58 THR B O 1
ATOM 3448 N N . ALA B 1 59 ? 79.562 3.408 20.625 1 18 59 ALA B N 1
ATOM 3449 C CA . ALA B 1 59 ? 79.25 3.707 19.219 1 18 59 ALA B CA 1
ATOM 3450 C C . ALA B 1 59 ? 79.562 5.168 18.891 1 18 59 ALA B C 1
ATOM 3452 O O . ALA B 1 59 ? 79.062 6.074 19.562 1 18 59 ALA B O 1
ATOM 3453 N N . ALA B 1 60 ? 80.75 5.461 18.219 1 19.34 60 ALA B N 1
ATOM 3454 C CA . ALA B 1 60 ? 81.375 6.637 17.672 1 19.34 60 ALA B CA 1
ATOM 3455 C C . ALA B 1 60 ? 80.5 7.418 16.75 1 19.34 60 ALA B C 1
ATOM 3457 O O . ALA B 1 60 ? 79.688 6.824 15.984 1 19.34 60 ALA B O 1
ATOM 3458 N N . LEU B 1 61 ? 80.188 8.719 16.984 1 20.7 61 LEU B N 1
ATOM 3459 C CA . LEU B 1 61 ? 79.438 9.875 16.594 1 20.7 61 LEU B CA 1
ATOM 3460 C C . LEU B 1 61 ? 79.75 10.328 15.188 1 20.7 61 LEU B C 1
ATOM 3462 O O . LEU B 1 61 ? 80.812 10.914 14.969 1 20.7 61 LEU B O 1
ATOM 3466 N N . CYS B 1 62 ? 79.938 9.359 14.086 1 20.28 62 CYS B N 1
ATOM 3467 C CA . CYS B 1 62 ? 80.5 9.859 12.852 1 20.28 62 CYS B CA 1
ATOM 3468 C C . CYS B 1 62 ? 79.688 11 12.273 1 20.28 62 CYS B C 1
ATOM 3470 O O . CYS B 1 62 ? 78.438 10.938 12.273 1 20.28 62 CYS B O 1
ATOM 3472 N N . ARG B 1 63 ? 80.312 12.188 12.102 1 21.94 63 ARG B N 1
ATOM 3473 C CA . ARG B 1 63 ? 80 13.57 11.734 1 21.94 63 ARG B CA 1
ATOM 3474 C C . ARG B 1 63 ? 79.5 13.656 10.289 1 21.94 63 ARG B C 1
ATOM 3476 O O . ARG B 1 63 ? 80.25 13.32 9.359 1 21.94 63 ARG B O 1
ATOM 3483 N N . PRO B 1 64 ? 78.25 13.172 9.859 1 23.44 64 PRO B N 1
ATOM 3484 C CA . PRO B 1 64 ? 78 13.148 8.43 1 23.44 64 PRO B CA 1
ATOM 3485 C C . PRO B 1 64 ? 78 14.531 7.789 1 23.44 64 PRO B C 1
ATOM 3487 O O . PRO B 1 64 ? 77.688 15.531 8.438 1 23.44 64 PRO B O 1
ATOM 3490 N N . THR B 1 65 ? 79.062 14.836 6.938 1 22.78 65 THR B N 1
ATOM 3491 C CA . THR B 1 65 ? 79.438 15.992 6.137 1 22.78 65 THR B CA 1
ATOM 3492 C C . THR B 1 65 ? 78.312 16.391 5.203 1 22.78 65 THR B C 1
ATOM 3494 O O . THR B 1 65 ? 77.625 15.539 4.641 1 22.78 65 THR B O 1
ATOM 3497 N N . MET B 1 66 ? 77.688 17.625 5.309 1 24.73 66 MET B N 1
ATOM 3498 C CA . MET B 1 66 ? 76.562 18.391 4.785 1 24.73 66 MET B CA 1
ATOM 3499 C C . MET B 1 66 ? 76.75 18.719 3.309 1 24.73 66 MET B C 1
ATOM 3501 O O . MET B 1 66 ? 77.688 19.422 2.949 1 24.73 66 MET B O 1
ATOM 3505 N N . PRO B 1 67 ? 76.75 17.672 2.297 1 27.12 67 PRO B N 1
ATOM 3506 C CA . PRO B 1 67 ? 77.125 18.109 0.949 1 27.12 67 PRO B CA 1
ATOM 3507 C C . PRO B 1 67 ? 76.25 19.266 0.43 1 27.12 67 PRO B C 1
ATOM 3509 O O . PRO B 1 67 ? 75.125 19.453 0.891 1 27.12 67 PRO B O 1
ATOM 3512 N N . ARG B 1 68 ? 76.812 20.25 -0.286 1 27.83 68 ARG B N 1
ATOM 3513 C CA . ARG B 1 68 ? 76.562 21.531 -0.906 1 27.83 68 ARG B CA 1
ATOM 3514 C C . ARG B 1 68 ? 75.5 21.406 -1.982 1 27.83 68 ARG B C 1
ATOM 3516 O O . ARG B 1 68 ? 75.688 20.672 -2.959 1 27.83 68 ARG B O 1
ATOM 3523 N N . LEU B 1 69 ? 74.188 21.359 -1.668 1 30.72 69 LEU B N 1
ATOM 3524 C CA . LEU B 1 69 ? 73 21.266 -2.551 1 30.72 69 LEU B CA 1
ATOM 3525 C C . LEU B 1 69 ? 73.062 22.391 -3.59 1 30.72 69 LEU B C 1
ATOM 3527 O O . LEU B 1 69 ? 73.062 23.578 -3.236 1 30.72 69 LEU B O 1
ATOM 3531 N N . THR B 1 70 ? 73.812 22.156 -4.793 1 29.92 70 THR B N 1
ATOM 3532 C CA . THR B 1 70 ? 74.062 23.078 -5.891 1 29.92 70 THR B CA 1
ATOM 3533 C C . THR B 1 70 ? 72.75 23.656 -6.422 1 29.92 70 THR B C 1
ATOM 3535 O O . THR B 1 70 ? 71.688 23.062 -6.258 1 29.92 70 THR B O 1
ATOM 3538 N N . LEU B 1 71 ? 72.812 24.797 -7.125 1 36 71 LEU B N 1
ATOM 3539 C CA . LEU B 1 71 ? 71.938 25.859 -7.637 1 36 71 LEU B CA 1
ATOM 3540 C C . LEU B 1 71 ? 70.938 25.297 -8.602 1 36 71 LEU B C 1
ATOM 3542 O O . LEU B 1 71 ? 69.812 25.844 -8.734 1 36 71 LEU B O 1
ATOM 3546 N N . ALA B 1 72 ? 71.25 24.125 -9.219 1 38.38 72 ALA B N 1
ATOM 3547 C CA . ALA B 1 72 ? 70.375 23.656 -10.305 1 38.38 72 ALA B CA 1
ATOM 3548 C C . ALA B 1 72 ? 69.062 23.125 -9.766 1 38.38 72 ALA B C 1
ATOM 3550 O O . ALA B 1 72 ? 68.062 22.984 -10.523 1 38.38 72 ALA B O 1
ATOM 3551 N N . ALA B 1 73 ? 69 22.828 -8.391 1 41.22 73 ALA B N 1
ATOM 3552 C CA . ALA B 1 73 ? 67.75 22.281 -7.82 1 41.22 73 ALA B CA 1
ATOM 3553 C C . ALA B 1 73 ? 66.688 23.375 -7.656 1 41.22 73 ALA B C 1
ATOM 3555 O O . ALA B 1 73 ? 65.5 23.062 -7.574 1 41.22 73 ALA B O 1
ATOM 3556 N N . ILE B 1 74 ? 67.188 24.578 -7.57 1 40.88 74 ILE B N 1
ATOM 3557 C CA . ILE B 1 74 ? 66.25 25.641 -7.309 1 40.88 74 ILE B CA 1
ATOM 3558 C C . ILE B 1 74 ? 65.438 25.938 -8.578 1 40.88 74 ILE B C 1
ATOM 3560 O O . ILE B 1 74 ? 64.25 26.141 -8.523 1 40.88 74 ILE B O 1
ATOM 3564 N N . VAL B 1 75 ? 66.125 25.797 -9.734 1 45.06 75 VAL B N 1
ATOM 3565 C CA . VAL B 1 75 ? 65.438 26.266 -10.938 1 45.06 75 VAL B CA 1
ATOM 3566 C C . VAL B 1 75 ? 64.312 25.266 -11.312 1 45.06 75 VAL B C 1
ATOM 3568 O O . VAL B 1 75 ? 63.281 25.656 -11.828 1 45.06 75 VAL B O 1
ATOM 3571 N N . VAL B 1 76 ? 64.5 23.922 -10.945 1 43.19 76 VAL B N 1
ATOM 3572 C CA . VAL B 1 76 ? 63.5 22.922 -11.297 1 43.19 76 VAL B CA 1
ATOM 3573 C C . VAL B 1 76 ? 62.25 23.109 -10.414 1 43.19 76 VAL B C 1
ATOM 3575 O O . VAL B 1 76 ? 61.156 22.781 -10.812 1 43.19 76 VAL B O 1
ATOM 3578 N N . LEU B 1 77 ? 62.469 23.812 -9.25 1 44.66 77 LEU B N 1
ATOM 3579 C CA . LEU B 1 77 ? 61.312 23.984 -8.383 1 44.66 77 LEU B CA 1
ATOM 3580 C C . LEU B 1 77 ? 60.438 25.125 -8.883 1 44.66 77 LEU B C 1
ATOM 3582 O O . LEU B 1 77 ? 59.219 25.062 -8.781 1 44.66 77 LEU B O 1
ATOM 3586 N N . LEU B 1 78 ? 61.094 26.078 -9.5 1 47.31 78 LEU B N 1
ATOM 3587 C CA . LEU B 1 78 ? 60.281 27.203 -9.922 1 47.31 78 LEU B CA 1
ATOM 3588 C C . LEU B 1 78 ? 59.438 26.859 -11.164 1 47.31 78 LEU B C 1
ATOM 3590 O O . LEU B 1 78 ? 58.312 27.297 -11.297 1 47.31 78 LEU B O 1
ATOM 3594 N N . GLN B 1 79 ? 60.062 26.078 -12.086 1 43.69 79 GLN B N 1
ATOM 3595 C CA . GLN B 1 79 ? 59.281 25.719 -13.273 1 43.69 79 GLN B CA 1
ATOM 3596 C C . GLN B 1 79 ? 58.156 24.75 -12.93 1 43.69 79 GLN B C 1
ATOM 3598 O O . GLN B 1 79 ? 57.094 24.781 -13.555 1 43.69 79 GLN B O 1
ATOM 3603 N N . ALA B 1 80 ? 58.312 23.984 -11.797 1 44.94 80 ALA B N 1
ATOM 3604 C CA . ALA B 1 80 ? 57.219 23.109 -11.391 1 44.94 80 ALA B CA 1
ATOM 3605 C C . ALA B 1 80 ? 56.062 23.906 -10.789 1 44.94 80 ALA B C 1
ATOM 3607 O O . ALA B 1 80 ? 54.906 23.562 -10.977 1 44.94 80 ALA B O 1
ATOM 3608 N N . ALA B 1 81 ? 56.438 25.078 -10.242 1 47.28 81 ALA B N 1
ATOM 3609 C CA . ALA B 1 81 ? 55.375 25.875 -9.68 1 47.28 81 ALA B CA 1
ATOM 3610 C C . ALA B 1 81 ? 54.531 26.547 -10.773 1 47.28 81 ALA B C 1
ATOM 3612 O O . ALA B 1 81 ? 53.312 26.688 -10.656 1 47.28 81 ALA B O 1
ATOM 3613 N N . ALA B 1 82 ? 55.219 26.953 -11.836 1 48.72 82 ALA B N 1
ATOM 3614 C CA . ALA B 1 82 ? 54.438 27.609 -12.891 1 48.72 82 ALA B CA 1
ATOM 3615 C C . ALA B 1 82 ? 53.562 26.609 -13.625 1 48.72 82 ALA B C 1
ATOM 3617 O O . ALA B 1 82 ? 52.438 26.938 -14 1 48.72 82 ALA B O 1
ATOM 3618 N N . ILE B 1 83 ? 54.031 25.344 -13.82 1 46.28 83 ILE B N 1
ATOM 3619 C CA . ILE B 1 83 ? 53.188 24.359 -14.469 1 46.28 83 ILE B CA 1
ATOM 3620 C C . ILE B 1 83 ? 52.031 23.969 -13.539 1 46.28 83 ILE B C 1
ATOM 3622 O O . ILE B 1 83 ? 50.906 23.812 -13.977 1 46.28 83 ILE B O 1
ATOM 3626 N N . LEU B 1 84 ? 52.219 24.141 -12.188 1 46.69 84 LEU B N 1
ATOM 3627 C CA . LEU B 1 84 ? 51.125 23.875 -11.281 1 46.69 84 LEU B CA 1
ATOM 3628 C C . LEU B 1 84 ? 50.062 24.984 -11.359 1 46.69 84 LEU B C 1
ATOM 3630 O O . LEU B 1 84 ? 48.875 24.719 -11.305 1 46.69 84 LEU B O 1
ATOM 3634 N N . GLY B 1 85 ? 50.594 26.188 -11.578 1 43.84 85 GLY B N 1
ATOM 3635 C CA . GLY B 1 85 ? 49.625 27.25 -11.742 1 43.84 85 GLY B CA 1
ATOM 3636 C C . GLY B 1 85 ? 48.781 27.125 -13 1 43.84 85 GLY B C 1
ATOM 3637 O O . GLY B 1 85 ? 47.594 27.391 -12.992 1 43.84 85 GLY B O 1
ATOM 3638 N N . LEU B 1 86 ? 49.438 26.766 -14.102 1 46.81 86 LEU B N 1
ATOM 3639 C CA . LEU B 1 86 ? 48.688 26.641 -15.344 1 46.81 86 LEU B CA 1
ATOM 3640 C C . LEU B 1 86 ? 47.781 25.422 -15.289 1 46.81 86 LEU B C 1
ATOM 3642 O O . LEU B 1 86 ? 46.625 25.469 -15.758 1 46.81 86 LEU B O 1
ATOM 3646 N N . LEU B 1 87 ? 48.188 24.297 -14.617 1 43.44 87 LEU B N 1
ATOM 3647 C CA . LEU B 1 87 ? 47.281 23.172 -14.492 1 43.44 87 LEU B CA 1
ATOM 3648 C C . LEU B 1 87 ? 46.125 23.5 -13.555 1 43.44 87 LEU B C 1
ATOM 3650 O O . LEU B 1 87 ? 45 23.078 -13.789 1 43.44 87 LEU B O 1
ATOM 3654 N N . VAL B 1 88 ? 46.375 24.422 -12.531 1 44.34 88 VAL B N 1
ATOM 3655 C CA . VAL B 1 88 ? 45.25 24.844 -11.695 1 44.34 88 VAL B CA 1
ATOM 3656 C C . VAL B 1 88 ? 44.344 25.75 -12.5 1 44.34 88 VAL B C 1
ATOM 3658 O O . VAL B 1 88 ? 43.094 25.656 -12.391 1 44.34 88 VAL B O 1
ATOM 3661 N N . SER B 1 89 ? 44.875 26.625 -13.359 1 41.97 89 SER B N 1
ATOM 3662 C CA . SER B 1 89 ? 44 27.484 -14.133 1 41.97 89 SER B CA 1
ATOM 3663 C C . SER B 1 89 ? 43.25 26.688 -15.195 1 41.97 89 SER B C 1
ATOM 3665 O O . SER B 1 89 ? 42.062 26.938 -15.453 1 41.97 89 SER B O 1
ATOM 3667 N N . LEU B 1 90 ? 43.906 25.766 -15.898 1 41.22 90 LEU B N 1
ATOM 3668 C CA . LEU B 1 90 ? 43.156 24.938 -16.844 1 41.22 90 LEU B CA 1
ATOM 3669 C C . LEU B 1 90 ? 42.188 24 -16.125 1 41.22 90 LEU B C 1
ATOM 3671 O O . LEU B 1 90 ? 41.125 23.688 -16.625 1 41.22 90 LEU B O 1
ATOM 3675 N N . ALA B 1 91 ? 42.531 23.453 -14.883 1 37.59 91 ALA B N 1
ATOM 3676 C CA . ALA B 1 91 ? 41.562 22.672 -14.117 1 37.59 91 ALA B CA 1
ATOM 3677 C C . ALA B 1 91 ? 40.406 23.547 -13.648 1 37.59 91 ALA B C 1
ATOM 3679 O O . ALA B 1 91 ? 39.25 23.078 -13.578 1 37.59 91 ALA B O 1
ATOM 3680 N N . LEU B 1 92 ? 40.625 24.844 -13.367 1 36.69 92 LEU B N 1
ATOM 3681 C CA . LEU B 1 92 ? 39.5 25.719 -12.992 1 36.69 92 LEU B CA 1
ATOM 3682 C C . LEU B 1 92 ? 38.625 26.016 -14.195 1 36.69 92 LEU B C 1
ATOM 3684 O O . LEU B 1 92 ? 37.406 26.125 -14.062 1 36.69 92 LEU B O 1
ATOM 3688 N N . THR B 1 93 ? 39.188 26.312 -15.375 1 34.72 93 THR B N 1
ATOM 3689 C CA . THR B 1 93 ? 38.312 26.609 -16.484 1 34.72 93 THR B CA 1
ATOM 3690 C C . THR B 1 93 ? 37.625 25.344 -17 1 34.72 93 THR B C 1
ATOM 3692 O O . THR B 1 93 ? 36.562 25.406 -17.594 1 34.72 93 THR B O 1
ATOM 3695 N N . ARG B 1 94 ? 38.281 24.156 -17.031 1 33.16 94 ARG B N 1
ATOM 3696 C CA . ARG B 1 94 ? 37.531 22.984 -17.453 1 33.16 94 ARG B CA 1
ATOM 3697 C C . ARG B 1 94 ? 36.469 22.625 -16.453 1 33.16 94 ARG B C 1
ATOM 3699 O O . ARG B 1 94 ? 35.531 21.875 -16.766 1 33.16 94 ARG B O 1
ATOM 3706 N N . ASP B 1 95 ? 36.594 22.938 -15.148 1 29.61 95 ASP B N 1
ATOM 3707 C CA . ASP B 1 95 ? 35.531 22.609 -14.203 1 29.61 95 ASP B CA 1
ATOM 3708 C C . ASP B 1 95 ? 34.281 23.5 -14.422 1 29.61 95 ASP B C 1
ATOM 3710 O O . ASP B 1 95 ? 33.25 23.25 -13.836 1 29.61 95 ASP B O 1
ATOM 3714 N N . ARG B 1 96 ? 34.5 24.672 -15.062 1 30.45 96 ARG B N 1
ATOM 3715 C CA . ARG B 1 96 ? 33.281 25.438 -15.297 1 30.45 96 ARG B CA 1
ATOM 3716 C C . ARG B 1 96 ? 32.375 24.75 -16.328 1 30.45 96 ARG B C 1
ATOM 3718 O O . ARG B 1 96 ? 31.172 24.984 -16.375 1 30.45 96 ARG B O 1
ATOM 3725 N N . CYS B 1 97 ? 33.031 24.25 -17.391 1 27.2 97 CYS B N 1
ATOM 3726 C CA . CYS B 1 97 ? 32.125 23.75 -18.438 1 27.2 97 CYS B CA 1
ATOM 3727 C C . CYS B 1 97 ? 31.375 22.516 -17.953 1 27.2 97 CYS B C 1
ATOM 3729 O O . CYS B 1 97 ? 30.281 22.219 -18.438 1 27.2 97 CYS B O 1
ATOM 3731 N N . ARG B 1 98 ? 32.125 21.547 -17.375 1 26.75 98 ARG B N 1
ATOM 3732 C CA . ARG B 1 98 ? 31.484 20.234 -17.344 1 26.75 98 ARG B CA 1
ATOM 3733 C C . ARG B 1 98 ? 30.312 20.219 -16.375 1 26.75 98 ARG B C 1
ATOM 3735 O O . ARG B 1 98 ? 29.547 19.25 -16.328 1 26.75 98 ARG B O 1
ATOM 3742 N N . THR B 1 99 ? 30.438 21.031 -15.32 1 27.27 99 THR B N 1
ATOM 3743 C CA . THR B 1 99 ? 29.391 20.719 -14.352 1 27.27 99 THR B CA 1
ATOM 3744 C C . THR B 1 99 ? 28.047 21.25 -14.828 1 27.27 99 THR B C 1
ATOM 3746 O O . THR B 1 99 ? 27.125 21.406 -14.031 1 27.27 99 THR B O 1
ATOM 3749 N N . ALA B 1 100 ? 28.078 21.828 -16.016 1 27.98 100 ALA B N 1
ATOM 3750 C CA . ALA B 1 100 ? 26.656 22.016 -16.234 1 27.98 100 ALA B CA 1
ATOM 3751 C C . ALA B 1 100 ? 25.906 20.688 -16.078 1 27.98 100 ALA B C 1
ATOM 3753 O O . ALA B 1 100 ? 26.078 19.766 -16.859 1 27.98 100 ALA B O 1
ATOM 3754 N N . ALA B 1 101 ? 25.703 20.234 -14.906 1 27.8 101 ALA B N 1
ATOM 3755 C CA . ALA B 1 101 ? 24.703 19.203 -14.633 1 27.8 101 ALA B CA 1
ATOM 3756 C C . ALA B 1 101 ? 23.547 19.297 -15.617 1 27.8 101 ALA B C 1
ATOM 3758 O O . ALA B 1 101 ? 22.891 20.344 -15.711 1 27.8 101 ALA B O 1
ATOM 3759 N N . ALA B 1 102 ? 23.641 18.656 -16.781 1 29.38 102 ALA B N 1
ATOM 3760 C CA . ALA B 1 102 ? 22.422 18.406 -17.547 1 29.38 102 ALA B CA 1
ATOM 3761 C C . ALA B 1 102 ? 21.219 18.219 -16.609 1 29.38 102 ALA B C 1
ATOM 3763 O O . ALA B 1 102 ? 21.172 17.266 -15.852 1 29.38 102 ALA B O 1
ATOM 3764 N N . THR B 1 103 ? 20.734 19.188 -16.016 1 30.67 103 THR B N 1
ATOM 3765 C CA . THR B 1 103 ? 19.375 19.109 -15.516 1 30.67 103 THR B CA 1
ATOM 3766 C C . THR B 1 103 ? 18.484 18.328 -16.484 1 30.67 103 THR B C 1
ATOM 3768 O O . THR B 1 103 ? 17.984 18.875 -17.469 1 30.67 103 THR B O 1
ATOM 3771 N N . GLU B 1 104 ? 18.984 17.219 -17.062 1 31.05 104 GLU B N 1
ATOM 3772 C CA . GLU B 1 104 ? 17.969 16.484 -17.781 1 31.05 104 GLU B CA 1
ATOM 3773 C C . GLU B 1 104 ? 16.625 16.547 -17.078 1 31.05 104 GLU B C 1
ATOM 3775 O O . GLU B 1 104 ? 16.484 16.094 -15.938 1 31.05 104 GLU B O 1
ATOM 3780 N N . SER B 1 105 ? 16.047 17.609 -17.219 1 31.06 105 SER B N 1
ATOM 3781 C CA . SER B 1 105 ? 14.609 17.531 -17 1 31.06 105 SER B CA 1
ATOM 3782 C C . SER B 1 105 ? 14.07 16.156 -17.391 1 31.06 105 SER B C 1
ATOM 3784 O O . SER B 1 105 ? 14.25 15.719 -18.531 1 31.06 105 SER B O 1
ATOM 3786 N N . PHE B 1 106 ? 14.297 15.188 -16.672 1 33.41 106 PHE B N 1
ATOM 3787 C CA . PHE B 1 106 ? 13.438 14.039 -16.953 1 33.41 106 PHE B CA 1
ATOM 3788 C C . PHE B 1 106 ? 12.133 14.484 -17.594 1 33.41 106 PHE B C 1
ATOM 3790 O O . PHE B 1 106 ? 11.281 15.094 -16.938 1 33.41 106 PHE B O 1
ATOM 3797 N N . HIS B 1 107 ? 12.219 15.078 -18.75 1 34.75 107 HIS B N 1
ATOM 3798 C CA . HIS B 1 107 ? 10.992 15.086 -19.531 1 34.75 107 HIS B CA 1
ATOM 3799 C C . HIS B 1 107 ? 10.234 13.773 -19.375 1 34.75 107 HIS B C 1
ATOM 3801 O O . HIS B 1 107 ? 10.633 12.75 -19.938 1 34.75 107 HIS B O 1
ATOM 3807 N N . VAL B 1 108 ? 9.867 13.352 -18.234 1 43.06 108 VAL B N 1
ATOM 3808 C CA . VAL B 1 108 ? 8.969 12.203 -18.203 1 43.06 108 VAL B CA 1
ATOM 3809 C C . VAL B 1 108 ? 7.949 12.305 -19.328 1 43.06 108 VAL B C 1
ATOM 3811 O O . VAL B 1 108 ? 7.098 13.195 -19.328 1 43.06 108 VAL B O 1
ATOM 3814 N N . GLY B 1 109 ? 8.375 12.172 -20.594 1 47.62 109 GLY B N 1
ATOM 3815 C CA . GLY B 1 109 ? 7.285 11.953 -21.531 1 47.62 109 GLY B CA 1
ATOM 3816 C C . GLY B 1 109 ? 6.051 11.359 -20.875 1 47.62 109 GLY B C 1
ATOM 3817 O O . GLY B 1 109 ? 6.098 10.93 -19.719 1 47.62 109 GLY B O 1
ATOM 3818 N N . PRO B 1 110 ? 4.93 11.492 -21.547 1 64.88 110 PRO B N 1
ATOM 3819 C CA . PRO B 1 110 ? 3.689 11 -20.938 1 64.88 110 PRO B CA 1
ATOM 3820 C C . PRO B 1 110 ? 3.775 9.531 -20.547 1 64.88 110 PRO B C 1
ATOM 3822 O O . PRO B 1 110 ? 4.086 8.68 -21.375 1 64.88 110 PRO B O 1
ATOM 3825 N N . ARG B 1 111 ? 4.086 9.25 -19.344 1 79.44 111 ARG B N 1
ATOM 3826 C CA . ARG B 1 111 ? 4.086 7.871 -18.875 1 79.44 111 ARG B CA 1
ATOM 3827 C C . ARG B 1 111 ? 2.723 7.219 -19.094 1 79.44 111 ARG B C 1
ATOM 3829 O O . ARG B 1 111 ? 1.687 7.871 -18.938 1 79.44 111 ARG B O 1
ATOM 3836 N N . VAL B 1 112 ? 2.816 6.02 -19.625 1 84 112 VAL B N 1
ATOM 3837 C CA . VAL B 1 112 ? 1.594 5.234 -19.766 1 84 112 VAL B CA 1
ATOM 3838 C C . VAL B 1 112 ? 0.936 5.051 -18.406 1 84 112 VAL B C 1
ATOM 3840 O O . VAL B 1 112 ? 1.605 4.715 -17.422 1 84 112 VAL B O 1
ATOM 3843 N N . VAL B 1 113 ? -0.323 5.41 -18.422 1 84.56 113 VAL B N 1
ATOM 3844 C CA . VAL B 1 113 ? -1.042 5.301 -17.156 1 84.56 113 VAL B CA 1
ATOM 3845 C C . VAL B 1 113 ? -1.897 4.035 -17.156 1 84.56 113 VAL B C 1
ATOM 3847 O O . VAL B 1 113 ? -2.234 3.506 -18.219 1 84.56 113 VAL B O 1
ATOM 3850 N N . PHE B 1 114 ? -2.201 3.59 -16.031 1 90.62 114 PHE B N 1
ATOM 3851 C CA . PHE B 1 114 ? -3.004 2.395 -15.812 1 90.62 114 PHE B CA 1
ATOM 3852 C C . PHE B 1 114 ? -4.391 2.549 -16.422 1 90.62 114 PHE B C 1
ATOM 3854 O O . PHE B 1 114 ? -4.965 3.641 -16.406 1 90.62 114 PHE B O 1
ATOM 3861 N N . VAL B 1 115 ? -4.906 1.486 -16.906 1 84.56 115 VAL B N 1
ATOM 3862 C CA . VAL B 1 115 ? -6.176 1.496 -17.625 1 84.56 115 VAL B CA 1
ATOM 3863 C C . VAL B 1 115 ? -7.289 1.993 -16.719 1 84.56 115 VAL B C 1
ATOM 3865 O O . VAL B 1 115 ? -7.297 1.696 -15.516 1 84.56 115 VAL B O 1
ATOM 3868 N N . ASP B 1 116 ? -8.18 2.623 -17.375 1 83.31 116 ASP B N 1
ATOM 3869 C CA . ASP B 1 116 ? -9.297 3.158 -16.609 1 83.31 116 ASP B CA 1
ATOM 3870 C C . ASP B 1 116 ? -10.328 2.076 -16.312 1 83.31 116 ASP B C 1
ATOM 3872 O O . ASP B 1 116 ? -10.164 0.925 -16.734 1 83.31 116 ASP B O 1
ATOM 3876 N N . SER B 1 117 ? -11.312 2.482 -15.672 1 82.56 117 SER B N 1
ATOM 3877 C CA . SER B 1 117 ? -12.312 1.549 -15.164 1 82.56 117 SER B CA 1
ATOM 3878 C C . SER B 1 117 ? -13.078 0.884 -16.297 1 82.56 117 SER B C 1
ATOM 3880 O O . SER B 1 117 ? -13.43 -0.295 -16.219 1 82.56 117 SER B O 1
ATOM 3882 N N . GLN B 1 118 ? -13.273 1.543 -17.359 1 81.69 118 GLN B N 1
ATOM 3883 C CA . GLN B 1 118 ? -14.008 0.965 -18.469 1 81.69 118 GLN B CA 1
ATOM 3884 C C . GLN B 1 118 ? -13.156 -0.049 -19.234 1 81.69 118 GLN B C 1
ATOM 3886 O O . GLN B 1 118 ? -13.609 -1.16 -19.516 1 81.69 118 GLN B O 1
ATOM 3891 N N . ALA B 1 119 ? -11.984 0.292 -19.469 1 84.06 119 ALA B N 1
ATOM 3892 C CA . ALA B 1 119 ? -11.07 -0.585 -20.203 1 84.06 119 ALA B CA 1
ATOM 3893 C C . ALA B 1 119 ? -10.727 -1.825 -19.375 1 84.06 119 ALA B C 1
ATOM 3895 O O . ALA B 1 119 ? -10.555 -2.914 -19.938 1 84.06 119 ALA B O 1
ATOM 3896 N N . SER B 1 120 ? -10.68 -1.667 -18.141 1 89.75 120 SER B N 1
ATOM 3897 C CA . SER B 1 120 ? -10.289 -2.777 -17.281 1 89.75 120 SER B CA 1
ATOM 3898 C C . SER B 1 120 ? -11.352 -3.873 -17.281 1 89.75 120 SER B C 1
ATOM 3900 O O . SER B 1 120 ? -11.055 -5.035 -17.016 1 89.75 120 SER B O 1
ATOM 3902 N N . LYS B 1 121 ? -12.531 -3.582 -17.672 1 90.5 121 LYS B N 1
ATOM 3903 C CA . LYS B 1 121 ? -13.633 -4.539 -17.625 1 90.5 121 LYS B CA 1
ATOM 3904 C C . LYS B 1 121 ? -13.477 -5.605 -18.703 1 90.5 121 LYS B C 1
ATOM 3906 O O . LYS B 1 121 ? -14.094 -6.668 -18.641 1 90.5 121 LYS B O 1
ATOM 3911 N N . GLU B 1 122 ? -12.664 -5.34 -19.641 1 93.44 122 GLU B N 1
ATOM 3912 C CA . GLU B 1 122 ? -12.484 -6.262 -20.766 1 93.44 122 GLU B CA 1
ATOM 3913 C C . GLU B 1 122 ? -11.438 -7.324 -20.438 1 93.44 122 GLU B C 1
ATOM 3915 O O . GLU B 1 122 ? -11.32 -8.32 -21.156 1 93.44 122 GLU B O 1
ATOM 3920 N N . LEU B 1 123 ? -10.727 -7.133 -19.406 1 97.62 123 LEU B N 1
ATOM 3921 C CA . LEU B 1 123 ? -9.656 -8.062 -19.047 1 97.62 123 LEU B CA 1
ATOM 3922 C C . LEU B 1 123 ? -10.227 -9.305 -18.375 1 97.62 123 LEU B C 1
ATOM 3924 O O . LEU B 1 123 ? -11.102 -9.195 -17.5 1 97.62 123 LEU B O 1
ATOM 3928 N N . THR B 1 124 ? -9.711 -10.5 -18.781 1 98.5 124 THR B N 1
ATOM 3929 C CA . THR B 1 124 ? -10.297 -11.75 -18.281 1 98.5 124 THR B CA 1
ATOM 3930 C C . THR B 1 124 ? -9.211 -12.695 -17.797 1 98.5 124 THR B C 1
ATOM 3932 O O . THR B 1 124 ? -9.508 -13.703 -17.141 1 98.5 124 THR B O 1
ATOM 3935 N N . HIS B 1 125 ? -7.992 -12.406 -18.078 1 98.88 125 HIS B N 1
ATOM 3936 C CA . HIS B 1 125 ? -6.855 -13.281 -17.812 1 98.88 125 HIS B CA 1
ATOM 3937 C C . HIS B 1 125 ? -5.93 -12.68 -16.75 1 98.88 125 HIS B C 1
ATOM 3939 O O . HIS B 1 125 ? -5.324 -11.625 -16.984 1 98.88 125 HIS B O 1
ATOM 3945 N N . LEU B 1 126 ? -5.852 -13.336 -15.641 1 98.94 126 LEU B N 1
ATOM 3946 C CA . LEU B 1 126 ? -4.938 -12.922 -14.578 1 98.94 126 LEU B CA 1
ATOM 3947 C C . LEU B 1 126 ? -3.559 -13.547 -14.773 1 98.94 126 LEU B C 1
ATOM 3949 O O . LEU B 1 126 ? -3.422 -14.773 -14.773 1 98.94 126 LEU B O 1
ATOM 3953 N N . ILE B 1 127 ? -2.582 -12.742 -14.969 1 98.94 127 ILE B N 1
ATOM 3954 C CA . ILE B 1 127 ? -1.185 -13.148 -14.859 1 98.94 127 ILE B CA 1
ATOM 3955 C C . ILE B 1 127 ? -0.622 -12.711 -13.508 1 98.94 127 ILE B C 1
ATOM 3957 O O . ILE B 1 127 ? -0.64 -11.523 -13.18 1 98.94 127 ILE B O 1
ATOM 3961 N N . MET B 1 128 ? -0.141 -13.648 -12.773 1 98.94 128 MET B N 1
ATOM 3962 C CA . MET B 1 128 ? 0.366 -13.336 -11.445 1 98.94 128 MET B CA 1
ATOM 3963 C C . MET B 1 128 ? 1.834 -13.727 -11.312 1 98.94 128 MET B C 1
ATOM 3965 O O . MET B 1 128 ? 2.217 -14.844 -11.664 1 98.94 128 MET B O 1
ATOM 3969 N N . VAL B 1 129 ? 2.635 -12.797 -10.828 1 98.94 129 VAL B N 1
ATOM 3970 C CA . VAL B 1 129 ? 4.016 -13.062 -10.445 1 98.94 129 VAL B CA 1
ATOM 3971 C C . VAL B 1 129 ? 4.152 -13.008 -8.922 1 98.94 129 VAL B C 1
ATOM 3973 O O . VAL B 1 129 ? 4.055 -11.93 -8.328 1 98.94 129 VAL B O 1
ATOM 3976 N N . PRO B 1 130 ? 4.289 -14.188 -8.312 1 98.88 130 PRO B N 1
ATOM 3977 C CA . PRO B 1 130 ? 4.586 -14.164 -6.879 1 98.88 130 PRO B CA 1
ATOM 3978 C C . PRO B 1 130 ? 5.988 -13.633 -6.578 1 98.88 130 PRO B C 1
ATOM 3980 O O . PRO B 1 130 ? 6.98 -14.258 -6.965 1 98.88 130 PRO B O 1
ATOM 3983 N N . CYS B 1 131 ? 6.027 -12.531 -5.875 1 98.69 131 CYS B N 1
ATOM 3984 C CA . CYS B 1 131 ? 7.297 -11.844 -5.652 1 98.69 131 CYS B CA 1
ATOM 3985 C C . CYS B 1 131 ? 8.078 -12.5 -4.523 1 98.69 131 CYS B C 1
ATOM 3987 O O . CYS B 1 131 ? 7.5 -13.172 -3.664 1 98.69 131 CYS B O 1
ATOM 3989 N N . HIS B 1 132 ? 9.422 -12.289 -4.555 1 97 132 HIS B N 1
ATOM 3990 C CA . HIS B 1 132 ? 10.312 -12.961 -3.613 1 97 132 HIS B CA 1
ATOM 3991 C C . HIS B 1 132 ? 11.234 -11.961 -2.918 1 97 132 HIS B C 1
ATOM 3993 O O . HIS B 1 132 ? 12.125 -12.359 -2.164 1 97 132 HIS B O 1
ATOM 3999 N N . GLY B 1 133 ? 11.031 -10.727 -3.191 1 96.88 133 GLY B N 1
ATOM 4000 C CA . GLY B 1 133 ? 11.969 -9.789 -2.602 1 96.88 133 GLY B CA 1
ATOM 4001 C C . GLY B 1 133 ? 11.5 -8.352 -2.668 1 96.88 133 GLY B C 1
ATOM 4002 O O . GLY B 1 133 ? 10.641 -8.008 -3.482 1 96.88 133 GLY B O 1
ATOM 4003 N N . VAL B 1 134 ? 12.125 -7.523 -1.794 1 98 134 VAL B N 1
ATOM 4004 C CA . VAL B 1 134 ? 11.906 -6.082 -1.732 1 98 134 VAL B CA 1
ATOM 4005 C C . VAL B 1 134 ? 13.195 -5.344 -2.07 1 98 134 VAL B C 1
ATOM 4007 O O . VAL B 1 134 ? 14.266 -5.684 -1.56 1 98 134 VAL B O 1
ATOM 4010 N N . THR B 1 135 ? 13.07 -4.383 -2.988 1 97.5 135 THR B N 1
ATOM 4011 C CA . THR B 1 135 ? 14.234 -3.541 -3.248 1 97.5 135 THR B CA 1
ATOM 4012 C C . THR B 1 135 ? 14.531 -2.641 -2.051 1 97.5 135 THR B C 1
ATOM 4014 O O . THR B 1 135 ? 13.609 -2.143 -1.4 1 97.5 135 THR B O 1
ATOM 4017 N N . VAL B 1 136 ? 15.875 -2.352 -1.845 1 94.88 136 VAL B N 1
ATOM 4018 C CA . VAL B 1 136 ? 16.219 -1.634 -0.62 1 94.88 136 VAL B CA 1
ATOM 4019 C C . VAL B 1 136 ? 17.078 -0.416 -0.954 1 94.88 136 VAL B C 1
ATOM 4021 O O . VAL B 1 136 ? 17.469 0.339 -0.061 1 94.88 136 VAL B O 1
ATOM 4024 N N . THR B 1 137 ? 17.359 -0.218 -2.203 1 91.31 137 THR B N 1
ATOM 4025 C CA . THR B 1 137 ? 18.109 0.958 -2.621 1 91.31 137 THR B CA 1
ATOM 4026 C C . THR B 1 137 ? 17.219 1.917 -3.41 1 91.31 137 THR B C 1
ATOM 4028 O O . THR B 1 137 ? 16.188 1.515 -3.949 1 91.31 137 THR B O 1
ATOM 4031 N N . GLU B 1 138 ? 17.625 3.17 -3.359 1 90 138 GLU B N 1
ATOM 4032 C CA . GLU B 1 138 ? 16.875 4.176 -4.109 1 90 138 GLU B CA 1
ATOM 4033 C C . GLU B 1 138 ? 17.078 4.008 -5.613 1 90 138 GLU B C 1
ATOM 4035 O O . GLU B 1 138 ? 16.109 3.881 -6.363 1 90 138 GLU B O 1
ATOM 4040 N N . SER B 1 139 ? 18.359 3.947 -5.977 1 90.81 139 SER B N 1
ATOM 4041 C CA . SER B 1 139 ? 18.641 3.707 -7.387 1 90.81 139 SER B CA 1
ATOM 4042 C C . SER B 1 139 ? 18.484 2.232 -7.738 1 90.81 139 SER B C 1
ATOM 4044 O O . SER B 1 139 ? 19.031 1.362 -7.066 1 90.81 139 SER B O 1
ATOM 4046 N N . LEU B 1 140 ? 17.766 1.993 -8.875 1 95.56 140 LEU B N 1
ATOM 4047 C CA . LEU B 1 140 ? 17.5 0.617 -9.273 1 95.56 140 LEU B CA 1
ATOM 4048 C C . LEU B 1 140 ? 18.406 0.203 -10.43 1 95.56 140 LEU B C 1
ATOM 4050 O O . LEU B 1 140 ? 18.172 -0.83 -11.062 1 95.56 140 LEU B O 1
ATOM 4054 N N . GLU B 1 141 ? 19.438 0.909 -10.703 1 93.19 141 GLU B N 1
ATOM 4055 C CA . GLU B 1 141 ? 20.359 0.626 -11.797 1 93.19 141 GLU B CA 1
ATOM 4056 C C . GLU B 1 141 ? 21.016 -0.743 -11.625 1 93.19 141 GLU B C 1
ATOM 4058 O O . GLU B 1 141 ? 21.25 -1.446 -12.609 1 93.19 141 GLU B O 1
ATOM 4063 N N . GLY B 1 142 ? 21.203 -1.253 -10.555 1 94.25 142 GLY B N 1
ATOM 4064 C CA . GLY B 1 142 ? 21.859 -2.527 -10.289 1 94.25 142 GLY B CA 1
ATOM 4065 C C . GLY B 1 142 ? 20.891 -3.613 -9.859 1 94.25 142 GLY B C 1
ATOM 4066 O O . GLY B 1 142 ? 21.297 -4.723 -9.523 1 94.25 142 GLY B O 1
ATOM 4067 N N . ALA B 1 143 ? 19.625 -3.375 -10.031 1 96 143 ALA B N 1
ATOM 4068 C CA . ALA B 1 143 ? 18.609 -4.273 -9.484 1 96 143 ALA B CA 1
ATOM 4069 C C . ALA B 1 143 ? 18.594 -5.605 -10.234 1 96 143 ALA B C 1
ATOM 4071 O O . ALA B 1 143 ? 18.078 -6.605 -9.727 1 96 143 ALA B O 1
ATOM 4072 N N . ASP B 1 144 ? 19.188 -5.695 -11.422 1 96.5 144 ASP B N 1
ATOM 4073 C CA . ASP B 1 144 ? 19.156 -6.918 -12.219 1 96.5 144 ASP B CA 1
ATOM 4074 C C . ASP B 1 144 ? 20.328 -7.828 -11.859 1 96.5 144 ASP B C 1
ATOM 4076 O O . ASP B 1 144 ? 20.391 -8.984 -12.297 1 96.5 144 ASP B O 1
ATOM 4080 N N . SER B 1 145 ? 21.297 -7.332 -11.008 1 95.69 145 SER B N 1
ATOM 4081 C CA . SER B 1 145 ? 22.469 -8.172 -10.836 1 95.69 145 SER B CA 1
ATOM 4082 C C . SER B 1 145 ? 23.078 -8.008 -9.445 1 95.69 145 SER B C 1
ATOM 4084 O O . SER B 1 145 ? 23.734 -8.914 -8.938 1 95.69 145 SER B O 1
ATOM 4086 N N . ARG B 1 146 ? 22.844 -6.91 -8.812 1 96.19 146 ARG B N 1
ATOM 4087 C CA . ARG B 1 146 ? 23.531 -6.617 -7.562 1 96.19 146 ARG B CA 1
ATOM 4088 C C . ARG B 1 146 ? 22.719 -7.082 -6.359 1 96.19 146 ARG B C 1
ATOM 4090 O O . ARG B 1 146 ? 21.594 -6.633 -6.156 1 96.19 146 ARG B O 1
ATOM 4097 N N . ASP B 1 147 ? 23.344 -7.84 -5.508 1 96 147 ASP B N 1
ATOM 4098 C CA . ASP B 1 147 ? 22.703 -8.336 -4.293 1 96 147 ASP B CA 1
ATOM 4099 C C . ASP B 1 147 ? 22.281 -7.191 -3.383 1 96 147 ASP B C 1
ATOM 4101 O O . ASP B 1 147 ? 21.219 -7.254 -2.744 1 96 147 ASP B O 1
ATOM 4105 N N . GLY B 1 148 ? 23.047 -6.199 -3.355 1 94.88 148 GLY B N 1
ATOM 4106 C CA . GLY B 1 148 ? 22.844 -5.102 -2.424 1 94.88 148 GLY B CA 1
ATOM 4107 C C . GLY B 1 148 ? 21.594 -4.285 -2.729 1 94.88 148 GLY B C 1
ATOM 4108 O O . GLY B 1 148 ? 21.156 -3.492 -1.896 1 94.88 148 GLY B O 1
ATOM 4109 N N . ASP B 1 149 ? 20.969 -4.504 -3.852 1 96.12 149 ASP B N 1
ATOM 4110 C CA . ASP B 1 149 ? 19.797 -3.73 -4.238 1 96.12 149 ASP B CA 1
ATOM 4111 C C . ASP B 1 149 ? 18.516 -4.402 -3.758 1 96.12 149 ASP B C 1
ATOM 4113 O O . ASP B 1 149 ? 17.422 -3.82 -3.852 1 96.12 149 ASP B O 1
ATOM 4117 N N . TRP B 1 150 ? 18.656 -5.578 -3.215 1 97.44 150 TRP B N 1
ATOM 4118 C CA . TRP B 1 150 ? 17.516 -6.34 -2.715 1 97.44 150 TRP B CA 1
ATOM 4119 C C . TRP B 1 150 ? 17.734 -6.742 -1.258 1 97.44 150 TRP B C 1
ATOM 4121 O O . TRP B 1 150 ? 18.859 -6.938 -0.819 1 97.44 150 TRP B O 1
ATOM 4131 N N . PHE B 1 151 ? 16.609 -6.801 -0.484 1 95.88 151 PHE B N 1
ATOM 4132 C CA . PHE B 1 151 ? 16.672 -7.449 0.82 1 95.88 151 PHE B CA 1
ATOM 4133 C C . PHE B 1 151 ? 16.844 -8.953 0.667 1 95.88 151 PHE B C 1
ATOM 4135 O O . PHE B 1 151 ? 15.906 -9.672 0.321 1 95.88 151 PHE B O 1
ATOM 4142 N N . LEU B 1 152 ? 18.078 -9.414 0.9 1 94.19 152 LEU B N 1
ATOM 4143 C CA . LEU B 1 152 ? 18.391 -10.828 0.771 1 94.19 152 LEU B CA 1
ATOM 4144 C C . LEU B 1 152 ? 18.891 -11.406 2.098 1 94.19 152 LEU B C 1
ATOM 4146 O O . LEU B 1 152 ? 19.625 -10.734 2.83 1 94.19 152 LEU B O 1
ATOM 4150 N N . LEU B 1 153 ? 18.406 -12.586 2.309 1 89.12 153 LEU B N 1
ATOM 4151 C CA . LEU B 1 153 ? 18.969 -13.32 3.441 1 89.12 153 LEU B CA 1
ATOM 4152 C C . LEU B 1 153 ? 20.391 -13.805 3.131 1 89.12 153 LEU B C 1
ATOM 4154 O O . LEU B 1 153 ? 20.797 -13.836 1.968 1 89.12 153 LEU B O 1
ATOM 4158 N N . ASP B 1 154 ? 21 -14.234 4.164 1 89.81 154 ASP B N 1
ATOM 4159 C CA . ASP B 1 154 ? 22.406 -14.594 4.031 1 89.81 154 ASP B CA 1
ATOM 4160 C C . ASP B 1 154 ? 22.594 -15.742 3.039 1 89.81 154 ASP B C 1
ATOM 4162 O O . ASP B 1 154 ? 23.5 -15.703 2.201 1 89.81 154 ASP B O 1
ATOM 4166 N N . TYR B 1 155 ? 21.797 -16.688 3.043 1 88.5 155 TYR B N 1
ATOM 4167 C CA . TYR B 1 155 ? 21.969 -17.875 2.195 1 88.5 155 TYR B CA 1
ATOM 4168 C C . TYR B 1 155 ? 21.641 -17.547 0.742 1 88.5 155 TYR B C 1
ATOM 4170 O O . TYR B 1 155 ? 21.953 -18.328 -0.159 1 88.5 155 TYR B O 1
ATOM 4178 N N . GLN B 1 156 ? 21.047 -16.359 0.488 1 91.5 156 GLN B N 1
ATOM 4179 C CA . GLN B 1 156 ? 20.672 -15.938 -0.859 1 91.5 156 GLN B CA 1
ATOM 4180 C C . GLN B 1 156 ? 21.797 -15.133 -1.514 1 91.5 156 GLN B C 1
ATOM 4182 O O . GLN B 1 156 ? 21.812 -14.977 -2.736 1 91.5 156 GLN B O 1
ATOM 4187 N N . LYS B 1 157 ? 22.672 -14.625 -0.736 1 93.19 157 LYS B N 1
ATOM 4188 C CA . LYS B 1 157 ? 23.703 -13.734 -1.245 1 93.19 157 LYS B CA 1
ATOM 4189 C C . LYS B 1 157 ? 24.734 -14.5 -2.072 1 93.19 157 LYS B C 1
ATOM 4191 O O . LYS B 1 157 ? 25.078 -15.633 -1.736 1 93.19 157 LYS B O 1
ATOM 4196 N N . GLY B 1 158 ? 25.156 -13.828 -3.137 1 94.25 158 GLY B N 1
ATOM 4197 C CA . GLY B 1 158 ? 26.156 -14.43 -4.004 1 94.25 158 GLY B CA 1
ATOM 4198 C C . GLY B 1 158 ? 25.609 -15.531 -4.887 1 94.25 158 GLY B C 1
ATOM 4199 O O . GLY B 1 158 ? 26.375 -16.328 -5.441 1 94.25 158 GLY B O 1
ATOM 4200 N N . LYS B 1 159 ? 24.344 -15.641 -5.043 1 95.44 159 LYS B N 1
ATOM 4201 C CA . LYS B 1 159 ? 23.734 -16.734 -5.785 1 95.44 159 LYS B CA 1
ATOM 4202 C C . LYS B 1 159 ? 22.922 -16.219 -6.961 1 95.44 159 LYS B C 1
ATOM 4204 O O . LYS B 1 159 ? 22 -16.891 -7.434 1 95.44 159 LYS B O 1
ATOM 4209 N N . ASP B 1 160 ? 23.156 -15 -7.395 1 96.19 160 ASP B N 1
ATOM 4210 C CA . ASP B 1 160 ? 22.516 -14.375 -8.555 1 96.19 160 ASP B CA 1
ATOM 4211 C C . ASP B 1 160 ? 21 -14.328 -8.383 1 96.19 160 ASP B C 1
ATOM 4213 O O . ASP B 1 160 ? 20.266 -14.477 -9.359 1 96.19 160 ASP B O 1
ATOM 4217 N N . VAL B 1 161 ? 20.562 -14.156 -7.188 1 96.31 161 VAL B N 1
ATOM 4218 C CA . VAL B 1 161 ? 19.141 -14.094 -6.879 1 96.31 161 VAL B CA 1
ATOM 4219 C C . VAL B 1 161 ? 18.516 -12.898 -7.586 1 96.31 161 VAL B C 1
ATOM 4221 O O . VAL B 1 161 ? 17.453 -13.023 -8.203 1 96.31 161 VAL B O 1
ATOM 4224 N N . PRO B 1 162 ? 19.172 -11.703 -7.633 1 97.38 162 PRO B N 1
ATOM 4225 C CA . PRO B 1 162 ? 18.578 -10.555 -8.336 1 97.38 162 PRO B CA 1
ATOM 4226 C C . PRO B 1 162 ? 18.281 -10.859 -9.797 1 97.38 162 PRO B C 1
ATOM 4228 O O . PRO B 1 162 ? 17.219 -10.461 -10.305 1 97.38 162 PRO B O 1
ATOM 4231 N N . ARG B 1 163 ? 19.109 -11.617 -10.406 1 97.31 163 ARG B N 1
ATOM 4232 C CA . ARG B 1 163 ? 18.891 -11.984 -11.805 1 97.31 163 ARG B CA 1
ATOM 4233 C C . ARG B 1 163 ? 17.641 -12.844 -11.953 1 97.31 163 ARG B C 1
ATOM 4235 O O . ARG B 1 163 ? 16.875 -12.672 -12.898 1 97.31 163 ARG B O 1
ATOM 4242 N N . ALA B 1 164 ? 17.469 -13.742 -11.086 1 97.56 164 ALA B N 1
ATOM 4243 C CA . ALA B 1 164 ? 16.281 -14.602 -11.109 1 97.56 164 ALA B CA 1
ATOM 4244 C C . ALA B 1 164 ? 15.016 -13.797 -10.883 1 97.56 164 ALA B C 1
ATOM 4246 O O . ALA B 1 164 ? 14 -14.008 -11.555 1 97.56 164 ALA B O 1
ATOM 4247 N N . LEU B 1 165 ? 15.062 -12.859 -9.922 1 98 165 LEU B N 1
ATOM 4248 C CA . LEU B 1 165 ? 13.898 -12.031 -9.625 1 98 165 LEU B CA 1
ATOM 4249 C C . LEU B 1 165 ? 13.508 -11.188 -10.836 1 98 165 LEU B C 1
ATOM 4251 O O . LEU B 1 165 ? 12.336 -11.109 -11.195 1 98 165 LEU B O 1
ATOM 4255 N N . VAL B 1 166 ? 14.508 -10.609 -11.438 1 98.38 166 VAL B N 1
ATOM 4256 C CA . VAL B 1 166 ? 14.258 -9.797 -12.625 1 98.38 166 VAL B CA 1
ATOM 4257 C C . VAL B 1 166 ? 13.758 -10.68 -13.758 1 98.38 166 VAL B C 1
ATOM 4259 O O . VAL B 1 166 ? 12.906 -10.266 -14.547 1 98.38 166 VAL B O 1
ATOM 4262 N N . GLY B 1 167 ? 14.234 -11.906 -13.82 1 98.25 167 GLY B N 1
ATOM 4263 C CA . GLY B 1 167 ? 13.711 -12.867 -14.781 1 98.25 167 GLY B CA 1
ATOM 4264 C C . GLY B 1 167 ? 12.227 -13.109 -14.641 1 98.25 167 GLY B C 1
ATOM 4265 O O . GLY B 1 167 ? 11.516 -13.266 -15.633 1 98.25 167 GLY B O 1
ATOM 4266 N N . HIS B 1 168 ? 11.781 -13.164 -13.453 1 98.75 168 HIS B N 1
ATOM 4267 C CA . HIS B 1 168 ? 10.352 -13.352 -13.211 1 98.75 168 HIS B CA 1
ATOM 4268 C C . HIS B 1 168 ? 9.555 -12.156 -13.711 1 98.75 168 HIS B C 1
ATOM 4270 O O . HIS B 1 168 ? 8.453 -12.32 -14.25 1 98.75 168 HIS B O 1
ATOM 4276 N N . ILE B 1 169 ? 10.078 -10.938 -13.438 1 98.81 169 ILE B N 1
ATOM 4277 C CA . ILE B 1 169 ? 9.422 -9.734 -13.945 1 98.81 169 ILE B CA 1
ATOM 4278 C C . ILE B 1 169 ? 9.297 -9.828 -15.469 1 98.81 169 ILE B C 1
ATOM 4280 O O . ILE B 1 169 ? 8.195 -9.68 -16.016 1 98.81 169 ILE B O 1
ATOM 4284 N N . GLN B 1 170 ? 10.359 -10.188 -16.125 1 98.69 170 GLN B N 1
ATOM 4285 C CA . GLN B 1 170 ? 10.375 -10.281 -17.578 1 98.69 170 GLN B CA 1
ATOM 4286 C C . GLN B 1 170 ? 9.445 -11.383 -18.078 1 98.69 170 GLN B C 1
ATOM 4288 O O . GLN B 1 170 ? 8.75 -11.219 -19.078 1 98.69 170 GLN B O 1
ATOM 4293 N N . GLY B 1 171 ? 9.477 -12.523 -17.375 1 98.81 171 GLY B N 1
ATOM 4294 C CA . GLY B 1 171 ? 8.547 -13.586 -17.734 1 98.81 171 GLY B CA 1
ATOM 4295 C C . GLY B 1 171 ? 7.094 -13.172 -17.625 1 98.81 171 GLY B C 1
ATOM 4296 O O . GLY B 1 171 ? 6.277 -13.547 -18.469 1 98.81 171 GLY B O 1
ATOM 4297 N N . GLY B 1 172 ? 6.758 -12.406 -16.547 1 98.88 172 GLY B N 1
ATOM 4298 C CA . GLY B 1 172 ? 5.422 -11.852 -16.438 1 98.88 172 GLY B CA 1
ATOM 4299 C C . GLY B 1 172 ? 5.059 -10.93 -17.578 1 98.88 172 GLY B C 1
ATOM 4300 O O . GLY B 1 172 ? 3.939 -10.984 -18.094 1 98.88 172 GLY B O 1
ATOM 4301 N N . LEU B 1 173 ? 6.027 -10.102 -18.016 1 98.81 173 LEU B N 1
ATOM 4302 C CA . LEU B 1 173 ? 5.801 -9.172 -19.109 1 98.81 173 LEU B CA 1
ATOM 4303 C C . LEU B 1 173 ? 5.613 -9.93 -20.422 1 98.81 173 LEU B C 1
ATOM 4305 O O . LEU B 1 173 ? 4.793 -9.531 -21.266 1 98.81 173 LEU B O 1
ATOM 4309 N N . ASP B 1 174 ? 6.348 -11.023 -20.594 1 98.81 174 ASP B N 1
ATOM 4310 C CA . ASP B 1 174 ? 6.18 -11.844 -21.797 1 98.81 174 ASP B CA 1
ATOM 4311 C C . ASP B 1 174 ? 4.777 -12.445 -21.844 1 98.81 174 ASP B C 1
ATOM 4313 O O . ASP B 1 174 ? 4.137 -12.438 -22.906 1 98.81 174 ASP B O 1
ATOM 4317 N N . ALA B 1 175 ? 4.359 -12.961 -20.75 1 98.81 175 ALA B N 1
ATOM 4318 C CA . ALA B 1 175 ? 3.012 -13.516 -20.688 1 98.81 175 ALA B CA 1
ATOM 4319 C C . ALA B 1 175 ? 1.961 -12.445 -20.953 1 98.81 175 ALA B C 1
ATOM 4321 O O . ALA B 1 175 ? 0.976 -12.688 -21.641 1 98.81 175 ALA B O 1
ATOM 4322 N N . LEU B 1 176 ? 2.158 -11.266 -20.391 1 98.75 176 LEU B N 1
ATOM 4323 C CA . LEU B 1 176 ? 1.246 -10.141 -20.562 1 98.75 176 LEU B CA 1
ATOM 4324 C C . LEU B 1 176 ? 1.185 -9.719 -22.031 1 98.75 176 LEU B C 1
ATOM 4326 O O . LEU B 1 176 ? 0.102 -9.469 -22.562 1 98.75 176 LEU B O 1
ATOM 4330 N N . ASP B 1 177 ? 2.293 -9.664 -22.641 1 98.56 177 ASP B N 1
ATOM 4331 C CA . ASP B 1 177 ? 2.408 -9.234 -24.047 1 98.56 177 ASP B CA 1
ATOM 4332 C C . ASP B 1 177 ? 1.698 -10.211 -24.969 1 98.56 177 ASP B C 1
ATOM 4334 O O . ASP B 1 177 ? 1.209 -9.82 -26.031 1 98.56 177 ASP B O 1
ATOM 4338 N N . ALA B 1 178 ? 1.572 -11.453 -24.594 1 98.5 178 ALA B N 1
ATOM 4339 C CA . ALA B 1 178 ? 1.036 -12.516 -25.422 1 98.5 178 ALA B CA 1
ATOM 4340 C C . ALA B 1 178 ? -0.49 -12.531 -25.391 1 98.5 178 ALA B C 1
ATOM 4342 O O . ALA B 1 178 ? -1.131 -13.203 -26.203 1 98.5 178 ALA B O 1
ATOM 4343 N N . ASP B 1 179 ? -1.099 -11.781 -24.484 1 98.31 179 ASP B N 1
ATOM 4344 C CA . ASP B 1 179 ? -2.551 -11.781 -24.344 1 98.31 179 ASP B CA 1
ATOM 4345 C C . ASP B 1 179 ? -3.076 -10.375 -24.078 1 98.31 179 ASP B C 1
ATOM 4347 O O . ASP B 1 179 ? -2.902 -9.836 -22.969 1 98.31 179 ASP B O 1
ATOM 4351 N N . GLU B 1 180 ? -3.834 -9.789 -24.969 1 96.94 180 GLU B N 1
ATOM 4352 C CA . GLU B 1 180 ? -4.293 -8.406 -24.875 1 96.94 180 GLU B CA 1
ATOM 4353 C C . GLU B 1 180 ? -5.391 -8.258 -23.828 1 96.94 180 GLU B C 1
ATOM 4355 O O . GLU B 1 180 ? -5.727 -7.141 -23.422 1 96.94 180 GLU B O 1
ATOM 4360 N N . ASN B 1 181 ? -5.91 -9.367 -23.359 1 98.06 181 ASN B N 1
ATOM 4361 C CA . ASN B 1 181 ? -6.973 -9.32 -22.359 1 98.06 181 ASN B CA 1
ATOM 4362 C C . ASN B 1 181 ? -6.461 -9.711 -20.969 1 98.06 181 ASN B C 1
ATOM 4364 O O . ASN B 1 181 ? -7.242 -10.102 -20.109 1 98.06 181 ASN B O 1
ATOM 4368 N N . ALA B 1 182 ? -5.168 -9.586 -20.828 1 98.75 182 ALA B N 1
ATOM 4369 C CA . ALA B 1 182 ? -4.566 -10 -19.562 1 98.75 182 ALA B CA 1
ATOM 4370 C C . ALA B 1 182 ? -4.25 -8.797 -18.672 1 98.75 182 ALA B C 1
ATOM 4372 O O . ALA B 1 182 ? -4.047 -7.688 -19.188 1 98.75 182 ALA B O 1
ATOM 4373 N N . LEU B 1 183 ? -4.32 -9.023 -17.422 1 98.75 183 LEU B N 1
ATOM 4374 C CA . LEU B 1 183 ? -3.84 -8.125 -16.375 1 98.75 183 LEU B CA 1
ATOM 4375 C C . LEU B 1 183 ? -2.703 -8.766 -15.594 1 98.75 183 LEU B C 1
ATOM 4377 O O . LEU B 1 183 ? -2.826 -9.906 -15.133 1 98.75 183 LEU B O 1
ATOM 4381 N N . LEU B 1 184 ? -1.582 -8.055 -15.531 1 98.94 184 LEU B N 1
ATOM 4382 C CA . LEU B 1 184 ? -0.442 -8.547 -14.758 1 98.94 184 LEU B CA 1
ATOM 4383 C C . LEU B 1 184 ? -0.451 -7.965 -13.352 1 98.94 184 LEU B C 1
ATOM 4385 O O . LEU B 1 184 ? -0.513 -6.746 -13.172 1 98.94 184 LEU B O 1
ATOM 4389 N N . LEU B 1 185 ? -0.385 -8.844 -12.383 1 98.94 185 LEU B N 1
ATOM 4390 C CA . LEU B 1 185 ? -0.254 -8.43 -10.992 1 98.94 185 LEU B CA 1
ATOM 4391 C C . LEU B 1 185 ? 1.036 -8.969 -10.383 1 98.94 185 LEU B C 1
ATOM 4393 O O . LEU B 1 185 ? 1.23 -10.18 -10.305 1 98.94 185 LEU B O 1
ATOM 4397 N N . PHE B 1 186 ? 1.95 -8.031 -9.977 1 98.94 186 PHE B N 1
ATOM 4398 C CA . PHE B 1 186 ? 3.021 -8.398 -9.062 1 98.94 186 PHE B CA 1
ATOM 4399 C C . PHE B 1 186 ? 2.5 -8.508 -7.633 1 98.94 186 PHE B C 1
ATOM 4401 O O . PHE B 1 186 ? 2.014 -7.531 -7.066 1 98.94 186 PHE B O 1
ATOM 4408 N N . SER B 1 187 ? 2.678 -9.734 -7.07 1 98.94 187 SER B N 1
ATOM 4409 C CA . SER B 1 187 ? 1.976 -9.984 -5.816 1 98.94 187 SER B CA 1
ATOM 4410 C C . SER B 1 187 ? 2.955 -10.242 -4.676 1 98.94 187 SER B C 1
ATOM 4412 O O . SER B 1 187 ? 3.828 -11.109 -4.781 1 98.94 187 SER B O 1
ATOM 4414 N N . GLY B 1 188 ? 2.824 -9.477 -3.58 1 98.88 188 GLY B N 1
ATOM 4415 C CA . GLY B 1 188 ? 3.598 -9.609 -2.355 1 98.88 188 GLY B CA 1
ATOM 4416 C C . GLY B 1 188 ? 3.451 -8.422 -1.426 1 98.88 188 GLY B C 1
ATOM 4417 O O . GLY B 1 188 ? 3.447 -7.277 -1.873 1 98.88 188 GLY B O 1
ATOM 4418 N N . GLY B 1 189 ? 3.354 -8.688 -0.235 1 98.56 189 GLY B N 1
ATOM 4419 C CA . GLY B 1 189 ? 3.094 -7.66 0.761 1 98.56 189 GLY B CA 1
ATOM 4420 C C . GLY B 1 189 ? 4.352 -6.961 1.241 1 98.56 189 GLY B C 1
ATOM 4421 O O . GLY B 1 189 ? 5.387 -7.012 0.575 1 98.56 189 GLY B O 1
ATOM 4422 N N . LYS B 1 190 ? 4.113 -6.109 2.283 1 97.81 190 LYS B N 1
ATOM 4423 C CA . LYS B 1 190 ? 5.211 -5.426 2.965 1 97.81 190 LYS B CA 1
ATOM 4424 C C . LYS B 1 190 ? 5.875 -6.34 3.99 1 97.81 190 LYS B C 1
ATOM 4426 O O . LYS B 1 190 ? 5.684 -6.168 5.195 1 97.81 190 LYS B O 1
ATOM 4431 N N . THR B 1 191 ? 6.727 -7.23 3.547 1 97.25 191 THR B N 1
ATOM 4432 C CA . THR B 1 191 ? 7.082 -8.43 4.305 1 97.25 191 THR B CA 1
ATOM 4433 C C . THR B 1 191 ? 8.359 -8.195 5.105 1 97.25 191 THR B C 1
ATOM 4435 O O . THR B 1 191 ? 8.703 -9 5.977 1 97.25 191 THR B O 1
ATOM 4438 N N . ARG B 1 192 ? 9.055 -7.117 4.828 1 95.5 192 ARG B N 1
ATOM 4439 C CA . ARG B 1 192 ? 10.367 -6.926 5.438 1 95.5 192 ARG B CA 1
ATOM 4440 C C . ARG B 1 192 ? 10.43 -5.621 6.223 1 95.5 192 ARG B C 1
ATOM 4442 O O . ARG B 1 192 ? 10.43 -4.539 5.637 1 95.5 192 ARG B O 1
ATOM 4449 N N . GLY B 1 193 ? 10.602 -5.715 7.516 1 93.56 193 GLY B N 1
ATOM 4450 C CA . GLY B 1 193 ? 10.617 -4.562 8.398 1 93.56 193 GLY B CA 1
ATOM 4451 C C . GLY B 1 193 ? 11.703 -3.562 8.047 1 93.56 193 GLY B C 1
ATOM 4452 O O . GLY B 1 193 ? 11.43 -2.375 7.863 1 93.56 193 GLY B O 1
ATOM 4453 N N . PRO B 1 194 ? 12.898 -4.059 7.902 1 92.81 194 PRO B N 1
ATOM 4454 C CA . PRO B 1 194 ? 14.016 -3.143 7.676 1 92.81 194 PRO B CA 1
ATOM 4455 C C . PRO B 1 194 ? 13.898 -2.383 6.355 1 92.81 194 PRO B C 1
ATOM 4457 O O . PRO B 1 194 ? 14.469 -1.299 6.211 1 92.81 194 PRO B O 1
ATOM 4460 N N . ALA B 1 195 ? 13.156 -2.883 5.43 1 93.94 195 ALA B N 1
ATOM 4461 C CA . ALA B 1 195 ? 13.031 -2.248 4.121 1 93.94 195 ALA B CA 1
ATOM 4462 C C . ALA B 1 195 ? 12.047 -1.086 4.168 1 93.94 195 ALA B C 1
ATOM 4464 O O . ALA B 1 195 ? 11.945 -0.307 3.217 1 93.94 195 ALA B O 1
ATOM 4465 N N . GLY B 1 196 ? 11.328 -0.905 5.285 1 94.5 196 GLY B N 1
ATOM 4466 C CA . GLY B 1 196 ? 10.266 0.084 5.332 1 94.5 196 GLY B CA 1
ATOM 4467 C C . GLY B 1 196 ? 8.969 -0.404 4.715 1 94.5 196 GLY B C 1
ATOM 4468 O O . GLY B 1 196 ? 8.875 -1.557 4.289 1 94.5 196 GLY B O 1
ATOM 4469 N N . PRO B 1 197 ? 7.977 0.494 4.734 1 96.5 197 PRO B N 1
ATOM 4470 C CA . PRO B 1 197 ? 6.652 0.104 4.254 1 96.5 197 PRO B CA 1
ATOM 4471 C C . PRO B 1 197 ? 6.57 0.051 2.729 1 96.5 197 PRO B C 1
ATOM 4473 O O . PRO B 1 197 ? 5.77 0.768 2.123 1 96.5 197 PRO B O 1
ATOM 4476 N N . LYS B 1 198 ? 7.336 -0.826 2.18 1 96.69 198 LYS B N 1
ATOM 4477 C CA . LYS B 1 198 ? 7.391 -1.123 0.751 1 96.69 198 LYS B CA 1
ATOM 4478 C C . LYS B 1 198 ? 7.07 -2.59 0.483 1 96.69 198 LYS B C 1
ATOM 4480 O O . LYS B 1 198 ? 7.621 -3.482 1.134 1 96.69 198 LYS B O 1
ATOM 4485 N N . SER B 1 199 ? 6.184 -2.803 -0.447 1 98.38 199 SER B N 1
ATOM 4486 C CA . SER B 1 199 ? 5.785 -4.18 -0.724 1 98.38 199 SER B CA 1
ATOM 4487 C C . SER B 1 199 ? 6.711 -4.824 -1.753 1 98.38 199 SER B C 1
ATOM 4489 O O . SER B 1 199 ? 7.426 -4.125 -2.477 1 98.38 199 SER B O 1
ATOM 4491 N N . GLU B 1 200 ? 6.664 -6.148 -1.721 1 98.62 200 GLU B N 1
ATOM 4492 C CA . GLU B 1 200 ? 7.34 -6.895 -2.777 1 98.62 200 GLU B CA 1
ATOM 4493 C C . GLU B 1 200 ? 6.746 -6.57 -4.148 1 98.62 200 GLU B C 1
ATOM 4495 O O . GLU B 1 200 ? 7.477 -6.395 -5.121 1 98.62 200 GLU B O 1
ATOM 4500 N N . GLY B 1 201 ? 5.445 -6.469 -4.234 1 98.81 201 GLY B N 1
ATOM 4501 C CA . GLY B 1 201 ? 4.781 -6.125 -5.48 1 98.81 201 GLY B CA 1
ATOM 4502 C C . GLY B 1 201 ? 5.246 -4.801 -6.059 1 98.81 201 GLY B C 1
ATOM 4503 O O . GLY B 1 201 ? 5.566 -4.715 -7.246 1 98.81 201 GLY B O 1
ATOM 4504 N N . GLU B 1 202 ? 5.289 -3.812 -5.242 1 98.31 202 GLU B N 1
ATOM 4505 C CA . GLU B 1 202 ? 5.754 -2.498 -5.672 1 98.31 202 GLU B CA 1
ATOM 4506 C C . GLU B 1 202 ? 7.207 -2.553 -6.141 1 98.31 202 GLU B C 1
ATOM 4508 O O . GLU B 1 202 ? 7.574 -1.897 -7.117 1 98.31 202 GLU B O 1
ATOM 4513 N N . SER B 1 203 ? 8.008 -3.33 -5.441 1 98.56 203 SER B N 1
ATOM 4514 C CA . SER B 1 203 ? 9.406 -3.467 -5.82 1 98.56 203 SER B CA 1
ATOM 4515 C C . SER B 1 203 ? 9.547 -3.992 -7.246 1 98.56 203 SER B C 1
ATOM 4517 O O . SER B 1 203 ? 10.289 -3.428 -8.055 1 98.56 203 SER B O 1
ATOM 4519 N N . TYR B 1 204 ? 8.781 -5.023 -7.539 1 98.81 204 TYR B N 1
ATOM 4520 C CA . TYR B 1 204 ? 8.836 -5.598 -8.875 1 98.81 204 TYR B CA 1
ATOM 4521 C C . TYR B 1 204 ? 8.344 -4.605 -9.922 1 98.81 204 TYR B C 1
ATOM 4523 O O . TYR B 1 204 ? 8.945 -4.457 -10.984 1 98.81 204 TYR B O 1
ATOM 4531 N N . PHE B 1 205 ? 7.27 -3.898 -9.633 1 98.69 205 PHE B N 1
ATOM 4532 C CA . PHE B 1 205 ? 6.711 -2.916 -10.555 1 98.69 205 PHE B CA 1
ATOM 4533 C C . PHE B 1 205 ? 7.738 -1.841 -10.891 1 98.69 205 PHE B C 1
ATOM 4535 O O . PHE B 1 205 ? 7.953 -1.525 -12.062 1 98.69 205 PHE B O 1
ATOM 4542 N N . PHE B 1 206 ? 8.398 -1.324 -9.914 1 98 206 PHE B N 1
ATOM 4543 C CA . PHE B 1 206 ? 9.273 -0.182 -10.141 1 98 206 PHE B CA 1
ATOM 4544 C C . PHE B 1 206 ? 10.586 -0.624 -10.773 1 98 206 PHE B C 1
ATOM 4546 O O . PHE B 1 206 ? 11.242 0.162 -11.453 1 98 206 PHE B O 1
ATOM 4553 N N . VAL B 1 207 ? 11 -1.882 -10.523 1 98.5 207 VAL B N 1
ATOM 4554 C CA . VAL B 1 207 ? 12.125 -2.398 -11.297 1 98.5 207 VAL B CA 1
ATOM 4555 C C . VAL B 1 207 ? 11.773 -2.426 -12.781 1 98.5 207 VAL B C 1
ATOM 4557 O O . VAL B 1 207 ? 12.57 -2.018 -13.625 1 98.5 207 VAL B O 1
ATOM 4560 N N . ALA B 1 208 ? 10.586 -2.92 -13.125 1 98.5 208 ALA B N 1
ATOM 4561 C CA . ALA B 1 208 ? 10.141 -2.887 -14.516 1 98.5 208 ALA B CA 1
ATOM 4562 C C . ALA B 1 208 ? 10.125 -1.459 -15.055 1 98.5 208 ALA B C 1
ATOM 4564 O O . ALA B 1 208 ? 10.578 -1.205 -16.172 1 98.5 208 ALA B O 1
ATOM 4565 N N . ASP B 1 209 ? 9.609 -0.573 -14.234 1 96.69 209 ASP B N 1
ATOM 4566 C CA . ASP B 1 209 ? 9.539 0.834 -14.617 1 96.69 209 ASP B CA 1
ATOM 4567 C C . ASP B 1 209 ? 10.93 1.399 -14.891 1 96.69 209 ASP B C 1
ATOM 4569 O O . ASP B 1 209 ? 11.125 2.131 -15.867 1 96.69 209 ASP B O 1
ATOM 4573 N N . HIS B 1 210 ? 11.867 1.047 -14.039 1 96.69 210 HIS B N 1
ATOM 4574 C CA . HIS B 1 210 ? 13.242 1.513 -14.18 1 96.69 210 HIS B CA 1
ATOM 4575 C C . HIS B 1 210 ? 13.844 1.081 -15.516 1 96.69 210 HIS B C 1
ATOM 4577 O O . HIS B 1 210 ? 14.516 1.869 -16.188 1 96.69 210 HIS B O 1
ATOM 4583 N N . TYR B 1 211 ? 13.594 -0.097 -15.883 1 97.44 211 TYR B N 1
ATOM 4584 C CA . TYR B 1 211 ? 14.18 -0.642 -17.094 1 97.44 211 TYR B CA 1
ATOM 4585 C C . TYR B 1 211 ? 13.281 -0.388 -18.297 1 97.44 211 TYR B C 1
ATOM 4587 O O . TYR B 1 211 ? 13.398 -1.063 -19.328 1 97.44 211 TYR B O 1
ATOM 4595 N N . ASP B 1 212 ? 12.328 0.473 -18.141 1 96.38 212 ASP B N 1
ATOM 4596 C CA . ASP B 1 212 ? 11.438 0.931 -19.188 1 96.38 212 ASP B CA 1
ATOM 4597 C C . ASP B 1 212 ? 10.695 -0.242 -19.828 1 96.38 212 ASP B C 1
ATOM 4599 O O . ASP B 1 212 ? 10.594 -0.329 -21.062 1 96.38 212 ASP B O 1
ATOM 4603 N N . TRP B 1 213 ? 10.391 -1.187 -18.938 1 97.75 213 TRP B N 1
ATOM 4604 C CA . TRP B 1 213 ? 9.578 -2.338 -19.328 1 97.75 213 TRP B CA 1
ATOM 4605 C C . TRP B 1 213 ? 10.227 -3.096 -20.484 1 97.75 213 TRP B C 1
ATOM 4607 O O . TRP B 1 213 ? 9.531 -3.627 -21.359 1 97.75 213 TRP B O 1
ATOM 4617 N N . TRP B 1 214 ? 11.562 -2.951 -20.562 1 97.44 214 TRP B N 1
ATOM 4618 C CA . TRP B 1 214 ? 12.398 -3.654 -21.531 1 97.44 214 TRP B CA 1
ATOM 4619 C C . TRP B 1 214 ? 11.859 -3.471 -22.953 1 97.44 214 TRP B C 1
ATOM 4621 O O . TRP B 1 214 ? 11.734 -4.441 -23.703 1 97.44 214 TRP B O 1
ATOM 4631 N N . GLY B 1 215 ? 11.445 -2.283 -23.25 1 96.62 215 GLY B N 1
ATOM 4632 C CA . GLY B 1 215 ? 11.094 -1.89 -24.594 1 96.62 215 GLY B CA 1
ATOM 4633 C C . GLY B 1 215 ? 9.602 -1.995 -24.891 1 96.62 215 GLY B C 1
ATOM 4634 O O . GLY B 1 215 ? 9.164 -1.772 -26.016 1 96.62 215 GLY B O 1
ATOM 4635 N N . LYS B 1 216 ? 8.812 -2.33 -23.906 1 97.25 216 LYS B N 1
ATOM 4636 C CA . LYS B 1 216 ? 7.367 -2.455 -24.078 1 97.25 216 LYS B CA 1
ATOM 4637 C C . LYS B 1 216 ? 6.617 -1.605 -23.062 1 97.25 216 LYS B C 1
ATOM 4639 O O . LYS B 1 216 ? 5.824 -2.129 -22.266 1 97.25 216 LYS B O 1
ATOM 4644 N N . PRO B 1 217 ? 6.793 -0.289 -23.094 1 96.19 217 PRO B N 1
ATOM 4645 C CA . PRO B 1 217 ? 6.207 0.592 -22.078 1 96.19 217 PRO B CA 1
ATOM 4646 C C . PRO B 1 217 ? 4.68 0.532 -22.047 1 96.19 217 PRO B C 1
ATOM 4648 O O . PRO B 1 217 ? 4.062 0.816 -21.031 1 96.19 217 PRO B O 1
ATOM 4651 N N . ASP B 1 218 ? 4.016 0.1 -23.172 1 95.88 218 ASP B N 1
ATOM 4652 C CA . ASP B 1 218 ? 2.561 0.046 -23.25 1 95.88 218 ASP B CA 1
ATOM 4653 C C . ASP B 1 218 ? 2 -0.993 -22.281 1 95.88 218 ASP B C 1
ATOM 4655 O O . ASP B 1 218 ? 0.837 -0.911 -21.875 1 95.88 218 ASP B O 1
ATOM 4659 N N . LEU B 1 219 ? 2.809 -1.958 -21.922 1 97.69 219 LEU B N 1
ATOM 4660 C CA . LEU B 1 219 ? 2.367 -3.002 -21.016 1 97.69 219 LEU B CA 1
ATOM 4661 C C . LEU B 1 219 ? 2.074 -2.426 -19.625 1 97.69 219 LEU B C 1
ATOM 4663 O O . LEU B 1 219 ? 1.341 -3.029 -18.844 1 97.69 219 LEU B O 1
ATOM 4667 N N . ARG B 1 220 ? 2.652 -1.248 -19.359 1 97.38 220 ARG B N 1
ATOM 4668 C CA . ARG B 1 220 ? 2.463 -0.563 -18.078 1 97.38 220 ARG B CA 1
ATOM 4669 C C . ARG B 1 220 ? 0.984 -0.308 -17.812 1 97.38 220 ARG B C 1
ATOM 4671 O O . ARG B 1 220 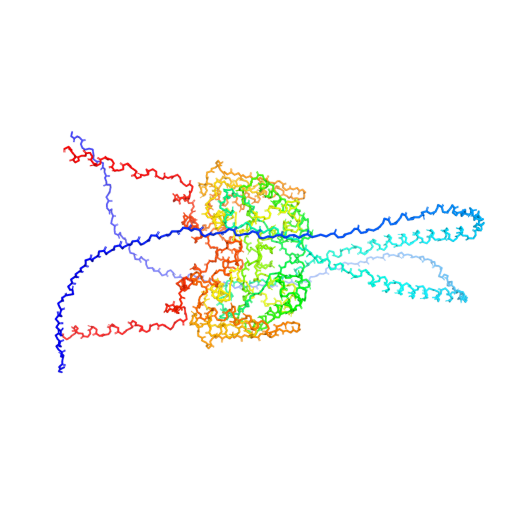? 0.548 -0.314 -16.656 1 97.38 220 ARG B O 1
ATOM 4678 N N . ALA B 1 221 ? 0.166 -0.211 -18.844 1 96.75 221 ALA B N 1
ATOM 4679 C CA . ALA B 1 221 ? -1.25 0.13 -18.734 1 96.75 221 ALA B CA 1
ATOM 4680 C C . ALA B 1 221 ? -2.051 -1.021 -18.125 1 96.75 221 ALA B C 1
ATOM 4682 O O . ALA B 1 221 ? -3.164 -0.823 -17.641 1 96.75 221 ALA B O 1
ATOM 4683 N N . ARG B 1 222 ? -1.481 -2.201 -18.172 1 97.81 222 ARG B N 1
ATOM 4684 C CA . ARG B 1 222 ? -2.207 -3.367 -17.672 1 97.81 222 ARG B CA 1
ATOM 4685 C C . ARG B 1 222 ? -1.398 -4.113 -16.625 1 97.81 222 ARG B C 1
ATOM 4687 O O . ARG B 1 222 ? -1.564 -5.32 -16.438 1 97.81 222 ARG B O 1
ATOM 4694 N N . ALA B 1 223 ? -0.45 -3.426 -15.984 1 98.25 223 ALA B N 1
ATOM 4695 C CA . ALA B 1 223 ? 0.336 -3.992 -14.891 1 98.25 223 ALA B CA 1
ATOM 4696 C C . ALA B 1 223 ? 0.078 -3.244 -13.586 1 98.25 223 ALA B C 1
ATOM 4698 O O . ALA B 1 223 ? -0.014 -2.014 -13.578 1 98.25 223 ALA B O 1
ATOM 4699 N N . SER B 1 224 ? -0.116 -4 -12.562 1 98.12 224 SER B N 1
ATOM 4700 C CA . SER B 1 224 ? -0.328 -3.426 -11.234 1 98.12 224 SER B CA 1
ATOM 4701 C C . SER B 1 224 ? 0.197 -4.348 -10.141 1 98.12 224 SER B C 1
ATOM 4703 O O . SER B 1 224 ? 1.017 -5.23 -10.406 1 98.12 224 SER B O 1
ATOM 4705 N N . THR B 1 225 ? -0.2 -3.99 -8.852 1 98.69 225 THR B N 1
ATOM 4706 C CA . THR B 1 225 ? 0.367 -4.723 -7.727 1 98.69 225 THR B CA 1
ATOM 4707 C C . THR B 1 225 ? -0.736 -5.27 -6.824 1 98.69 225 THR B C 1
ATOM 4709 O O . THR B 1 225 ? -1.866 -4.777 -6.848 1 98.69 225 THR B O 1
ATOM 4712 N N . GLU B 1 226 ? -0.523 -6.332 -6.238 1 98.81 226 GLU B N 1
ATOM 4713 C CA . GLU B 1 226 ? -1.158 -6.82 -5.016 1 98.81 226 GLU B CA 1
ATOM 4714 C C . GLU B 1 226 ? -0.196 -6.762 -3.832 1 98.81 226 GLU B C 1
ATOM 4716 O O . GLU B 1 226 ? 0.866 -7.387 -3.859 1 98.81 226 GLU B O 1
ATOM 4721 N N . ASP B 1 227 ? -0.561 -6.031 -2.711 1 98.5 227 ASP B N 1
ATOM 4722 C CA . ASP B 1 227 ? 0.455 -5.57 -1.771 1 98.5 227 ASP B CA 1
ATOM 4723 C C . ASP B 1 227 ? 0.253 -6.195 -0.392 1 98.5 227 ASP B C 1
ATOM 4725 O O . ASP B 1 227 ? 0.736 -5.668 0.611 1 98.5 227 ASP B O 1
ATOM 4729 N N . PHE B 1 228 ? -0.437 -7.367 -0.287 1 98.69 228 PHE B N 1
ATOM 4730 C CA . PHE B 1 228 ? -0.782 -7.836 1.051 1 98.69 228 PHE B CA 1
ATOM 4731 C C . PHE B 1 228 ? -0.329 -9.273 1.254 1 98.69 228 PHE B C 1
ATOM 4733 O O . PHE B 1 228 ? -0.231 -9.75 2.389 1 98.69 228 PHE B O 1
ATOM 4740 N N . ALA B 1 229 ? -0.045 -10.031 0.213 1 98.88 229 ALA B N 1
ATOM 4741 C CA . ALA B 1 229 ? 0.221 -11.461 0.312 1 98.88 229 ALA B CA 1
ATOM 4742 C C . ALA B 1 229 ? 1.451 -11.734 1.173 1 98.88 229 ALA B C 1
ATOM 4744 O O . ALA B 1 229 ? 2.469 -11.047 1.046 1 98.88 229 ALA B O 1
ATOM 4745 N N . ARG B 1 230 ? 1.342 -12.766 2.033 1 98.38 230 ARG B N 1
ATOM 4746 C CA . ARG B 1 230 ? 2.41 -13.086 2.975 1 98.38 230 ARG B CA 1
ATOM 4747 C C . ARG B 1 230 ? 2.961 -14.484 2.725 1 98.38 230 ARG B C 1
ATOM 4749 O O . ARG B 1 230 ? 3.914 -14.906 3.383 1 98.38 230 ARG B O 1
ATOM 4756 N N . ASP B 1 231 ? 2.357 -15.195 1.809 1 98.06 231 ASP B N 1
ATOM 4757 C CA . ASP B 1 231 ? 2.82 -16.5 1.346 1 98.06 231 ASP B CA 1
ATOM 4758 C C . ASP B 1 231 ? 2.273 -16.812 -0.044 1 98.06 231 ASP B C 1
ATOM 4760 O O . ASP B 1 231 ? 1.562 -16 -0.636 1 98.06 231 ASP B O 1
ATOM 4764 N N . SER B 1 232 ? 2.633 -18.047 -0.531 1 98.31 232 SER B N 1
ATOM 4765 C CA . SER B 1 232 ? 2.314 -18.391 -1.911 1 98.31 232 SER B CA 1
ATOM 4766 C C . SER B 1 232 ? 0.816 -18.609 -2.096 1 98.31 232 SER B C 1
ATOM 4768 O O . SER B 1 232 ? 0.266 -18.312 -3.156 1 98.31 232 SER B O 1
ATOM 4770 N N . PHE B 1 233 ? 0.139 -19.125 -1.16 1 98.56 233 PHE B N 1
ATOM 4771 C CA . PHE B 1 233 ? -1.299 -19.328 -1.293 1 98.56 233 PHE B CA 1
ATOM 4772 C C . PHE B 1 233 ? -2.031 -17.984 -1.319 1 98.56 233 PHE B C 1
ATOM 4774 O O . PHE B 1 233 ? -2.906 -17.766 -2.16 1 98.56 233 PHE B O 1
ATOM 4781 N N . GLU B 1 234 ? -1.623 -17.062 -0.414 1 98.56 234 GLU B N 1
ATOM 4782 C CA . GLU B 1 234 ? -2.207 -15.727 -0.405 1 98.56 234 GLU B CA 1
ATOM 4783 C C . GLU B 1 234 ? -1.891 -14.977 -1.696 1 98.56 234 GLU B C 1
ATOM 4785 O O . GLU B 1 234 ? -2.699 -14.172 -2.168 1 98.56 234 GLU B O 1
ATOM 4790 N N . ASN B 1 235 ? -0.749 -15.234 -2.273 1 98.81 235 ASN B N 1
ATOM 4791 C CA . ASN B 1 235 ? -0.467 -14.617 -3.566 1 98.81 235 ASN B CA 1
ATOM 4792 C C . ASN B 1 235 ? -1.586 -14.883 -4.57 1 98.81 235 ASN B C 1
ATOM 4794 O O . ASN B 1 235 ? -2.064 -13.961 -5.23 1 98.81 235 ASN B O 1
ATOM 4798 N N . VAL B 1 236 ? -1.982 -16.125 -4.652 1 98.75 236 VAL B N 1
ATOM 4799 C CA . VAL B 1 236 ? -3.004 -16.484 -5.629 1 98.75 236 VAL B CA 1
ATOM 4800 C C . VAL B 1 236 ? -4.363 -15.953 -5.176 1 98.75 236 VAL B C 1
ATOM 4802 O O . VAL B 1 236 ? -5.066 -15.289 -5.941 1 98.75 236 VAL B O 1
ATOM 4805 N N . LEU B 1 237 ? -4.66 -16.203 -3.939 1 98.5 237 LEU B N 1
ATOM 4806 C CA . LEU B 1 237 ? -5.957 -15.852 -3.377 1 98.5 237 LEU B CA 1
ATOM 4807 C C . LEU B 1 237 ? -6.199 -14.344 -3.475 1 98.5 237 LEU B C 1
ATOM 4809 O O . LEU B 1 237 ? -7.23 -13.906 -3.986 1 98.5 237 LEU B O 1
ATOM 4813 N N . PHE B 1 238 ? -5.246 -13.57 -3.033 1 98.81 238 PHE B N 1
ATOM 4814 C CA . PHE B 1 238 ? -5.391 -12.117 -3.004 1 98.81 238 PHE B CA 1
ATOM 4815 C C . PHE B 1 238 ? -5.332 -11.539 -4.414 1 98.81 238 PHE B C 1
ATOM 4817 O O . PHE B 1 238 ? -5.996 -10.547 -4.711 1 98.81 238 PHE B O 1
ATOM 4824 N N . SER B 1 239 ? -4.586 -12.156 -5.305 1 98.88 239 SER B N 1
ATOM 4825 C CA . SER B 1 239 ? -4.523 -11.664 -6.68 1 98.88 239 SER B CA 1
ATOM 4826 C C . SER B 1 239 ? -5.855 -11.867 -7.398 1 98.88 239 SER B C 1
ATOM 4828 O O . SER B 1 239 ? -6.246 -11.055 -8.234 1 98.88 239 SER B O 1
ATOM 4830 N N . ILE B 1 240 ? -6.535 -12.945 -7.102 1 98.88 240 ILE B N 1
ATOM 4831 C CA . ILE B 1 240 ? -7.859 -13.156 -7.672 1 98.88 240 ILE B CA 1
ATOM 4832 C C . ILE B 1 240 ? -8.797 -12.039 -7.234 1 98.88 240 ILE B C 1
ATOM 4834 O O . ILE B 1 240 ? -9.508 -11.461 -8.062 1 98.88 240 ILE B O 1
ATOM 4838 N N . CYS B 1 241 ? -8.734 -11.711 -6 1 98.75 241 CYS B N 1
ATOM 4839 C CA . CYS B 1 241 ? -9.602 -10.656 -5.484 1 98.75 241 CYS B CA 1
ATOM 4840 C C . CYS B 1 241 ? -9.164 -9.289 -5.996 1 98.75 241 CYS B C 1
ATOM 4842 O O . CYS B 1 241 ? -10 -8.43 -6.289 1 98.75 241 CYS B O 1
ATOM 4844 N N . ARG B 1 242 ? -7.848 -9.078 -6.09 1 98.69 242 ARG B N 1
ATOM 4845 C CA . ARG B 1 242 ? -7.324 -7.84 -6.656 1 98.69 242 ARG B CA 1
ATOM 4846 C C . ARG B 1 242 ? -7.762 -7.672 -8.109 1 98.69 242 ARG B C 1
ATOM 4848 O O . ARG B 1 242 ? -8.086 -6.566 -8.539 1 98.69 242 ARG B O 1
ATOM 4855 N N . PHE B 1 243 ? -7.789 -8.766 -8.859 1 98.81 243 PHE B N 1
ATOM 4856 C CA . PHE B 1 243 ? -8.281 -8.758 -10.227 1 98.81 243 PHE B CA 1
ATOM 4857 C C . PHE B 1 243 ? -9.734 -8.289 -10.281 1 98.81 243 PHE B C 1
ATOM 4859 O O . PHE B 1 243 ? -10.078 -7.418 -11.078 1 98.81 243 PHE B O 1
ATOM 4866 N N . LYS B 1 244 ? -10.539 -8.812 -9.383 1 98.25 244 LYS B N 1
ATOM 4867 C CA . LYS B 1 244 ? -11.938 -8.406 -9.289 1 98.25 244 LYS B CA 1
ATOM 4868 C C . LYS B 1 244 ? -12.062 -6.941 -8.898 1 98.25 244 LYS B C 1
ATOM 4870 O O . LYS B 1 244 ? -12.93 -6.227 -9.414 1 98.25 244 LYS B O 1
ATOM 4875 N N . GLU B 1 245 ? -11.25 -6.578 -8.023 1 97.56 245 GLU B N 1
ATOM 4876 C CA . GLU B 1 245 ? -11.234 -5.188 -7.582 1 97.56 245 GLU B CA 1
ATOM 4877 C C . GLU B 1 245 ? -11.031 -4.238 -8.758 1 97.56 245 GLU B C 1
ATOM 4879 O O . GLU B 1 245 ? -11.648 -3.17 -8.812 1 97.56 245 GLU B O 1
ATOM 4884 N N . ILE B 1 246 ? -10.211 -4.625 -9.68 1 97.62 246 ILE B N 1
ATOM 4885 C CA . ILE B 1 246 ? -9.805 -3.777 -10.797 1 97.62 246 ILE B CA 1
ATOM 4886 C C . ILE B 1 246 ? -10.812 -3.908 -11.938 1 97.62 246 ILE B C 1
ATOM 4888 O O . ILE B 1 246 ? -11.219 -2.906 -12.531 1 97.62 246 ILE B O 1
ATOM 4892 N N . THR B 1 247 ? -11.297 -5.105 -12.203 1 97.56 247 THR B N 1
ATOM 4893 C CA . THR B 1 247 ? -12.023 -5.355 -13.445 1 97.56 247 THR B CA 1
ATOM 4894 C C . THR B 1 247 ? -13.523 -5.434 -13.188 1 97.56 247 THR B C 1
ATOM 4896 O O . THR B 1 247 ? -14.328 -5.305 -14.109 1 97.56 247 THR B O 1
ATOM 4899 N N . GLY B 1 248 ? -13.867 -5.766 -11.93 1 96.69 248 GLY B N 1
ATOM 4900 C CA . GLY B 1 248 ? -15.266 -5.941 -11.594 1 96.69 248 GLY B CA 1
ATOM 4901 C C . GLY B 1 248 ? -15.727 -7.387 -11.68 1 96.69 248 GLY B C 1
ATOM 4902 O O . GLY B 1 248 ? -16.844 -7.715 -11.281 1 96.69 248 GLY B O 1
ATOM 4903 N N . ASP B 1 249 ? -14.797 -8.234 -12.172 1 97.12 249 ASP B N 1
ATOM 4904 C CA . ASP B 1 249 ? -15.148 -9.641 -12.32 1 97.12 249 ASP B CA 1
ATOM 4905 C C . ASP B 1 249 ? -13.977 -10.547 -11.938 1 97.12 249 ASP B C 1
ATOM 4907 O O . ASP B 1 249 ? -12.836 -10.078 -11.82 1 97.12 249 ASP B O 1
ATOM 4911 N N . TYR B 1 250 ? -14.32 -11.859 -11.75 1 98.25 250 TYR B N 1
ATOM 4912 C CA . TYR B 1 250 ? -13.273 -12.828 -11.453 1 98.25 250 TYR B CA 1
ATOM 4913 C C . TYR B 1 250 ? -12.57 -13.281 -12.727 1 98.25 250 TYR B C 1
ATOM 4915 O O . TYR B 1 250 ? -13.164 -13.266 -13.805 1 98.25 250 TYR B O 1
ATOM 4923 N N . PRO B 1 251 ? -11.312 -13.664 -12.648 1 98.62 251 PRO B N 1
ATOM 4924 C CA . PRO B 1 251 ? -10.617 -14.125 -13.859 1 98.62 251 PRO B CA 1
ATOM 4925 C C . PRO B 1 251 ? -11.141 -15.469 -14.359 1 98.62 251 PRO B C 1
ATOM 4927 O O . PRO B 1 251 ? -11.477 -16.344 -13.555 1 98.62 251 PRO B O 1
ATOM 4930 N N . THR B 1 252 ? -11.109 -15.648 -15.664 1 98.19 252 THR B N 1
ATOM 4931 C CA . THR B 1 252 ? -11.5 -16.906 -16.281 1 98.19 252 THR B CA 1
ATOM 4932 C C . THR B 1 252 ? -10.273 -17.766 -16.578 1 98.19 252 THR B C 1
ATOM 4934 O O . THR B 1 252 ? -10.398 -18.969 -16.844 1 98.19 252 THR B O 1
ATOM 4937 N N . LYS B 1 253 ? -9.148 -17.141 -16.531 1 98.75 253 LYS B N 1
ATOM 4938 C CA . LYS B 1 253 ? -7.859 -17.781 -16.734 1 98.75 253 LYS B CA 1
ATOM 4939 C C . LYS B 1 253 ? -6.812 -17.234 -15.766 1 98.75 253 LYS B C 1
ATOM 4941 O O . LYS B 1 253 ? -6.789 -16.031 -15.492 1 98.75 253 LYS B O 1
ATOM 4946 N N . ILE B 1 254 ? -5.953 -18.141 -15.281 1 98.88 254 ILE B N 1
ATOM 4947 C CA . ILE B 1 254 ? -4.875 -17.719 -14.391 1 98.88 254 ILE B CA 1
ATOM 4948 C C . ILE B 1 254 ? -3.549 -18.297 -14.883 1 98.88 254 ILE B C 1
ATOM 4950 O O . ILE B 1 254 ? -3.453 -19.484 -15.164 1 98.88 254 ILE B O 1
ATOM 4954 N N . THR B 1 255 ? -2.617 -17.422 -15.055 1 98.94 255 THR B N 1
ATOM 4955 C CA . THR B 1 255 ? -1.239 -17.828 -15.32 1 98.94 255 THR B CA 1
ATOM 4956 C C . THR B 1 255 ? -0.316 -17.344 -14.195 1 98.94 255 THR B C 1
ATOM 4958 O O . THR B 1 255 ? -0.336 -16.172 -13.82 1 98.94 255 THR B O 1
ATOM 4961 N N . VAL B 1 256 ? 0.441 -18.297 -13.656 1 98.94 256 VAL B N 1
ATOM 4962 C CA . VAL B 1 256 ? 1.443 -17.953 -12.656 1 98.94 256 VAL B CA 1
ATOM 4963 C C . VAL B 1 256 ? 2.842 -18.062 -13.258 1 98.94 256 VAL B C 1
ATOM 4965 O O . VAL B 1 256 ? 3.146 -19.047 -13.953 1 98.94 256 VAL B O 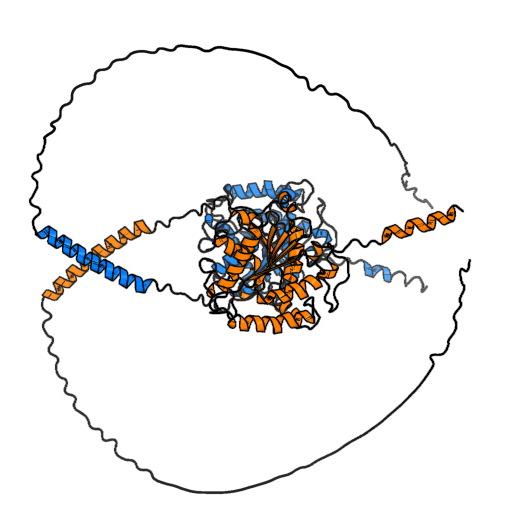1
ATOM 4968 N N . VAL B 1 257 ? 3.645 -17.062 -13.039 1 98.94 257 VAL B N 1
ATOM 4969 C CA . VAL B 1 257 ? 5.023 -17.047 -13.508 1 98.94 257 VAL B CA 1
ATOM 4970 C C . VAL B 1 257 ? 5.98 -17.031 -12.312 1 98.94 257 VAL B C 1
ATOM 4972 O O . VAL B 1 257 ? 5.953 -16.109 -11.508 1 98.94 257 VAL B O 1
ATOM 4975 N N . GLY B 1 258 ? 6.805 -18.047 -12.195 1 98.56 258 GLY B N 1
ATOM 4976 C CA . GLY B 1 258 ? 7.711 -18.141 -11.062 1 98.56 258 GLY B CA 1
ATOM 4977 C C . GLY B 1 258 ? 8.805 -19.172 -11.242 1 98.56 258 GLY B C 1
ATOM 4978 O O . GLY B 1 258 ? 9.094 -19.578 -12.367 1 98.56 258 GLY B O 1
ATOM 4979 N N . PHE B 1 259 ? 9.422 -19.547 -10.156 1 98.25 259 PHE B N 1
ATOM 4980 C CA . PHE B 1 259 ? 10.461 -20.578 -10.195 1 98.25 259 PHE B CA 1
ATOM 4981 C C . PHE B 1 259 ? 9.891 -21.906 -10.656 1 98.25 259 PHE B C 1
ATOM 4983 O O . PHE B 1 259 ? 8.812 -22.312 -10.219 1 98.25 259 PHE B O 1
ATOM 4990 N N . ASP B 1 260 ? 10.648 -22.625 -11.445 1 98.19 260 ASP B N 1
ATOM 4991 C CA . ASP B 1 260 ? 10.156 -23.875 -11.992 1 98.19 260 ASP B CA 1
ATOM 4992 C C . ASP B 1 260 ? 9.969 -24.922 -10.891 1 98.19 260 ASP B C 1
ATOM 4994 O O . ASP B 1 260 ? 9.031 -25.719 -10.938 1 98.19 260 ASP B O 1
ATOM 4998 N N . PHE B 1 261 ? 10.789 -24.875 -9.828 1 97.44 261 PHE B N 1
ATOM 4999 C CA . PHE B 1 261 ? 10.719 -25.891 -8.789 1 97.44 261 PHE B CA 1
ATOM 5000 C C . PHE B 1 261 ? 9.523 -25.672 -7.871 1 97.44 261 PHE B C 1
ATOM 5002 O O . PHE B 1 261 ? 9.273 -26.453 -6.957 1 97.44 261 PHE B O 1
ATOM 5009 N N . LYS B 1 262 ? 8.75 -24.594 -8.086 1 98 262 LYS B N 1
ATOM 5010 C CA . LYS B 1 262 ? 7.559 -24.344 -7.277 1 98 262 LYS B CA 1
ATOM 5011 C C . LYS B 1 262 ? 6.289 -24.734 -8.023 1 98 262 LYS B C 1
ATOM 5013 O O . LYS B 1 262 ? 5.191 -24.688 -7.461 1 98 262 LYS B O 1
ATOM 5018 N N . GLU B 1 263 ? 6.367 -25.188 -9.219 1 98.25 263 GLU B N 1
ATOM 5019 C CA . GLU B 1 263 ? 5.238 -25.484 -10.094 1 98.25 263 GLU B CA 1
ATOM 5020 C C . GLU B 1 263 ? 4.309 -26.516 -9.461 1 98.25 263 GLU B C 1
ATOM 5022 O O . GLU B 1 263 ? 3.09 -26.359 -9.461 1 98.25 263 GLU B O 1
ATOM 5027 N N . ASP B 1 264 ? 4.871 -27.547 -8.898 1 97.69 264 ASP B N 1
ATOM 5028 C CA . ASP B 1 264 ? 4.086 -28.641 -8.336 1 97.69 264 ASP B CA 1
ATOM 5029 C C . ASP B 1 264 ? 3.174 -28.141 -7.215 1 97.69 264 ASP B C 1
ATOM 5031 O O . ASP B 1 264 ? 2.014 -28.547 -7.129 1 97.69 264 ASP B O 1
ATOM 5035 N N . ARG B 1 265 ? 3.678 -27.312 -6.402 1 98.12 265 ARG B N 1
ATOM 5036 C CA . ARG B 1 265 ? 2.906 -26.797 -5.281 1 98.12 265 ARG B CA 1
ATOM 5037 C C . ARG B 1 265 ? 1.716 -25.969 -5.77 1 98.12 265 ARG B C 1
ATOM 5039 O O . ARG B 1 265 ? 0.6 -26.125 -5.27 1 98.12 265 ARG B O 1
ATOM 5046 N N . PHE B 1 266 ? 1.897 -25.125 -6.766 1 98.62 266 PHE B N 1
ATOM 5047 C CA . PHE B 1 266 ? 0.824 -24.297 -7.293 1 98.62 266 PHE B CA 1
ATOM 5048 C C . PHE B 1 266 ? -0.212 -25.141 -8.023 1 98.62 266 PHE B C 1
ATOM 5050 O O . PHE B 1 266 ? -1.415 -24.984 -7.805 1 98.62 266 PHE B O 1
ATOM 5057 N N . GLU B 1 267 ? 0.268 -26.078 -8.82 1 98 267 GLU B N 1
ATOM 5058 C CA . GLU B 1 267 ? -0.61 -26.844 -9.695 1 98 267 GLU B CA 1
ATOM 5059 C C . GLU B 1 267 ? -1.371 -27.906 -8.914 1 98 267 GLU B C 1
ATOM 5061 O O . GLU B 1 267 ? -2.541 -28.172 -9.195 1 98 267 GLU B O 1
ATOM 5066 N N . HIS B 1 268 ? -0.733 -28.438 -7.871 1 97.62 268 HIS B N 1
ATOM 5067 C CA . HIS B 1 268 ? -1.322 -29.641 -7.289 1 97.62 268 HIS B CA 1
ATOM 5068 C C . HIS B 1 268 ? -1.758 -29.406 -5.848 1 97.62 268 HIS B C 1
ATOM 5070 O O . HIS B 1 268 ? -2.398 -30.266 -5.238 1 97.62 268 HIS B O 1
ATOM 5076 N N . LEU B 1 269 ? -1.461 -28.266 -5.324 1 98 269 LEU B N 1
ATOM 5077 C CA . LEU B 1 269 ? -1.918 -27.984 -3.969 1 98 269 LEU B CA 1
ATOM 5078 C C . LEU B 1 269 ? -2.74 -26.688 -3.93 1 98 269 LEU B C 1
ATOM 5080 O O . LEU B 1 269 ? -3.92 -26.719 -3.574 1 98 269 LEU B O 1
ATOM 5084 N N . HIS B 1 270 ? -2.227 -25.531 -4.387 1 98.5 270 HIS B N 1
ATOM 5085 C CA . HIS B 1 270 ? -2.916 -24.25 -4.281 1 98.5 270 HIS B CA 1
ATOM 5086 C C . HIS B 1 270 ? -4.168 -24.219 -5.156 1 98.5 270 HIS B C 1
ATOM 5088 O O . HIS B 1 270 ? -5.25 -23.859 -4.688 1 98.5 270 HIS B O 1
ATOM 5094 N N . MET B 1 271 ? -4.055 -24.625 -6.414 1 98.19 271 MET B N 1
ATOM 5095 C CA . MET B 1 271 ? -5.191 -24.531 -7.32 1 98.19 271 MET B CA 1
ATOM 5096 C C . MET B 1 271 ? -6.309 -25.469 -6.906 1 98.19 271 MET B C 1
ATOM 5098 O O . MET B 1 271 ? -7.48 -25.094 -6.871 1 98.19 271 MET B O 1
ATOM 5102 N N . PRO B 1 272 ? -5.973 -26.688 -6.504 1 97.31 272 PRO B N 1
ATOM 5103 C CA . PRO B 1 272 ? -7.031 -27.562 -5.98 1 97.31 272 PRO B CA 1
ATOM 5104 C C . PRO B 1 272 ? -7.676 -27 -4.715 1 97.31 272 PRO B C 1
ATOM 5106 O O . PRO B 1 272 ? -8.883 -27.141 -4.52 1 97.31 272 PRO B O 1
ATOM 5109 N N . SER B 1 273 ? -6.902 -26.359 -3.863 1 97.56 273 SER B N 1
ATOM 5110 C CA . SER B 1 273 ? -7.453 -25.75 -2.65 1 97.56 273 SER B CA 1
ATOM 5111 C C . SER B 1 273 ? -8.453 -24.656 -2.984 1 97.56 273 SER B C 1
ATOM 5113 O O . SER B 1 273 ? -9.367 -24.375 -2.197 1 97.56 273 SER B O 1
ATOM 5115 N N . LEU B 1 274 ? -8.32 -24.109 -4.156 1 97.75 274 LEU B N 1
ATOM 5116 C CA . LEU B 1 274 ? -9.234 -23.078 -4.645 1 97.75 274 LEU B CA 1
ATOM 5117 C C . LEU B 1 274 ? -10.336 -23.688 -5.508 1 97.75 274 LEU B C 1
ATOM 5119 O O . LEU B 1 274 ? -11.281 -23 -5.891 1 97.75 274 LEU B O 1
ATOM 5123 N N . ARG B 1 275 ? -10.148 -24.953 -5.801 1 97.62 275 ARG B N 1
ATOM 5124 C CA . ARG B 1 275 ? -11.023 -25.656 -6.73 1 97.62 275 ARG B CA 1
ATOM 5125 C C . ARG B 1 275 ? -11.133 -24.906 -8.047 1 97.62 275 ARG B C 1
ATOM 5127 O O . ARG B 1 275 ? -12.211 -24.859 -8.656 1 97.62 275 ARG B O 1
ATOM 5134 N N . PHE B 1 276 ? -10.094 -24.219 -8.453 1 97.81 276 PHE B N 1
ATOM 5135 C CA . PHE B 1 276 ? -10.055 -23.547 -9.742 1 97.81 276 PHE B CA 1
ATOM 5136 C C . PHE B 1 276 ? -9.906 -24.547 -10.883 1 97.81 276 PHE B C 1
ATOM 5138 O O . PHE B 1 276 ? -9.133 -25.5 -10.773 1 97.81 276 PHE B O 1
ATOM 5145 N N . PRO B 1 277 ? -10.602 -24.391 -11.992 1 96.75 277 PRO B N 1
ATOM 5146 C CA . PRO B 1 277 ? -10.531 -25.375 -13.078 1 96.75 277 PRO B CA 1
ATOM 5147 C C . PRO B 1 277 ? -9.109 -25.547 -13.617 1 96.75 277 PRO B C 1
ATOM 5149 O O . PRO B 1 277 ? -8.484 -24.578 -14.055 1 96.75 277 PRO B O 1
ATOM 5152 N N . PRO B 1 278 ? -8.641 -26.766 -13.57 1 96.81 278 PRO B N 1
ATOM 5153 C CA . PRO B 1 278 ? -7.258 -27 -13.992 1 96.81 278 PRO B CA 1
ATOM 5154 C C . PRO B 1 278 ? -7.008 -26.625 -15.445 1 96.81 278 PRO B C 1
ATOM 5156 O O . PRO B 1 278 ? -5.902 -26.203 -15.805 1 96.81 278 PRO B O 1
ATOM 5159 N N . GLU B 1 279 ? -8 -26.672 -16.297 1 97.06 279 GLU B N 1
ATOM 5160 C CA . GLU B 1 279 ? -7.848 -26.375 -17.719 1 97.06 279 GLU B CA 1
ATOM 5161 C C . GLU B 1 279 ? -7.648 -24.875 -17.938 1 97.06 279 GLU B C 1
ATOM 5163 O O . GLU B 1 279 ? -7.172 -24.453 -19 1 97.06 279 GLU B O 1
ATOM 5168 N N . ALA B 1 280 ? -8.023 -24.094 -16.984 1 98.19 280 ALA B N 1
ATOM 5169 C CA . ALA B 1 280 ? -7.934 -22.641 -17.094 1 98.19 280 ALA B CA 1
ATOM 5170 C C . ALA B 1 280 ? -6.711 -22.109 -16.359 1 98.19 280 ALA B C 1
ATOM 5172 O O . ALA B 1 280 ? -6.562 -20.891 -16.188 1 98.19 280 ALA B O 1
ATOM 5173 N N . PHE B 1 281 ? -5.902 -23.125 -15.938 1 98.62 281 PHE B N 1
ATOM 5174 C CA . PHE B 1 281 ? -4.711 -22.734 -15.188 1 98.62 281 PHE B CA 1
ATOM 5175 C C . PHE B 1 281 ? -3.449 -23.109 -15.953 1 98.62 281 PHE B C 1
ATOM 5177 O O . PHE B 1 281 ? -3.387 -24.172 -16.594 1 98.62 281 PHE B O 1
ATOM 5184 N N . ARG B 1 282 ? -2.455 -22.141 -15.859 1 98.75 282 ARG B N 1
ATOM 5185 C CA . ARG B 1 282 ? -1.141 -22.391 -16.438 1 98.75 282 ARG B CA 1
ATOM 5186 C C . ARG B 1 282 ? -0.03 -21.875 -15.531 1 98.75 282 ARG B C 1
ATOM 5188 O O . ARG B 1 282 ? -0.141 -20.797 -14.945 1 98.75 282 ARG B O 1
ATOM 5195 N N . TYR B 1 283 ? 1.034 -22.703 -15.406 1 98.81 283 TYR B N 1
ATOM 5196 C CA . TYR B 1 283 ? 2.238 -22.281 -14.695 1 98.81 283 TYR B CA 1
ATOM 5197 C C . TYR B 1 283 ? 3.416 -22.156 -15.656 1 98.81 283 TYR B C 1
ATOM 5199 O O . TYR B 1 283 ? 3.684 -23.062 -16.453 1 98.81 283 TYR B O 1
ATOM 5207 N N . VAL B 1 284 ? 4.004 -20.984 -15.664 1 98.81 284 VAL B N 1
ATOM 5208 C CA . VAL B 1 284 ? 5.238 -20.75 -16.406 1 98.81 284 VAL B CA 1
ATOM 5209 C C . VAL B 1 284 ? 6.43 -20.797 -15.453 1 98.81 284 VAL B C 1
ATOM 5211 O O . VAL B 1 284 ? 6.73 -19.828 -14.766 1 98.81 284 VAL B O 1
ATOM 5214 N N . GLY B 1 285 ? 7.117 -21.938 -15.469 1 98.5 285 GLY B N 1
ATOM 5215 C CA . GLY B 1 285 ? 8.281 -22.141 -14.625 1 98.5 285 GLY B CA 1
ATOM 5216 C C . GLY B 1 285 ? 9.57 -21.656 -15.266 1 98.5 285 GLY B C 1
ATOM 5217 O O . GLY B 1 285 ? 9.914 -22.094 -16.375 1 98.5 285 GLY B O 1
ATOM 5218 N N . LEU B 1 286 ? 10.281 -20.766 -14.539 1 97.94 286 LEU B N 1
ATOM 5219 C CA . LEU B 1 286 ? 11.547 -20.234 -15.039 1 97.94 286 LEU B CA 1
ATOM 5220 C C . LEU B 1 286 ? 12.719 -20.781 -14.234 1 97.94 286 LEU B C 1
ATOM 5222 O O . LEU B 1 286 ? 12.703 -20.75 -13 1 97.94 286 LEU B O 1
ATOM 5226 N N . HIS B 1 287 ? 13.703 -21.25 -14.984 1 94.5 287 HIS B N 1
ATOM 5227 C CA . HIS B 1 287 ? 14.914 -21.812 -14.375 1 94.5 287 HIS B CA 1
ATOM 5228 C C . HIS B 1 287 ? 15.969 -20.734 -14.164 1 94.5 287 HIS B C 1
ATOM 5230 O O . HIS B 1 287 ? 16.469 -20.156 -15.133 1 94.5 287 HIS B O 1
ATOM 5236 N N . PRO B 1 288 ? 16.297 -20.531 -12.891 1 91.75 288 PRO B N 1
ATOM 5237 C CA . PRO B 1 288 ? 17.328 -19.5 -12.68 1 91.75 288 PRO B CA 1
ATOM 5238 C C . PRO B 1 288 ? 18.672 -19.891 -13.266 1 91.75 288 PRO B C 1
ATOM 5240 O O . PRO B 1 288 ? 19.047 -21.062 -13.242 1 91.75 288 PRO B O 1
ATOM 5243 N N . GLU B 1 289 ? 19.359 -18.922 -13.758 1 90.81 289 GLU B N 1
ATOM 5244 C CA . GLU B 1 289 ? 20.656 -19.156 -14.375 1 90.81 289 GLU B CA 1
ATOM 5245 C C . GLU B 1 289 ? 21.797 -18.688 -13.461 1 90.81 289 GLU B C 1
ATOM 5247 O O . GLU B 1 289 ? 21.547 -18.172 -12.375 1 90.81 289 GLU B O 1
ATOM 5252 N N . GLY B 1 290 ? 22.938 -19.031 -13.828 1 93.19 290 GLY B N 1
ATOM 5253 C CA . GLY B 1 290 ? 24.109 -18.531 -13.125 1 93.19 290 GLY B CA 1
ATOM 5254 C C . GLY B 1 290 ? 24.438 -19.359 -11.883 1 93.19 290 GLY B C 1
ATOM 5255 O O . GLY B 1 290 ? 24.453 -20.578 -11.93 1 93.19 290 GLY B O 1
ATOM 5256 N N . ARG B 1 291 ? 24.734 -18.625 -10.773 1 94.56 291 ARG B N 1
ATOM 5257 C CA . ARG B 1 291 ? 25.234 -19.25 -9.547 1 94.56 291 ARG B CA 1
ATOM 5258 C C . ARG B 1 291 ? 24.094 -19.703 -8.656 1 94.56 291 ARG B C 1
ATOM 5260 O O . ARG B 1 291 ? 24.312 -20.188 -7.547 1 94.56 291 ARG B O 1
ATOM 5267 N N . PHE B 1 292 ? 22.922 -19.609 -9.148 1 94 292 PHE B N 1
ATOM 5268 C CA . PHE B 1 292 ? 21.766 -20 -8.359 1 94 292 PHE B CA 1
ATOM 5269 C C . PHE B 1 292 ? 21.828 -21.484 -8.008 1 94 292 PHE B C 1
ATOM 5271 O O . PHE B 1 292 ? 22.078 -22.328 -8.875 1 94 292 PHE B O 1
ATOM 5278 N N . ASP B 1 293 ? 21.609 -21.812 -6.77 1 91.69 293 ASP B N 1
ATOM 5279 C CA . ASP B 1 293 ? 21.641 -23.203 -6.312 1 91.69 293 ASP B CA 1
ATOM 5280 C C . ASP B 1 293 ? 20.266 -23.859 -6.449 1 91.69 293 ASP B C 1
ATOM 5282 O O . ASP B 1 293 ? 19.516 -23.953 -5.473 1 91.69 293 ASP B O 1
ATOM 5286 N N . HIS B 1 294 ? 20.109 -24.438 -7.535 1 93.94 294 HIS B N 1
ATOM 5287 C CA . HIS B 1 294 ? 18.797 -24.984 -7.863 1 93.94 294 HIS B CA 1
ATOM 5288 C C . HIS B 1 294 ? 18.469 -26.188 -6.984 1 93.94 294 HIS B C 1
ATOM 5290 O O . HIS B 1 294 ? 17.344 -26.344 -6.523 1 93.94 294 HIS B O 1
ATOM 5296 N N . ALA B 1 295 ? 19.422 -27 -6.789 1 93.94 295 ALA B N 1
ATOM 5297 C CA . ALA B 1 295 ? 19.203 -28.219 -6.016 1 93.94 295 ALA B CA 1
ATOM 5298 C C . ALA B 1 295 ? 18.844 -27.906 -4.57 1 93.94 295 ALA B C 1
ATOM 5300 O O . ALA B 1 295 ? 17.906 -28.484 -4.016 1 93.94 295 ALA B O 1
ATOM 5301 N N . ALA B 1 296 ? 19.547 -26.984 -4.047 1 93.62 296 ALA B N 1
ATOM 5302 C CA . ALA B 1 296 ? 19.266 -26.578 -2.672 1 93.62 296 ALA B CA 1
ATOM 5303 C C . ALA B 1 296 ? 17.891 -25.938 -2.574 1 93.62 296 ALA B C 1
ATOM 5305 O O . ALA B 1 296 ? 17.141 -26.172 -1.613 1 93.62 296 ALA B O 1
ATOM 5306 N N . ALA B 1 297 ? 17.578 -25.141 -3.564 1 94.5 297 ALA B N 1
ATOM 5307 C CA . ALA B 1 297 ? 16.281 -24.469 -3.584 1 94.5 297 ALA B CA 1
ATOM 5308 C C . ALA B 1 297 ? 15.141 -25.484 -3.725 1 94.5 297 ALA B C 1
ATOM 5310 O O . ALA B 1 297 ? 14.109 -25.359 -3.055 1 94.5 297 ALA B O 1
ATOM 5311 N N . ALA B 1 298 ? 15.336 -26.469 -4.551 1 95.56 298 ALA B N 1
ATOM 5312 C CA . ALA B 1 298 ? 14.32 -27.516 -4.754 1 95.56 298 ALA B CA 1
ATOM 5313 C C . ALA B 1 298 ? 14.109 -28.328 -3.479 1 95.56 298 ALA B C 1
ATOM 5315 O O . ALA B 1 298 ? 12.977 -28.656 -3.137 1 95.56 298 ALA B O 1
ATOM 5316 N N . GLU B 1 299 ? 15.18 -28.609 -2.828 1 95.5 299 GLU B N 1
ATOM 5317 C CA . GLU B 1 299 ? 15.07 -29.344 -1.565 1 95.5 299 GLU B CA 1
ATOM 5318 C C . GLU B 1 299 ? 14.375 -28.5 -0.502 1 95.5 299 GLU B C 1
ATOM 5320 O O . GLU B 1 299 ? 13.555 -29 0.266 1 95.5 299 GLU B O 1
ATOM 5325 N N . GLY B 1 300 ? 14.734 -27.203 -0.46 1 94.5 300 GLY B N 1
ATOM 5326 C CA . GLY B 1 300 ? 14.047 -26.297 0.44 1 94.5 300 GLY B CA 1
ATOM 5327 C C . GLY B 1 300 ? 12.562 -26.172 0.151 1 94.5 300 GLY B C 1
ATOM 5328 O O . GLY B 1 300 ? 11.75 -26.141 1.074 1 94.5 300 GLY B O 1
ATOM 5329 N N . GLU B 1 301 ? 12.234 -26.125 -1.086 1 95.81 301 GLU B N 1
ATOM 5330 C CA . GLU B 1 301 ? 10.844 -26.094 -1.522 1 95.81 301 GLU B CA 1
ATOM 5331 C C . GLU B 1 301 ? 10.086 -27.328 -1.038 1 95.81 301 GLU B C 1
ATOM 5333 O O . GLU B 1 301 ? 8.977 -27.219 -0.509 1 95.81 301 GLU B O 1
ATOM 5338 N N . ARG B 1 302 ? 10.641 -28.438 -1.177 1 95.38 302 ARG B N 1
ATOM 5339 C CA . ARG B 1 302 ? 10 -29.688 -0.787 1 95.38 302 ARG B CA 1
ATOM 5340 C C . ARG B 1 302 ? 9.766 -29.734 0.72 1 95.38 302 ARG B C 1
ATOM 5342 O O . ARG B 1 302 ? 8.648 -30 1.174 1 95.38 302 ARG B O 1
ATOM 5349 N N . THR B 1 303 ? 10.711 -29.328 1.521 1 95.19 303 THR B N 1
ATOM 5350 C CA . THR B 1 303 ? 10.688 -29.562 2.961 1 95.19 303 THR B CA 1
ATOM 5351 C C . THR B 1 303 ? 9.977 -28.422 3.68 1 95.19 303 THR B C 1
ATOM 5353 O O . THR B 1 303 ? 9.305 -28.641 4.691 1 95.19 303 THR B O 1
ATOM 5356 N N . SER B 1 304 ? 10.125 -27.25 3.098 1 93.12 304 SER B N 1
ATOM 5357 C CA . SER B 1 304 ? 9.672 -26.094 3.854 1 93.12 304 SER B CA 1
ATOM 5358 C C . SER B 1 304 ? 8.367 -25.547 3.291 1 93.12 304 SER B C 1
ATOM 5360 O O . SER B 1 304 ? 7.727 -24.688 3.908 1 93.12 304 SER B O 1
ATOM 5362 N N . ALA B 1 305 ? 7.949 -26.047 2.17 1 95.25 305 ALA B N 1
ATOM 5363 C CA . ALA B 1 305 ? 6.734 -25.484 1.585 1 95.25 305 ALA B CA 1
ATOM 5364 C C . ALA B 1 305 ? 5.805 -26.594 1.089 1 95.25 305 ALA B C 1
ATOM 5366 O O . ALA B 1 305 ? 4.727 -26.797 1.65 1 95.25 305 ALA B O 1
ATOM 5367 N N . LEU B 1 306 ? 6.297 -27.438 0.204 1 96.31 306 LEU B N 1
ATOM 5368 C CA . LEU B 1 306 ? 5.434 -28.438 -0.416 1 96.31 306 LEU B CA 1
ATOM 5369 C C . LEU B 1 306 ? 4.836 -29.359 0.635 1 96.31 306 LEU B C 1
ATOM 5371 O O . LEU B 1 306 ? 3.615 -29.516 0.72 1 96.31 306 LEU B O 1
ATOM 5375 N N . GLU B 1 307 ? 5.609 -29.922 1.431 1 95.81 307 GLU B N 1
ATOM 5376 C CA . GLU B 1 307 ? 5.137 -30.875 2.428 1 95.81 307 GLU B CA 1
ATOM 5377 C C . GLU B 1 307 ? 4.262 -30.188 3.477 1 95.81 307 GLU B C 1
ATOM 5379 O O . GLU B 1 307 ? 3.17 -30.672 3.787 1 95.81 307 GLU B O 1
ATOM 5384 N N . PRO B 1 308 ? 4.699 -29.078 3.971 1 96.31 308 PRO B N 1
ATOM 5385 C CA . PRO B 1 308 ? 3.834 -28.391 4.926 1 96.31 308 PRO B CA 1
ATOM 5386 C C . PRO B 1 308 ? 2.473 -28.031 4.336 1 96.31 308 PRO B C 1
ATOM 5388 O O . PRO B 1 308 ? 1.447 -28.172 5.008 1 96.31 308 PRO B O 1
ATOM 5391 N N . TYR B 1 309 ? 2.35 -27.641 3.086 1 97.5 309 TYR B N 1
ATOM 5392 C CA . TYR B 1 309 ? 1.082 -27.25 2.473 1 97.5 309 TYR B CA 1
ATOM 5393 C C . TYR B 1 309 ? 0.227 -28.484 2.182 1 97.5 309 TYR B C 1
ATOM 5395 O O . TYR B 1 309 ? -0.997 -28.375 2.068 1 97.5 309 TYR B O 1
ATOM 5403 N N . ARG B 1 310 ? 0.855 -29.609 2.031 1 96.31 310 ARG B N 1
ATOM 5404 C CA . ARG B 1 310 ? 0.086 -30.844 1.863 1 96.31 310 ARG B CA 1
ATOM 5405 C C . ARG B 1 310 ? -0.785 -31.109 3.086 1 96.31 310 ARG B C 1
ATOM 5407 O O . ARG B 1 310 ? -1.923 -31.578 2.955 1 96.31 310 ARG B O 1
ATOM 5414 N N . SER B 1 311 ? -0.3 -30.766 4.238 1 95 311 SER B N 1
ATOM 5415 C CA . SER B 1 311 ? -1.02 -31.016 5.48 1 95 311 SER B CA 1
ATOM 5416 C C . SER B 1 311 ? -1.853 -29.812 5.902 1 95 311 SER B C 1
ATOM 5418 O O . SER B 1 311 ? -2.775 -29.938 6.707 1 95 311 SER B O 1
ATOM 5420 N N . ASP B 1 312 ? -1.544 -28.672 5.434 1 97.12 312 ASP B N 1
ATOM 5421 C CA . ASP B 1 312 ? -2.207 -27.406 5.75 1 97.12 312 ASP B CA 1
ATOM 5422 C C . ASP B 1 312 ? -2.461 -26.594 4.484 1 97.12 312 ASP B C 1
ATOM 5424 O O . ASP B 1 312 ? -1.834 -25.547 4.277 1 97.12 312 ASP B O 1
ATOM 5428 N N . PRO B 1 313 ? -3.453 -27.031 3.746 1 97.44 313 PRO B N 1
ATOM 5429 C CA . PRO B 1 313 ? -3.623 -26.5 2.393 1 97.44 313 PRO B CA 1
ATOM 5430 C C . PRO B 1 313 ? -3.861 -24.984 2.379 1 97.44 313 PRO B C 1
ATOM 5432 O O . PRO B 1 313 ? -3.584 -24.328 1.375 1 97.44 313 PRO B O 1
ATOM 5435 N N . TYR B 1 314 ? -4.309 -24.453 3.455 1 98.06 314 TYR B N 1
ATOM 5436 C CA . TYR B 1 314 ? -4.648 -23.031 3.453 1 98.06 314 TYR B CA 1
ATOM 5437 C C . TYR B 1 314 ? -3.629 -22.234 4.25 1 98.06 314 TYR B C 1
ATOM 5439 O O . TYR B 1 314 ? -3.771 -21.016 4.406 1 98.06 314 TYR B O 1
ATOM 5447 N N . GLY B 1 315 ? -2.648 -22.875 4.855 1 97 315 GLY B N 1
ATOM 5448 C CA . GLY B 1 315 ? -1.48 -22.25 5.457 1 97 315 GLY B CA 1
ATOM 5449 C C . GLY B 1 315 ? -1.793 -21.516 6.746 1 97 315 GLY B C 1
ATOM 5450 O O . GLY B 1 315 ? -1.024 -20.656 7.176 1 97 315 GLY B O 1
ATOM 5451 N N . CYS B 1 316 ? -2.924 -21.812 7.363 1 95.31 316 CYS B N 1
ATOM 5452 C CA . CYS B 1 316 ? -3.285 -21.016 8.531 1 95.31 316 CYS B CA 1
ATOM 5453 C C . CYS B 1 316 ? -3.838 -21.891 9.641 1 95.31 316 CYS B C 1
ATOM 5455 O O . CYS B 1 316 ? -4.613 -21.438 10.484 1 95.31 316 CYS B O 1
ATOM 5457 N N . ALA B 1 317 ? -3.443 -23.141 9.516 1 92.5 317 ALA B N 1
ATOM 5458 C CA . ALA B 1 317 ? -3.834 -24.016 10.625 1 92.5 317 ALA B CA 1
ATOM 5459 C C . ALA B 1 317 ? -3.277 -23.5 11.953 1 92.5 317 ALA B C 1
ATOM 5461 O O . ALA B 1 317 ? -2.113 -23.109 12.023 1 92.5 317 ALA B O 1
ATOM 5462 N N . VAL B 1 318 ? -4.086 -23.578 12.922 1 87.5 318 VAL B N 1
ATOM 5463 C CA . VAL B 1 318 ? -3.709 -23.047 14.227 1 87.5 318 VAL B CA 1
ATOM 5464 C C . VAL B 1 318 ? -2.496 -23.797 14.766 1 87.5 318 VAL B C 1
ATOM 5466 O O . VAL B 1 318 ? -2.469 -25.031 14.766 1 87.5 318 VAL B O 1
ATOM 5469 N N . GLY B 1 319 ? -1.508 -23.016 15.164 1 85.88 319 GLY B N 1
ATOM 5470 C CA . GLY B 1 319 ? -0.321 -23.594 15.773 1 85.88 319 GLY B CA 1
ATOM 5471 C C . GLY B 1 319 ? 0.643 -24.172 14.758 1 85.88 319 GLY B C 1
ATOM 5472 O O . GLY B 1 319 ? 1.684 -24.719 15.133 1 85.88 319 GLY B O 1
ATOM 5473 N N . GLY B 1 320 ? 0.305 -24.031 13.523 1 89.75 320 GLY B N 1
ATOM 5474 C CA . GLY B 1 320 ? 1.16 -24.609 12.492 1 89.75 320 GLY B CA 1
ATOM 5475 C C . GLY B 1 320 ? 2.33 -23.719 12.125 1 89.75 320 GLY B C 1
ATOM 5476 O O . GLY B 1 320 ? 2.361 -22.531 12.5 1 89.75 320 GLY B O 1
ATOM 5477 N N . THR B 1 321 ? 3.264 -24.281 11.406 1 93.31 321 THR B N 1
ATOM 5478 C CA . THR B 1 321 ? 4.469 -23.562 10.992 1 93.31 321 THR B CA 1
ATOM 5479 C C . THR B 1 321 ? 4.141 -22.516 9.938 1 93.31 321 THR B C 1
ATOM 5481 O O . THR B 1 321 ? 4.711 -21.422 9.938 1 93.31 321 THR B O 1
ATOM 5484 N N . LEU B 1 322 ? 3.271 -22.828 9.094 1 96.75 322 LEU B N 1
ATOM 5485 C CA . LEU B 1 322 ? 2.947 -21.922 7.992 1 96.75 322 LEU B CA 1
ATOM 5486 C C . LEU B 1 322 ? 2.299 -20.641 8.5 1 96.75 322 LEU B C 1
ATOM 5488 O O . LEU B 1 322 ? 2.619 -19.547 8.023 1 96.75 322 LEU B O 1
ATOM 5492 N N . VAL B 1 323 ? 1.439 -20.766 9.453 1 96 323 VAL B N 1
ATOM 5493 C CA . VAL B 1 323 ? 0.752 -19.594 9.969 1 96 323 VAL B CA 1
ATOM 5494 C C . VAL B 1 323 ? 1.744 -18.703 10.711 1 96 323 VAL B C 1
ATOM 5496 O O . VAL B 1 323 ? 1.63 -17.469 10.68 1 96 323 VAL B O 1
ATOM 5499 N N . GLN B 1 324 ? 2.682 -19.266 11.375 1 95.06 324 GLN B N 1
ATOM 5500 C CA . GLN B 1 324 ? 3.711 -18.484 12.055 1 95.06 324 GLN B CA 1
ATOM 5501 C C . GLN B 1 324 ? 4.559 -17.703 11.062 1 95.06 324 GLN B C 1
ATOM 5503 O O . GLN B 1 324 ? 4.859 -16.531 11.289 1 95.06 324 GLN B O 1
ATOM 5508 N N . LYS B 1 325 ? 4.898 -18.344 10 1 95.25 325 LYS B N 1
ATOM 5509 C CA . LYS B 1 325 ? 5.641 -17.672 8.938 1 95.25 325 LYS B CA 1
ATOM 5510 C C . LYS B 1 325 ? 4.832 -16.516 8.352 1 95.25 325 LYS B C 1
ATOM 5512 O O . LYS B 1 325 ? 5.371 -15.438 8.094 1 95.25 325 LYS B O 1
ATOM 5517 N N . ARG B 1 326 ? 3.604 -16.797 8.172 1 96.06 326 ARG B N 1
ATOM 5518 C CA . ARG B 1 326 ? 2.695 -15.773 7.648 1 96.06 326 ARG B CA 1
ATOM 5519 C C . ARG B 1 326 ? 2.652 -14.555 8.562 1 96.06 326 ARG B C 1
ATOM 5521 O O . ARG B 1 326 ? 2.773 -13.422 8.094 1 96.06 326 ARG B O 1
ATOM 5528 N N . HIS B 1 327 ? 2.57 -14.727 9.805 1 93.5 327 HIS B N 1
ATOM 5529 C CA . HIS B 1 327 ? 2.479 -13.641 10.766 1 93.5 327 HIS B CA 1
ATOM 5530 C C . HIS B 1 327 ? 3.775 -12.836 10.828 1 93.5 327 HIS B C 1
ATOM 5532 O O . HIS B 1 327 ? 3.752 -11.617 11 1 93.5 327 HIS B O 1
ATOM 5538 N N . ALA B 1 328 ? 4.824 -13.5 10.617 1 94.06 328 ALA B N 1
ATOM 5539 C CA . ALA B 1 328 ? 6.133 -12.852 10.695 1 94.06 328 ALA B CA 1
ATOM 5540 C C . ALA B 1 328 ? 6.367 -11.953 9.484 1 94.06 328 ALA B C 1
ATOM 5542 O O . ALA B 1 328 ? 7.273 -11.117 9.484 1 94.06 328 ALA B O 1
ATOM 5543 N N . ARG B 1 329 ? 5.535 -12.141 8.453 1 96 329 ARG B N 1
ATOM 5544 C CA . ARG B 1 329 ? 5.73 -11.414 7.199 1 96 329 ARG B CA 1
ATOM 5545 C C . ARG B 1 329 ? 4.75 -10.258 7.082 1 96 329 ARG B C 1
ATOM 5547 O O . ARG B 1 329 ? 4.324 -9.906 5.98 1 96 329 ARG B O 1
ATOM 5554 N N . ASP B 1 330 ? 4.367 -9.68 8.164 1 95.75 330 ASP B N 1
ATOM 5555 C CA . ASP B 1 330 ? 3.531 -8.484 8.219 1 95.75 330 ASP B CA 1
ATOM 5556 C C . ASP B 1 330 ? 4 -7.535 9.32 1 95.75 330 ASP B C 1
ATOM 5558 O O . ASP B 1 330 ? 3.229 -7.176 10.211 1 95.75 330 ASP B O 1
ATOM 5562 N N . PRO B 1 331 ? 5.203 -7.051 9.195 1 95.25 331 PRO B N 1
ATOM 5563 C CA . PRO B 1 331 ? 5.75 -6.199 10.258 1 95.25 331 PRO B CA 1
ATOM 5564 C C . PRO B 1 331 ? 5.004 -4.875 10.391 1 95.25 331 PRO B C 1
ATOM 5566 O O . PRO B 1 331 ? 5.145 -4.184 11.398 1 95.25 331 PRO B O 1
ATOM 5569 N N . PHE B 1 332 ? 4.184 -4.492 9.477 1 95.75 332 PHE B N 1
ATOM 5570 C CA . PHE B 1 332 ? 3.543 -3.184 9.508 1 95.75 332 PHE B CA 1
ATOM 5571 C C . PHE B 1 332 ? 2.057 -3.318 9.82 1 95.75 332 PHE B C 1
ATOM 5573 O O . PHE B 1 332 ? 1.297 -2.359 9.672 1 95.75 332 PHE B O 1
ATOM 5580 N N . HIS B 1 333 ? 1.554 -4.449 10.109 1 94.5 333 HIS B N 1
ATOM 5581 C CA . HIS B 1 333 ? 0.206 -4.707 10.609 1 94.5 333 HIS B CA 1
ATOM 5582 C C . HIS B 1 333 ? -0.847 -4.258 9.602 1 94.5 333 HIS B C 1
ATOM 5584 O O . HIS B 1 333 ? -1.764 -3.508 9.945 1 94.5 333 HIS B O 1
ATOM 5590 N N . ARG B 1 334 ? -0.777 -4.848 8.438 1 96.5 334 ARG B N 1
ATOM 5591 C CA . ARG B 1 334 ? -1.708 -4.453 7.383 1 96.5 334 ARG B CA 1
ATOM 5592 C C . ARG B 1 334 ? -2.861 -5.445 7.273 1 96.5 334 ARG B C 1
ATOM 5594 O O . ARG B 1 334 ? -2.648 -6.66 7.312 1 96.5 334 ARG B O 1
ATOM 5601 N N . THR B 1 335 ? -4.039 -4.918 7.141 1 96.69 335 THR B N 1
ATOM 5602 C CA . THR B 1 335 ? -5.223 -5.742 6.922 1 96.69 335 THR B CA 1
ATOM 5603 C C . THR B 1 335 ? -5.594 -5.77 5.441 1 96.69 335 THR B C 1
ATOM 5605 O O . THR B 1 335 ? -5.871 -4.727 4.844 1 96.69 335 THR B O 1
ATOM 5608 N N . PRO B 1 336 ? -5.609 -6.969 4.84 1 97.44 336 PRO B N 1
ATOM 5609 C CA . PRO B 1 336 ? -6.086 -7.035 3.455 1 97.44 336 PRO B CA 1
ATOM 5610 C C . PRO B 1 336 ? -7.582 -6.758 3.334 1 97.44 336 PRO B C 1
ATOM 5612 O O . PRO B 1 336 ? -8.367 -7.207 4.172 1 97.44 336 PRO B O 1
ATOM 5615 N N . PRO B 1 337 ? -7.988 -6.086 2.309 1 97.62 337 PRO B N 1
ATOM 5616 C CA . PRO B 1 337 ? -9.398 -5.711 2.158 1 97.62 337 PRO B CA 1
ATOM 5617 C C . PRO B 1 337 ? -10.227 -6.789 1.461 1 97.62 337 PRO B C 1
ATOM 5619 O O . PRO B 1 337 ? -11.406 -6.586 1.188 1 97.62 337 PRO B O 1
ATOM 5622 N N . TYR B 1 338 ? -9.797 -7.902 1.243 1 97.94 338 TYR B N 1
ATOM 5623 C CA . TYR B 1 338 ? -10.289 -8.766 0.178 1 97.94 338 TYR B CA 1
ATOM 5624 C C . TYR B 1 338 ? -11.586 -9.453 0.588 1 97.94 338 TYR B C 1
ATOM 5626 O O . TYR B 1 338 ? -12.383 -9.859 -0.266 1 97.94 338 TYR B O 1
ATOM 5634 N N . SER B 1 339 ? -11.875 -9.578 1.869 1 96.19 339 SER B N 1
ATOM 5635 C CA . SER B 1 339 ? -13.18 -10.109 2.246 1 96.19 339 SER B CA 1
ATOM 5636 C C . SER B 1 339 ? -14.305 -9.156 1.846 1 96.19 339 SER B C 1
ATOM 5638 O O . SER B 1 339 ? -15.43 -9.586 1.594 1 96.19 339 SER B O 1
ATOM 5640 N N . MET B 1 340 ? -13.961 -7.91 1.782 1 95.06 340 MET B N 1
ATOM 5641 C CA . MET B 1 340 ? -14.93 -6.91 1.334 1 95.06 340 MET B CA 1
ATOM 5642 C C . MET B 1 340 ? -14.992 -6.859 -0.189 1 95.06 340 MET B C 1
ATOM 5644 O O . MET B 1 340 ? -16.062 -6.688 -0.764 1 95.06 340 MET B O 1
ATOM 5648 N N . VAL B 1 341 ? -13.906 -7.043 -0.845 1 96.88 341 VAL B N 1
ATOM 5649 C CA . VAL B 1 341 ? -13.781 -6.934 -2.295 1 96.88 341 VAL B CA 1
ATOM 5650 C C . VAL B 1 341 ? -14.414 -8.156 -2.961 1 96.88 341 VAL B C 1
ATOM 5652 O O . VAL B 1 341 ? -15.016 -8.039 -4.027 1 96.88 341 VAL B O 1
ATOM 5655 N N . CYS B 1 342 ? -14.219 -9.281 -2.293 1 97.75 342 CYS B N 1
ATOM 5656 C CA . CYS B 1 342 ? -14.695 -10.562 -2.812 1 97.75 342 CYS B CA 1
ATOM 5657 C C . CYS B 1 342 ? -15.672 -11.211 -1.841 1 97.75 342 CYS B C 1
ATOM 5659 O O . CYS B 1 342 ? -15.383 -12.266 -1.277 1 97.75 342 CYS B O 1
ATOM 5661 N N . PRO B 1 343 ? -16.828 -10.719 -1.791 1 96.69 343 PRO B N 1
ATOM 5662 C CA . PRO B 1 343 ? -17.781 -11.305 -0.849 1 96.69 343 PRO B CA 1
ATOM 5663 C C . PRO B 1 343 ? -18.125 -12.75 -1.186 1 96.69 343 PRO B C 1
ATOM 5665 O O . PRO B 1 343 ? -18.375 -13.562 -0.284 1 96.69 343 PRO B O 1
ATOM 5668 N N . GLU B 1 344 ? -18.141 -13.148 -2.48 1 97.25 344 GLU B N 1
ATOM 5669 C CA . GLU B 1 344 ? -18.453 -14.508 -2.91 1 97.25 344 GLU B CA 1
ATOM 5670 C C . GLU B 1 344 ? -17.406 -15.5 -2.438 1 97.25 344 GLU B C 1
ATOM 5672 O O . GLU B 1 344 ? -17.641 -16.703 -2.41 1 97.25 344 GLU B O 1
ATOM 5677 N N . MET B 1 345 ? -16.266 -14.969 -2.031 1 97.56 345 MET B N 1
ATOM 5678 C CA . MET B 1 345 ? -15.164 -15.812 -1.595 1 97.56 345 MET B CA 1
ATOM 5679 C C . MET B 1 345 ? -14.891 -15.625 -0.107 1 97.56 345 MET B C 1
ATOM 5681 O O . MET B 1 345 ? -13.883 -16.109 0.41 1 97.56 345 MET B O 1
ATOM 5685 N N . SER B 1 346 ? -15.711 -14.922 0.564 1 96.19 346 SER B N 1
ATOM 5686 C CA . SER B 1 346 ? -15.445 -14.516 1.94 1 96.19 346 SER B CA 1
ATOM 5687 C C . SER B 1 346 ? -15.227 -15.727 2.84 1 96.19 346 SER B C 1
ATOM 5689 O O . SER B 1 346 ? -14.336 -15.719 3.699 1 96.19 346 SER B O 1
ATOM 5691 N N . GLU B 1 347 ? -15.992 -16.781 2.658 1 96.88 347 GLU B N 1
ATOM 5692 C CA . GLU B 1 347 ? -15.836 -17.984 3.479 1 96.88 347 GLU B CA 1
ATOM 5693 C C . GLU B 1 347 ? -14.5 -18.672 3.213 1 96.88 347 GLU B C 1
ATOM 5695 O O . GLU B 1 347 ? -13.844 -19.141 4.141 1 96.88 347 GLU B O 1
ATOM 5700 N N . LEU B 1 348 ? -14.141 -18.703 2.012 1 97.94 348 LEU B N 1
ATOM 5701 C CA . LEU B 1 348 ? -12.859 -19.297 1.663 1 97.94 348 LEU B CA 1
ATOM 5702 C C . LEU B 1 348 ? -11.703 -18.484 2.229 1 97.94 348 LEU B C 1
ATOM 5704 O O . LEU B 1 348 ? -10.719 -19.031 2.715 1 97.94 348 LEU B O 1
ATOM 5708 N N . LEU B 1 349 ? -11.82 -17.172 2.174 1 97.56 349 LEU B N 1
ATOM 5709 C CA . LEU B 1 349 ? -10.781 -16.266 2.662 1 97.56 349 LEU B CA 1
ATOM 5710 C C . LEU B 1 349 ? -10.539 -16.484 4.152 1 97.56 349 LEU B C 1
ATOM 5712 O O . LEU B 1 349 ? -9.445 -16.203 4.652 1 97.56 349 LEU B O 1
ATOM 5716 N N . GLY B 1 350 ? -11.508 -17.047 4.828 1 95.06 350 GLY B N 1
ATOM 5717 C CA . GLY B 1 350 ? -11.367 -17.312 6.254 1 95.06 350 GLY B CA 1
ATOM 5718 C C . GLY B 1 350 ? -11.227 -18.781 6.582 1 95.06 350 GLY B C 1
ATOM 5719 O O . GLY B 1 350 ? -11.234 -19.172 7.754 1 95.06 350 GLY B O 1
ATOM 5720 N N . TRP B 1 351 ? -11.039 -19.641 5.551 1 97.06 351 TRP B N 1
ATOM 5721 C CA . TRP B 1 351 ? -11 -21.094 5.738 1 97.06 351 TRP B CA 1
ATOM 5722 C C . TRP B 1 351 ? -9.609 -21.547 6.168 1 97.06 351 TRP B C 1
ATOM 5724 O O . TRP B 1 351 ? -8.648 -21.438 5.398 1 97.06 351 TRP B O 1
ATOM 5734 N N . CYS B 1 352 ? -9.492 -22.047 7.383 1 96.44 352 CYS B N 1
ATOM 5735 C CA . CYS B 1 352 ? -8.195 -22.453 7.91 1 96.44 352 CYS B CA 1
ATOM 5736 C C . CYS B 1 352 ? -8.211 -23.922 8.336 1 96.44 352 CYS B C 1
ATOM 5738 O O . CYS B 1 352 ? -7.43 -24.328 9.203 1 96.44 352 CYS B O 1
ATOM 5740 N N . GLU B 1 353 ? -9.062 -24.656 7.711 1 93.88 353 GLU B N 1
ATOM 5741 C CA . GLU B 1 353 ? -9.164 -26.078 7.992 1 93.88 353 GLU B CA 1
ATOM 5742 C C . GLU B 1 353 ? -8.195 -26.875 7.133 1 93.88 353 GLU B C 1
ATOM 5744 O O . GLU B 1 353 ? -7.613 -26.344 6.184 1 93.88 353 GLU B O 1
ATOM 5749 N N . THR B 1 354 ? -8.039 -28.172 7.562 1 92.31 354 THR B N 1
ATOM 5750 C CA . THR B 1 354 ? -7.184 -29.062 6.793 1 92.31 354 THR B CA 1
ATOM 5751 C C . THR B 1 354 ? -7.957 -29.688 5.641 1 92.31 354 THR B C 1
ATOM 5753 O O . THR B 1 354 ? -7.359 -30.172 4.676 1 92.31 354 THR B O 1
ATOM 5756 N N . GLU B 1 355 ? -9.289 -29.641 5.789 1 94.69 355 GLU B N 1
ATOM 5757 C CA . GLU B 1 355 ? -10.133 -30.141 4.707 1 94.69 355 GLU B CA 1
ATOM 5758 C C . GLU B 1 355 ? -10.359 -29.062 3.646 1 94.69 355 GLU B C 1
ATOM 5760 O O . GLU B 1 355 ? -10.469 -27.875 3.965 1 94.69 355 GLU B O 1
ATOM 5765 N N . LEU B 1 356 ? -10.508 -29.547 2.479 1 96.5 356 LEU B N 1
ATOM 5766 C CA . LEU B 1 356 ? -10.734 -28.625 1.374 1 96.5 356 LEU B CA 1
ATOM 5767 C C . LEU B 1 356 ? -12.094 -27.938 1.506 1 96.5 356 LEU B C 1
ATOM 5769 O O . LEU B 1 356 ? -13.07 -28.578 1.894 1 96.5 356 LEU B O 1
ATOM 5773 N N . PHE B 1 357 ? 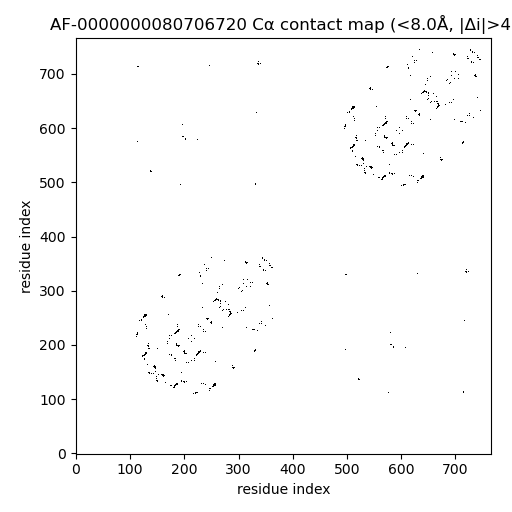-12.07 -26.703 1.197 1 97.44 357 PHE B N 1
ATOM 5774 C CA . PHE B 1 357 ? -13.289 -25.906 1.205 1 97.44 357 PHE B CA 1
ATOM 5775 C C . PHE B 1 357 ? -14.258 -26.375 0.135 1 97.44 357 PHE B C 1
ATOM 5777 O O . PHE B 1 357 ? -13.891 -26.516 -1.033 1 97.44 357 PHE B O 1
ATOM 5784 N N . THR B 1 358 ? -15.539 -26.578 0.531 1 96.19 358 THR B N 1
ATOM 5785 C CA . THR B 1 358 ? -16.5 -27.141 -0.413 1 96.19 358 THR B CA 1
ATOM 5786 C C . THR B 1 358 ? -17.609 -26.125 -0.708 1 96.19 358 THR B C 1
ATOM 5788 O O . THR B 1 358 ? -18.547 -26.438 -1.445 1 96.19 358 THR B O 1
ATOM 5791 N N . GLY B 1 359 ? -17.484 -24.969 -0.079 1 96 359 GLY B N 1
ATOM 5792 C CA . GLY B 1 359 ? -18.516 -23.953 -0.312 1 96 359 GLY B CA 1
ATOM 5793 C C . GLY B 1 359 ? -18.516 -23.422 -1.732 1 96 359 GLY B C 1
ATOM 5794 O O . GLY B 1 359 ? -17.625 -23.766 -2.527 1 96 359 GLY B O 1
ATOM 5795 N N . ASP B 1 360 ? -19.5 -22.578 -2.043 1 95.88 360 ASP B N 1
ATOM 5796 C CA . ASP B 1 360 ? -19.641 -22.031 -3.387 1 95.88 360 ASP B CA 1
ATOM 5797 C C . ASP B 1 360 ? -18.547 -21.016 -3.693 1 95.88 360 ASP B C 1
ATOM 5799 O O . ASP B 1 360 ? -18.188 -20.219 -2.836 1 95.88 360 ASP B O 1
ATOM 5803 N N . LEU B 1 361 ? -18.047 -21.172 -4.883 1 97.56 361 LEU B N 1
ATOM 5804 C CA . LEU B 1 361 ? -17.062 -20.25 -5.41 1 97.56 361 LEU B CA 1
ATOM 5805 C C . LEU B 1 361 ? -17.516 -19.672 -6.746 1 97.56 361 LEU B C 1
ATOM 5807 O O . LEU B 1 361 ? -18.375 -20.234 -7.41 1 97.56 361 LEU B O 1
ATOM 5811 N N . PRO B 1 362 ? -16.922 -18.594 -7.117 1 96.81 362 PRO B N 1
ATOM 5812 C CA . PRO B 1 362 ? -17.375 -17.922 -8.336 1 96.81 362 PRO B CA 1
ATOM 5813 C C . PRO B 1 362 ? -17.266 -18.812 -9.57 1 96.81 362 PRO B C 1
ATOM 5815 O O . PRO B 1 362 ? -18.016 -18.625 -10.539 1 96.81 362 PRO B O 1
ATOM 5818 N N . TRP B 1 363 ? -16.469 -19.797 -9.594 1 96.5 363 TRP B N 1
ATOM 5819 C CA . TRP B 1 363 ? -16.266 -20.672 -10.75 1 96.5 363 TRP B CA 1
ATOM 5820 C C . TRP B 1 363 ? -16.875 -22.047 -10.492 1 96.5 363 TRP B C 1
ATOM 5822 O O . TRP B 1 363 ? -16.625 -22.984 -11.258 1 96.5 363 TRP B O 1
ATOM 5832 N N . SER B 1 364 ? -17.594 -22.141 -9.398 1 90.38 364 SER B N 1
ATOM 5833 C CA . SER B 1 364 ? -18.312 -23.391 -9.164 1 90.38 364 SER B CA 1
ATOM 5834 C C . SER B 1 364 ? -19.438 -23.578 -10.18 1 90.38 364 SER B C 1
ATOM 5836 O O . SER B 1 364 ? -20.078 -22.609 -10.594 1 90.38 364 SER B O 1
ATOM 5838 N N . PRO B 1 365 ? -19.625 -24.844 -10.609 1 80.56 365 PRO B N 1
ATOM 5839 C CA . PRO B 1 365 ? -20.766 -25.094 -11.492 1 80.56 365 PRO B CA 1
ATOM 5840 C C . PRO B 1 365 ? -22.094 -24.781 -10.836 1 80.56 365 PRO B C 1
ATOM 5842 O O . PRO B 1 365 ? -22.234 -24.906 -9.609 1 80.56 365 PRO B O 1
ATOM 5845 N N . ALA B 1 366 ? -22.984 -24.078 -11.531 1 67.31 366 ALA B N 1
ATOM 5846 C CA . ALA B 1 366 ? -24.312 -23.734 -11.047 1 67.31 366 ALA B CA 1
ATOM 5847 C C . ALA B 1 366 ? -25.031 -24.953 -10.484 1 67.31 366 ALA B C 1
ATOM 5849 O O . ALA B 1 366 ? -24.938 -26.047 -11.055 1 67.31 366 ALA B O 1
ATOM 5850 N N . SER B 1 367 ? -25.125 -25.078 -9.25 1 56.19 367 SER B N 1
ATOM 5851 C CA . SER B 1 367 ? -25.891 -26.188 -8.703 1 56.19 367 SER B CA 1
ATOM 5852 C C . SER B 1 367 ? -27.219 -26.359 -9.43 1 56.19 367 SER B C 1
ATOM 5854 O O . SER B 1 367 ? -27.938 -25.391 -9.656 1 56.19 367 SER B O 1
ATOM 5856 N N . GLU B 1 368 ? -27.359 -27.312 -10.328 1 47.22 368 GLU B N 1
ATOM 5857 C CA . GLU B 1 368 ? -28.641 -27.703 -10.898 1 47.22 368 GLU B CA 1
ATOM 5858 C C . GLU B 1 368 ? -29.703 -27.828 -9.812 1 47.22 368 GLU B C 1
ATOM 5860 O O . GLU B 1 368 ? -30.078 -28.938 -9.422 1 47.22 368 GLU B O 1
ATOM 5865 N N . GLU B 1 369 ? -29.641 -27.328 -8.75 1 44.28 369 GLU B N 1
ATOM 5866 C CA . GLU B 1 369 ? -30.688 -27.688 -7.797 1 44.28 369 GLU B CA 1
ATOM 5867 C C . GLU B 1 369 ? -32.062 -27.422 -8.375 1 44.28 369 GLU B C 1
ATOM 5869 O O . GLU B 1 369 ? -33 -28.219 -8.211 1 44.28 369 GLU B O 1
ATOM 5874 N N . GLY B 1 370 ? -32.562 -26.125 -8.539 1 41.53 370 GLY B N 1
ATOM 5875 C CA . GLY B 1 370 ? -33.906 -25.781 -8.148 1 41.53 370 GLY B CA 1
ATOM 5876 C C . GLY B 1 370 ? -34.969 -26.219 -9.156 1 41.53 370 GLY B C 1
ATOM 5877 O O . GLY B 1 370 ? -36.125 -25.844 -9.055 1 41.53 370 GLY B O 1
ATOM 5878 N N . THR B 1 371 ? -34.562 -26.609 -10.43 1 41.19 371 THR B N 1
ATOM 5879 C CA . THR B 1 371 ? -35.781 -26.578 -11.258 1 41.19 371 THR B CA 1
ATOM 5880 C C . THR B 1 371 ? -36.656 -27.797 -10.984 1 41.19 371 THR B C 1
ATOM 5882 O O . THR B 1 371 ? -37.719 -27.922 -11.57 1 41.19 371 THR B O 1
ATOM 5885 N N . GLU B 1 372 ? -36.094 -28.844 -10.344 1 39.56 372 GLU B N 1
ATOM 5886 C CA . GLU B 1 372 ? -36.938 -30.031 -10.453 1 39.56 372 GLU B CA 1
ATOM 5887 C C . GLU B 1 372 ? -38.156 -29.938 -9.516 1 39.56 372 GLU B C 1
ATOM 5889 O O . GLU B 1 372 ? -39.062 -30.75 -9.609 1 39.56 372 GLU B O 1
ATOM 5894 N N . GLU B 1 373 ? -38.094 -29.125 -8.484 1 41.62 373 GLU B N 1
ATOM 5895 C CA . GLU B 1 373 ? -39.156 -29.438 -7.52 1 41.62 373 GLU B CA 1
ATOM 5896 C C . GLU B 1 373 ? -40.5 -28.906 -7.98 1 41.62 373 GLU B C 1
ATOM 5898 O O . GLU B 1 373 ? -41.531 -29.141 -7.34 1 41.62 373 GLU B O 1
ATOM 5903 N N . GLY B 1 374 ? -40.469 -27.969 -8.945 1 37.34 374 GLY B N 1
ATOM 5904 C CA . GLY B 1 374 ? -41.75 -27.328 -9.109 1 37.34 374 GLY B CA 1
ATOM 5905 C C . GLY B 1 374 ? -42.75 -28.156 -9.875 1 37.34 374 GLY B C 1
ATOM 5906 O O . GLY B 1 374 ? -43.906 -27.766 -10.055 1 37.34 374 GLY B O 1
ATOM 5907 N N . SER B 1 375 ? -42.188 -29.125 -10.695 1 37.66 375 SER B N 1
ATOM 5908 C CA . SER B 1 375 ? -43.156 -29.641 -11.664 1 37.66 375 SER B CA 1
ATOM 5909 C C . SER B 1 375 ? -44.062 -30.688 -11.039 1 37.66 375 SER B C 1
ATOM 5911 O O . SER B 1 375 ? -45.094 -31.047 -11.602 1 37.66 375 SER B O 1
ATOM 5913 N N . GLY B 1 376 ? -43.531 -31.328 -9.953 1 34.41 376 GLY B N 1
ATOM 5914 C CA . GLY B 1 376 ? -44.25 -32.531 -9.547 1 34.41 376 GLY B CA 1
ATOM 5915 C C . GLY B 1 376 ? -45.531 -32.219 -8.805 1 34.41 376 GLY B C 1
ATOM 5916 O O . GLY B 1 376 ? -46.406 -33.062 -8.688 1 34.41 376 GLY B O 1
ATOM 5917 N N . VAL B 1 377 ? -45.562 -31.125 -8 1 32.75 377 VAL B N 1
ATOM 5918 C CA . VAL B 1 377 ? -46.625 -30.984 -7.027 1 32.75 377 VAL B CA 1
ATOM 5919 C C . VAL B 1 377 ? -47.875 -30.438 -7.711 1 32.75 377 VAL B C 1
ATOM 5921 O O . VAL B 1 377 ? -49 -30.547 -7.176 1 32.75 377 VAL B O 1
ATOM 5924 N N . ARG B 1 378 ? -47.688 -29.734 -8.859 1 33.38 378 ARG B N 1
ATOM 5925 C CA . ARG B 1 378 ? -48.875 -29.109 -9.391 1 33.38 378 ARG B CA 1
ATOM 5926 C C . ARG B 1 378 ? -49.812 -30.156 -10 1 33.38 378 ARG B C 1
ATOM 5928 O O . ARG B 1 378 ? -50.938 -29.828 -10.391 1 33.38 378 ARG B O 1
ATOM 5935 N N . GLU B 1 379 ? -49.156 -31.25 -10.312 1 32.03 379 GLU B N 1
ATOM 5936 C CA . GLU B 1 379 ? -50 -32.188 -11.062 1 32.03 379 GLU B CA 1
ATOM 5937 C C . GLU B 1 379 ? -51.031 -32.875 -10.148 1 32.03 379 GLU B C 1
ATOM 5939 O O . GLU B 1 379 ? -51.938 -33.531 -10.633 1 32.03 379 GLU B O 1
ATOM 5944 N N . ARG B 1 380 ? -50.781 -32.844 -8.805 1 33.31 380 ARG B N 1
ATOM 5945 C CA . ARG B 1 380 ? -51.688 -33.625 -7.984 1 33.31 380 ARG B CA 1
ATOM 5946 C C . ARG B 1 380 ? -53.031 -32.906 -7.809 1 33.31 380 ARG B C 1
ATOM 5948 O O . ARG B 1 380 ? -53.969 -33.469 -7.238 1 33.31 380 ARG B O 1
ATOM 5955 N N . LEU B 1 381 ? -53 -31.578 -7.941 1 28.77 381 LEU B N 1
ATOM 5956 C CA . LEU B 1 381 ? -54.25 -30.875 -7.645 1 28.77 381 LEU B CA 1
ATOM 5957 C C . LEU B 1 381 ? -55.281 -31.094 -8.75 1 28.77 381 LEU B C 1
ATOM 5959 O O . LEU B 1 381 ? -56.438 -30.672 -8.625 1 28.77 381 LEU B O 1
ATOM 5963 N N . ARG B 1 382 ? -54.688 -31.344 -9.945 1 30.98 382 ARG B N 1
ATOM 5964 C CA . ARG B 1 382 ? -55.688 -31.344 -11.016 1 30.98 382 ARG B CA 1
ATOM 5965 C C . ARG B 1 382 ? -56.531 -32.625 -10.992 1 30.98 382 ARG B C 1
ATOM 5967 O O . ARG B 1 382 ? -57.531 -32.719 -11.703 1 30.98 382 ARG B O 1
ATOM 5974 N N . ARG B 1 383 ? -56.031 -33.656 -10.383 1 26.97 383 ARG B N 1
ATOM 5975 C CA . ARG B 1 383 ? -56.969 -34.781 -10.414 1 26.97 383 ARG B CA 1
ATOM 5976 C C . ARG B 1 383 ? -58 -34.656 -9.297 1 26.97 383 ARG B C 1
ATOM 5978 O O . ARG B 1 383 ? -57.656 -34.281 -8.164 1 26.97 383 ARG B O 1
#

pLDDT: mean 73.1, std 33.36, range [14.02, 98.94]

Sequence (766 aa):
MQRQHQRVAAPEGLRRLLRNEGKTNMTYSRRVEPMYASKPSLVDLEAGGTDLANSKTTAALCRPTMPRLTLAAIVVLLQAAAILGLLVSLALTRDRCRTAAATESFHVGPRVVFVDSQASKELTHLIMVPCHGVTVTESLEGADSRDGDWFLLDYQKGKDVPRALVGHIQGGLDALDADENALLLFSGGKTRGPAGPKSEGESYFFVADHYDWWGKPDLRARASTEDFARDSFENVLFSICRFKEITGDYPTKITVVGFDFKEDRFEHLHMPSLRFPPEAFRYVGLHPEGRFDHAAAAEGERTSALEPYRSDPYGCAVGGTLVQKRHARDPFHRTPPYSMVCPEMSELLGWCETELFTGDLPWSPASEEGTEEGSGVRERLRRMQRQHQRVAAPEGLRRLLRNEGKTNMTYSRRVEPMYASKPSLVDLEAGGTDLANSKTTAALCRPTMPRLTLAAIVVLLQAAAILGLLVSLALTRDRCRTAAATESFHVGPRVVFVDSQASKELTHLIMVPCHGVTVTESLEGADSRDGDWFLLDYQKGKDVPRALVGHIQGGLDALDADENALLLFSGGKTRGPAGPKSEGESYFFVADHYDWWGKPDLRARASTEDFARDSFENVLFSICRFKEITGDYPTKITVVGFDFKEDRFEHLHMPSLRFPPEAFRYVGLHPEGRFDHAAAAEGERTSALEPYRSDPYGCAVGGTLVQKRHARDPFHRTPPYSMVCPEMSELLGWCETELFTGDLPWSPASEEGTEEGSGVRERLRR

Organism: Ectocarpus siliculosus (NCBI:txid2880)